Protein AF-A0A2D8EVD4-F1 (afdb_monomer_lite)

Sequence (698 aa):
MNDPTFRTFVEGLPEYRRGPESRNDNIREFLFLSDARRNELIDQTVGAQRAITGSVKQTPLMTEQSVKKIEGDFEASKIKNNKSLVVQAEPLSFGKTKRQSQANARSVQSFIGSPAWDYVKAKGNEFATPKEWMGFMKGSLSKGVKAEELDDAGLILFDDKRNPIGGDLFKLNKSDPKLKIPKSDVLAVLETNPTYKLQVKNYSYPITKEDLDKTKNFELFAKDGERIITNVILDTPVAQRNALRRLVKDIEQDVNSLNSINQKYSASVKQVNGLTSTKQELINLQASGKLSTNDRLIINNLVKEYDTLSDVASKGLLKTNLPRHKNVFNDGGFNYQEKVIYLDESIPGNESAKKVYPSHFNDPNPIAHARYDQRGVDTYGDTFYIGEIQSDPHQSIAKKLSKYEGNEPLIRNNPFGNKIFNNKTKREIQGKIDAINDLTKKANERPLSPPEFDELKKLQKERKILEKNFQVRPSLIDAREYQMTYRDRPGKTYDYFPLGKESTWVKATLKGVIDDAQKQGVRYVAIGGADNYNFSAAGFKKKIEQFYGLSGDALGTYRKVPGSSKRLVDGKNIGKYRNWDTGEIEGTAVIPKAMQDIAKEIGAKVVVRKVMKTDITKPYKVTDADGKIVDSFKTKADRDQFLKTDTDNFYKPLDLDDPSNYNVSVVLDLAGSKKGKMKAYKLGGLVQVKREYFAPLF

Structure (mmCIF, N/CA/C/O backbone):
data_AF-A0A2D8EVD4-F1
#
_entry.id   AF-A0A2D8EVD4-F1
#
loop_
_atom_site.group_PDB
_atom_site.id
_atom_site.type_symbol
_atom_site.label_atom_id
_atom_site.label_alt_id
_atom_site.label_comp_id
_atom_site.label_asym_id
_atom_site.label_entity_id
_atom_site.label_seq_id
_atom_site.pdbx_PDB_ins_code
_atom_site.Cartn_x
_atom_site.Cartn_y
_atom_site.Cartn_z
_atom_site.occupancy
_atom_site.B_iso_or_equiv
_atom_site.auth_seq_id
_atom_site.auth_comp_id
_atom_site.auth_asym_id
_atom_site.auth_atom_id
_atom_site.pdbx_PDB_model_num
ATOM 1 N N . MET A 1 1 ? 36.995 61.244 -23.826 1.00 51.53 1 MET A N 1
ATOM 2 C CA . MET A 1 1 ? 35.600 60.735 -23.906 1.00 51.53 1 MET A CA 1
ATOM 3 C C . MET A 1 1 ? 35.459 59.514 -24.804 1.00 51.53 1 MET A C 1
ATOM 5 O O . MET A 1 1 ? 34.620 58.683 -24.500 1.00 51.53 1 MET A O 1
ATOM 9 N N . ASN A 1 2 ? 36.294 59.362 -25.833 1.00 58.31 2 ASN A N 1
ATOM 10 C CA . ASN A 1 2 ? 36.402 58.123 -26.612 1.00 58.31 2 ASN A CA 1
ATOM 11 C C . ASN A 1 2 ? 37.491 57.191 -26.060 1.00 58.31 2 ASN A C 1
ATOM 13 O O . ASN A 1 2 ? 38.103 56.459 -26.827 1.00 58.31 2 ASN A O 1
ATOM 17 N N . ASP A 1 3 ? 37.775 57.267 -24.754 1.00 73.31 3 ASP A N 1
ATOM 18 C CA . ASP A 1 3 ? 38.738 56.358 -24.136 1.00 73.31 3 ASP A CA 1
ATOM 19 C C . ASP A 1 3 ? 38.026 55.014 -23.919 1.00 73.31 3 ASP A C 1
ATOM 21 O O . ASP A 1 3 ? 37.083 54.950 -23.120 1.00 73.31 3 ASP A O 1
ATOM 25 N N . PRO A 1 4 ? 38.408 53.958 -24.654 1.00 71.56 4 PRO A N 1
ATOM 26 C CA . PRO A 1 4 ? 37.731 52.672 -24.573 1.00 71.56 4 PRO A CA 1
ATOM 27 C C . PRO A 1 4 ? 37.925 52.021 -23.193 1.00 71.56 4 PRO A C 1
ATOM 29 O O . PRO A 1 4 ? 37.050 51.290 -22.744 1.00 71.56 4 PRO A O 1
ATOM 32 N N . THR A 1 5 ? 38.977 52.395 -22.462 1.00 78.25 5 THR A N 1
ATOM 33 C CA . THR A 1 5 ? 39.242 51.967 -21.082 1.00 78.25 5 THR A CA 1
ATOM 34 C C . THR A 1 5 ? 38.228 52.559 -20.104 1.00 78.25 5 THR A C 1
ATOM 36 O O . THR A 1 5 ? 37.736 51.871 -19.210 1.00 78.25 5 THR A O 1
ATOM 39 N N . PHE A 1 6 ? 37.855 53.830 -20.298 1.00 84.69 6 PHE A N 1
ATOM 40 C CA . PHE A 1 6 ? 36.809 54.483 -19.504 1.00 84.69 6 PHE A CA 1
ATOM 41 C C . PHE A 1 6 ? 35.433 53.859 -19.762 1.00 84.69 6 PHE A C 1
ATOM 43 O O . PHE A 1 6 ? 34.616 53.740 -18.851 1.00 84.69 6 PHE A O 1
ATOM 50 N N . ARG A 1 7 ? 35.174 53.418 -20.997 1.00 80.44 7 ARG A N 1
ATOM 51 C CA . ARG A 1 7 ? 33.923 52.740 -21.351 1.00 80.44 7 ARG A CA 1
ATOM 52 C C . ARG A 1 7 ? 33.803 51.387 -20.648 1.00 80.44 7 ARG A C 1
ATOM 54 O O . ARG A 1 7 ? 32.794 51.148 -19.994 1.00 80.44 7 ARG A O 1
ATOM 61 N N . THR A 1 8 ? 34.860 50.577 -20.695 1.00 80.75 8 THR A N 1
ATOM 62 C CA . THR A 1 8 ? 34.960 49.298 -19.972 1.00 80.75 8 THR A CA 1
ATOM 63 C C . THR A 1 8 ? 34.802 49.492 -18.460 1.00 80.75 8 THR A C 1
ATOM 65 O O . THR A 1 8 ? 34.115 48.715 -17.800 1.00 80.75 8 THR A O 1
ATOM 68 N N . PHE A 1 9 ? 35.367 50.572 -17.906 1.00 87.06 9 PHE A N 1
ATOM 69 C CA . PHE A 1 9 ? 35.172 50.944 -16.504 1.00 87.06 9 PHE A CA 1
ATOM 70 C C . PHE A 1 9 ? 33.695 51.202 -16.170 1.00 87.06 9 PHE A C 1
ATOM 72 O O . PHE A 1 9 ? 33.174 50.595 -15.239 1.00 87.06 9 PHE A O 1
ATOM 79 N N . VAL A 1 10 ? 32.998 52.042 -16.946 1.00 85.19 10 VAL A N 1
ATOM 80 C CA . VAL A 1 10 ? 31.576 52.366 -16.714 1.00 85.19 10 VAL A CA 1
ATOM 81 C C . VAL A 1 10 ? 30.668 51.149 -16.928 1.00 85.19 10 VAL A C 1
ATOM 83 O O . VAL A 1 10 ? 29.717 50.953 -16.174 1.00 85.19 10 VAL A O 1
ATOM 86 N N . GLU A 1 11 ? 30.973 50.288 -17.900 1.00 81.12 11 GLU A N 1
ATOM 87 C CA . GLU A 1 11 ? 30.248 49.033 -18.152 1.00 81.12 11 GLU A CA 1
ATOM 88 C C . GLU A 1 11 ? 30.392 48.018 -17.006 1.00 81.12 11 GLU A C 1
ATOM 90 O O . GLU A 1 11 ? 29.500 47.195 -16.800 1.00 81.12 11 GLU A O 1
ATOM 95 N N . GLY A 1 12 ? 31.470 48.105 -16.222 1.00 78.88 12 GLY A N 1
ATOM 96 C CA . GLY A 1 12 ? 31.683 47.307 -15.013 1.00 78.88 12 GLY A CA 1
ATOM 97 C C . GLY A 1 12 ? 30.954 47.822 -13.765 1.00 78.88 12 GLY A C 1
ATOM 98 O O . GLY A 1 12 ? 30.867 47.095 -12.776 1.00 78.88 12 GLY A O 1
ATOM 99 N N . LEU A 1 13 ? 30.410 49.044 -13.787 1.00 82.88 13 LEU A N 1
ATOM 100 C CA . LEU A 1 13 ? 29.687 49.628 -12.649 1.00 82.88 13 LEU A CA 1
ATOM 101 C C . LEU A 1 13 ? 28.234 49.122 -12.575 1.00 82.88 13 LEU A C 1
ATOM 103 O O . LEU A 1 13 ? 27.690 48.683 -13.590 1.00 82.88 13 LEU A O 1
ATOM 107 N N . PRO A 1 14 ? 27.562 49.189 -11.412 1.00 75.25 14 PRO A N 1
ATOM 108 C CA . PRO A 1 14 ? 26.132 48.889 -11.290 1.00 75.25 14 PRO A CA 1
ATOM 109 C C . PRO A 1 14 ? 25.251 49.734 -12.229 1.00 75.25 14 PRO A C 1
ATOM 111 O O . PRO A 1 14 ? 25.602 50.859 -12.569 1.00 75.25 14 PRO A O 1
ATOM 114 N N . GLU A 1 15 ? 24.083 49.223 -12.626 1.00 78.31 15 GLU A N 1
ATOM 115 C CA . GLU A 1 15 ? 23.246 49.799 -13.697 1.00 78.31 15 GLU A CA 1
ATOM 116 C C . GLU A 1 15 ? 22.844 51.271 -13.466 1.00 78.31 15 GLU A C 1
ATOM 118 O O . GLU A 1 15 ? 22.949 52.086 -14.380 1.00 78.31 15 GLU A O 1
ATOM 123 N N . TYR A 1 16 ? 22.521 51.653 -12.224 1.00 79.19 16 TYR A N 1
ATOM 124 C CA . TYR A 1 16 ? 22.188 53.038 -11.847 1.00 79.19 16 TYR A CA 1
ATOM 125 C C . TYR A 1 16 ? 23.367 54.025 -11.960 1.00 79.19 16 TYR A C 1
ATOM 127 O O . TYR A 1 16 ? 23.164 55.234 -11.928 1.00 79.19 16 TYR A O 1
ATOM 135 N N . ARG A 1 17 ? 24.607 53.531 -12.094 1.00 83.12 17 ARG A N 1
ATOM 136 C CA . ARG A 1 17 ? 25.819 54.346 -12.298 1.00 83.12 17 ARG A CA 1
ATOM 137 C C . ARG A 1 17 ? 26.169 54.524 -13.773 1.00 83.12 17 ARG A C 1
ATOM 139 O O . ARG A 1 17 ? 27.118 55.241 -14.072 1.00 83.12 17 ARG A O 1
ATOM 146 N N . ARG A 1 18 ? 25.448 53.889 -14.701 1.00 83.75 18 ARG A N 1
ATOM 147 C CA . ARG A 1 18 ? 25.748 53.937 -16.146 1.00 83.75 18 ARG A CA 1
ATOM 148 C C . ARG A 1 18 ? 25.036 55.080 -16.874 1.00 83.75 18 ARG A C 1
ATOM 150 O O . ARG A 1 18 ? 25.346 55.339 -18.036 1.00 83.75 18 ARG A O 1
ATOM 157 N N . GLY A 1 19 ? 24.100 55.749 -16.201 1.00 79.56 19 GLY A N 1
ATOM 158 C CA . GLY A 1 19 ? 23.332 56.865 -16.744 1.00 79.56 19 GLY A CA 1
ATOM 159 C C . GLY A 1 19 ? 24.121 58.181 -16.841 1.00 79.56 19 GLY A C 1
ATOM 160 O O . GLY A 1 19 ? 25.145 58.362 -16.169 1.00 79.56 19 GLY A O 1
ATOM 161 N N . PRO A 1 20 ? 23.672 59.119 -17.696 1.00 76.81 20 PRO A N 1
ATOM 162 C CA . PRO A 1 20 ? 24.343 60.397 -17.941 1.00 76.81 20 PRO A CA 1
ATOM 163 C C . PRO A 1 20 ? 24.454 61.292 -16.695 1.00 76.81 20 PRO A C 1
ATOM 165 O O . PRO A 1 20 ? 25.396 62.078 -16.600 1.00 76.81 20 PRO A O 1
ATOM 168 N N . GLU A 1 21 ? 23.556 61.143 -15.724 1.00 79.12 21 GLU A N 1
ATOM 169 C CA . GLU A 1 21 ? 23.550 61.851 -14.441 1.00 79.12 21 GLU A CA 1
ATOM 170 C C . GLU A 1 21 ? 24.734 61.489 -13.526 1.00 79.12 21 GLU A C 1
ATOM 172 O O . GLU A 1 21 ? 25.232 62.353 -12.812 1.00 79.12 21 GLU A O 1
ATOM 177 N N . SER A 1 22 ? 25.260 60.259 -13.605 1.00 85.50 22 SER A N 1
ATOM 178 C CA . SER A 1 22 ? 26.416 59.795 -12.807 1.00 85.50 22 SER A CA 1
ATOM 179 C C . SER A 1 22 ? 27.769 60.046 -13.493 1.00 85.50 22 SER A C 1
ATOM 181 O O . SER A 1 22 ? 28.830 59.646 -13.009 1.00 85.50 22 SER A O 1
ATOM 183 N N . ARG A 1 23 ? 27.755 60.686 -14.667 1.00 82.31 23 ARG A N 1
ATOM 184 C CA . ARG A 1 23 ? 28.903 60.754 -15.579 1.00 82.31 23 ARG A CA 1
ATOM 185 C C . ARG A 1 23 ? 30.092 61.518 -15.006 1.00 82.31 23 ARG A C 1
ATOM 187 O O . ARG A 1 23 ? 31.224 61.071 -15.170 1.00 82.31 23 ARG A O 1
ATOM 194 N N . ASN A 1 24 ? 29.853 62.654 -14.357 1.00 83.94 24 ASN A N 1
ATOM 195 C CA . ASN A 1 24 ? 30.933 63.491 -13.825 1.00 83.94 24 ASN A CA 1
ATOM 196 C C . ASN A 1 24 ? 31.646 62.818 -12.645 1.00 83.94 24 ASN A C 1
ATOM 198 O O . ASN A 1 24 ? 32.871 62.904 -12.540 1.00 83.94 24 ASN A O 1
ATOM 202 N N . ASP A 1 25 ? 30.899 62.085 -11.821 1.00 85.00 25 ASP A N 1
ATOM 203 C CA . ASP A 1 25 ? 31.451 61.337 -10.693 1.00 85.00 25 ASP A CA 1
ATOM 204 C C . ASP A 1 25 ? 32.253 60.125 -11.170 1.00 85.00 25 ASP A C 1
ATOM 206 O O . ASP A 1 25 ? 33.373 59.912 -10.710 1.00 85.00 25 ASP A O 1
ATOM 210 N N . ASN A 1 26 ? 31.760 59.404 -12.183 1.00 88.50 26 ASN A N 1
ATOM 211 C CA . ASN A 1 26 ? 32.504 58.301 -12.792 1.00 88.50 26 ASN A CA 1
ATOM 212 C C . ASN A 1 26 ? 33.812 58.771 -13.443 1.00 88.50 26 ASN A C 1
ATOM 214 O O . ASN A 1 26 ? 34.813 58.063 -13.375 1.00 88.50 26 ASN A O 1
ATOM 218 N N . ILE A 1 27 ? 33.829 59.955 -14.068 1.00 86.44 27 ILE A N 1
ATOM 219 C CA . ILE A 1 27 ? 35.057 60.525 -14.641 1.00 86.44 27 ILE A CA 1
ATOM 220 C C . ILE A 1 27 ? 36.065 60.838 -13.534 1.00 86.44 27 ILE A C 1
ATOM 222 O O . ILE A 1 27 ? 37.234 60.490 -13.675 1.00 86.44 27 ILE A O 1
ATOM 226 N N . ARG A 1 28 ? 35.635 61.456 -12.425 1.00 85.62 28 ARG A N 1
ATOM 227 C CA . ARG A 1 28 ? 36.532 61.709 -11.286 1.00 85.62 28 ARG A CA 1
ATOM 228 C C . ARG A 1 28 ? 37.085 60.406 -10.729 1.00 85.62 28 ARG A C 1
ATOM 230 O O . ARG A 1 28 ? 38.293 60.279 -10.593 1.00 85.62 28 ARG A O 1
ATOM 237 N N . GLU A 1 29 ? 36.222 59.433 -10.467 1.00 87.38 29 GLU A N 1
ATOM 238 C CA . GLU A 1 29 ? 36.615 58.136 -9.914 1.00 87.38 29 GLU A CA 1
ATOM 239 C C . GLU A 1 29 ? 37.599 57.398 -10.831 1.00 87.38 29 GLU A C 1
ATOM 241 O O . GLU A 1 29 ? 38.620 56.898 -10.366 1.00 87.38 29 GLU A O 1
ATOM 246 N N . PHE A 1 30 ? 37.365 57.427 -12.145 1.00 87.44 30 PHE A N 1
ATOM 247 C CA . PHE A 1 30 ? 38.280 56.856 -13.131 1.00 87.44 30 PHE A CA 1
ATOM 248 C C . PHE A 1 30 ? 39.660 57.527 -13.121 1.00 87.44 30 PHE A C 1
ATOM 250 O O . PHE A 1 30 ? 40.684 56.851 -13.205 1.00 87.44 30 PHE A O 1
ATOM 257 N N . LEU A 1 31 ? 39.705 58.855 -12.983 1.00 84.00 31 LEU A N 1
ATOM 258 C CA . LEU A 1 31 ? 40.959 59.610 -12.918 1.00 84.00 31 LEU A CA 1
ATOM 259 C C . LEU A 1 31 ? 41.739 59.366 -11.616 1.00 84.00 31 LEU A C 1
ATOM 261 O O . LEU A 1 31 ? 42.955 59.565 -11.609 1.00 84.00 31 LEU A O 1
ATOM 265 N N . PHE A 1 32 ? 41.073 58.899 -10.556 1.00 84.75 32 PHE A N 1
ATOM 266 C CA . PHE A 1 32 ? 41.683 58.519 -9.276 1.00 84.75 32 PHE A CA 1
ATOM 267 C C . PHE A 1 32 ? 42.010 57.022 -9.158 1.00 84.75 32 PHE A C 1
ATOM 269 O O . PHE A 1 32 ? 42.538 56.594 -8.131 1.00 84.75 32 PHE A O 1
ATOM 276 N N . LEU A 1 33 ? 41.760 56.217 -10.197 1.00 84.69 33 LEU A N 1
ATOM 277 C CA . LEU A 1 33 ? 42.191 54.820 -10.215 1.00 84.69 33 LEU A CA 1
ATOM 278 C C . LEU A 1 33 ? 43.715 54.715 -10.136 1.00 84.69 33 LEU A C 1
ATOM 280 O O . LEU A 1 33 ? 44.429 55.459 -10.816 1.00 84.69 33 LEU A O 1
ATOM 284 N N . SER A 1 34 ? 44.203 53.741 -9.369 1.00 83.88 34 SER A N 1
ATOM 285 C CA . SER A 1 34 ? 45.623 53.389 -9.355 1.00 83.88 34 SER A CA 1
ATOM 286 C C . SER A 1 34 ? 46.076 52.862 -10.719 1.00 83.88 34 SER A C 1
ATOM 288 O O . SER A 1 34 ? 45.283 52.293 -11.478 1.00 83.88 34 SER A O 1
ATOM 290 N N . ASP A 1 35 ? 47.365 53.008 -11.021 1.00 72.00 35 ASP A N 1
ATOM 291 C CA . ASP A 1 35 ? 47.939 52.570 -12.301 1.00 72.00 35 ASP A CA 1
ATOM 292 C C . ASP A 1 35 ? 47.740 51.068 -12.539 1.00 72.00 35 ASP A C 1
ATOM 294 O O . ASP A 1 35 ? 47.411 50.648 -13.647 1.00 72.00 35 ASP A O 1
ATOM 298 N N . ALA A 1 36 ? 47.819 50.257 -11.479 1.00 73.75 36 ALA A N 1
ATOM 299 C CA . ALA A 1 36 ? 47.533 48.825 -11.544 1.00 73.75 36 ALA A CA 1
ATOM 300 C C . ALA A 1 36 ? 46.100 48.539 -12.027 1.00 73.75 36 ALA A C 1
ATOM 302 O O . ALA A 1 36 ? 45.893 47.668 -12.870 1.00 73.75 36 ALA A O 1
ATOM 303 N N . ARG A 1 37 ? 45.110 49.305 -11.549 1.00 74.88 37 ARG A N 1
ATOM 304 C CA . ARG A 1 37 ? 43.708 49.112 -11.932 1.00 74.88 37 ARG A CA 1
ATOM 305 C C . ARG A 1 37 ? 43.402 49.652 -13.328 1.00 74.88 37 ARG A C 1
ATOM 307 O O . ARG A 1 37 ? 42.580 49.070 -14.033 1.00 74.88 37 ARG A O 1
ATOM 314 N N . ARG A 1 38 ? 44.074 50.726 -13.755 1.00 75.31 38 ARG A N 1
ATOM 315 C CA . ARG A 1 38 ? 43.988 51.207 -15.145 1.00 75.31 38 ARG A CA 1
ATOM 316 C C . ARG A 1 38 ? 44.579 50.198 -16.124 1.00 75.31 38 ARG A C 1
ATOM 318 O O . ARG A 1 38 ? 43.946 49.930 -17.138 1.00 75.31 38 ARG A O 1
ATOM 325 N N . ASN A 1 39 ? 45.714 49.585 -15.793 1.00 72.44 39 ASN A N 1
ATOM 326 C CA . ASN A 1 39 ? 46.339 48.560 -16.632 1.00 72.44 39 ASN A CA 1
ATOM 327 C C . ASN A 1 39 ? 45.445 47.320 -16.797 1.00 72.44 39 ASN A C 1
ATOM 329 O O . ASN A 1 39 ? 45.299 46.809 -17.902 1.00 72.44 39 ASN A O 1
ATOM 333 N N . GLU A 1 40 ? 44.750 46.904 -15.738 1.00 74.44 40 GLU A N 1
ATOM 334 C CA . GLU A 1 40 ? 43.789 45.795 -15.796 1.00 74.44 40 GLU A CA 1
ATOM 335 C C . GLU A 1 40 ? 42.602 46.080 -16.738 1.00 74.44 40 GLU A C 1
ATOM 337 O O . GLU A 1 40 ? 42.144 45.205 -17.475 1.00 74.44 40 GLU A O 1
ATOM 342 N N . LEU A 1 41 ? 42.111 47.324 -16.751 1.00 75.50 41 LEU A N 1
ATOM 343 C CA . LEU A 1 41 ? 41.042 47.760 -17.654 1.00 75.50 41 LEU A CA 1
ATOM 344 C C . LEU A 1 41 ? 41.532 47.885 -19.105 1.00 75.50 41 LEU A C 1
ATOM 346 O O . LEU A 1 41 ? 40.772 47.599 -20.033 1.00 75.50 41 LEU A O 1
ATOM 350 N N . ILE A 1 42 ? 42.795 48.271 -19.317 1.00 74.38 42 ILE A N 1
ATOM 351 C CA . ILE A 1 42 ? 43.432 48.293 -20.642 1.00 74.38 42 ILE A CA 1
ATOM 352 C C . ILE A 1 42 ? 43.526 46.868 -21.196 1.00 74.38 42 ILE A C 1
ATOM 354 O O . ILE A 1 42 ? 43.112 46.637 -22.332 1.00 74.38 42 ILE A O 1
ATOM 358 N N . ASP A 1 43 ? 43.958 45.894 -20.393 1.00 67.75 43 ASP A N 1
ATOM 359 C CA . ASP A 1 43 ? 44.057 44.490 -20.814 1.00 67.75 43 ASP A CA 1
ATOM 360 C C . ASP A 1 43 ? 42.693 43.890 -21.189 1.00 67.75 43 ASP A C 1
ATOM 362 O O . ASP A 1 43 ? 42.568 43.187 -22.197 1.00 67.75 43 ASP A O 1
ATOM 366 N N . GLN A 1 44 ? 41.638 44.229 -20.444 1.00 67.00 44 GLN A N 1
ATOM 367 C CA . GLN A 1 44 ? 40.262 43.841 -20.781 1.00 67.00 44 GLN A CA 1
ATOM 368 C C . GLN A 1 44 ? 39.787 44.479 -22.095 1.00 67.00 44 GLN A C 1
ATOM 370 O O . GLN A 1 44 ? 39.121 43.833 -22.908 1.00 67.00 44 GLN A O 1
ATOM 375 N N . THR A 1 45 ? 40.192 45.723 -22.346 1.00 63.53 45 THR A N 1
ATOM 376 C CA . THR A 1 45 ? 39.842 46.474 -23.557 1.00 63.53 45 THR A CA 1
ATOM 377 C C . THR A 1 45 ? 40.584 45.940 -24.795 1.00 63.53 45 THR A C 1
ATOM 379 O O . THR A 1 45 ? 39.987 45.777 -25.862 1.00 63.53 45 THR A O 1
ATOM 382 N N . VAL A 1 46 ? 41.863 45.569 -24.657 1.00 60.56 46 VAL A N 1
ATOM 383 C CA . VAL A 1 46 ? 42.679 44.941 -25.715 1.00 60.56 46 VAL A CA 1
ATOM 384 C C . VAL A 1 46 ? 42.206 43.512 -26.012 1.00 60.56 46 VAL A C 1
ATOM 386 O O . VAL A 1 46 ? 42.178 43.095 -27.175 1.00 60.56 46 VAL A O 1
ATOM 389 N N . GLY A 1 47 ? 41.770 42.769 -24.989 1.00 57.19 47 GLY A N 1
ATOM 390 C CA . GLY A 1 47 ? 41.152 41.450 -25.141 1.00 57.19 47 GLY A CA 1
ATOM 391 C C . GLY A 1 47 ? 39.862 41.485 -25.968 1.00 57.19 47 GLY A C 1
ATOM 392 O O . GLY A 1 47 ? 39.647 40.608 -26.806 1.00 57.19 47 GLY A O 1
ATOM 393 N N . ALA A 1 48 ? 39.047 42.532 -25.805 1.00 49.91 48 ALA A N 1
ATOM 394 C CA . ALA A 1 48 ? 37.820 42.733 -26.575 1.00 49.91 48 ALA A CA 1
ATOM 395 C C . ALA A 1 48 ? 38.083 43.158 -28.035 1.00 49.91 48 ALA A C 1
ATOM 397 O O . ALA A 1 48 ? 37.362 42.733 -28.938 1.00 49.91 48 ALA A O 1
ATOM 398 N N . GLN A 1 49 ? 39.141 43.933 -28.306 1.00 48.53 49 GLN A N 1
ATOM 399 C CA . GLN A 1 49 ? 39.502 44.349 -29.671 1.00 48.53 49 GLN A CA 1
ATOM 400 C C . GLN A 1 49 ? 40.113 43.220 -30.519 1.00 48.53 49 GLN A C 1
ATOM 402 O O . GLN A 1 49 ? 39.871 43.165 -31.725 1.00 48.53 49 GLN A O 1
ATOM 407 N N . ARG A 1 50 ? 40.838 42.268 -29.911 1.00 47.69 50 ARG A N 1
ATOM 408 C CA . ARG A 1 50 ? 41.397 41.096 -30.621 1.00 47.69 50 ARG A CA 1
ATOM 409 C C . ARG A 1 50 ? 40.340 40.121 -31.152 1.00 47.69 50 ARG A C 1
ATOM 411 O O . ARG A 1 50 ? 40.664 39.289 -31.993 1.00 47.69 50 ARG A O 1
ATOM 418 N N . ALA A 1 51 ? 39.088 40.226 -30.707 1.00 45.84 51 ALA A N 1
ATOM 419 C CA . ALA A 1 51 ? 37.992 39.399 -31.205 1.00 45.84 51 ALA A CA 1
ATOM 420 C C . ALA A 1 51 ? 37.398 39.890 -32.545 1.00 45.84 51 ALA A C 1
ATOM 422 O O . ALA A 1 51 ? 36.565 39.187 -33.115 1.00 45.84 51 ALA A O 1
ATOM 423 N N . ILE A 1 52 ? 37.794 41.071 -33.054 1.00 44.19 52 ILE A N 1
ATOM 424 C CA . ILE A 1 52 ? 37.064 41.758 -34.140 1.00 44.19 52 ILE A CA 1
ATOM 425 C C . ILE A 1 52 ? 37.857 41.894 -35.467 1.00 44.19 52 ILE A C 1
ATOM 427 O O . ILE A 1 52 ? 37.259 42.223 -36.489 1.00 44.19 52 ILE A O 1
ATOM 431 N N . THR A 1 53 ? 39.149 41.548 -35.560 1.00 35.34 53 THR A N 1
ATOM 432 C CA . THR A 1 53 ? 39.942 41.741 -36.803 1.00 35.34 53 THR A CA 1
ATOM 433 C C . THR A 1 53 ? 40.560 40.464 -37.415 1.00 35.34 53 THR A C 1
ATOM 435 O O . THR A 1 53 ? 41.594 39.983 -36.974 1.00 35.34 53 THR A O 1
ATOM 438 N N . GLY A 1 54 ? 39.950 39.975 -38.511 1.00 32.09 54 GLY A N 1
ATOM 439 C CA . GLY A 1 54 ? 40.616 39.766 -39.820 1.00 32.09 54 GLY A CA 1
ATOM 440 C C . GLY A 1 54 ? 41.427 38.488 -40.160 1.00 32.09 54 GLY A C 1
ATOM 441 O O . GLY A 1 54 ? 42.577 38.345 -39.776 1.00 32.09 54 GLY A O 1
ATOM 442 N N . SER A 1 55 ? 40.836 37.641 -41.021 1.00 31.20 55 SER A N 1
ATOM 443 C CA . SER A 1 55 ? 41.339 37.044 -42.295 1.00 31.20 55 SER A CA 1
ATOM 444 C C . SER A 1 55 ? 42.824 36.664 -42.583 1.00 31.20 55 SER A C 1
ATOM 446 O O . SER A 1 55 ? 43.704 37.511 -42.610 1.00 31.20 55 SER A O 1
ATOM 448 N N . VAL A 1 56 ? 42.998 35.409 -43.049 1.00 35.78 56 VAL A N 1
ATOM 449 C CA . VAL A 1 56 ? 43.721 34.884 -44.254 1.00 35.78 56 VAL A CA 1
ATOM 450 C C . VAL A 1 56 ? 45.115 35.441 -44.656 1.00 35.78 56 VAL A C 1
ATOM 452 O O . VAL A 1 56 ? 45.182 36.485 -45.294 1.00 35.78 56 VAL A O 1
ATOM 455 N N . LYS A 1 57 ? 46.196 34.640 -44.509 1.00 31.47 57 LYS A N 1
ATOM 456 C CA . LYS A 1 57 ? 47.057 34.081 -45.600 1.00 31.47 57 LYS A CA 1
ATOM 457 C C . LYS A 1 57 ? 48.327 33.364 -45.087 1.00 31.47 57 LYS A C 1
ATOM 459 O O . LYS A 1 57 ? 48.996 33.839 -44.185 1.00 31.47 57 LYS A O 1
ATOM 464 N N . GLN A 1 58 ? 48.642 32.278 -45.804 1.00 29.00 58 GLN A N 1
ATOM 465 C CA . GLN A 1 58 ? 49.939 31.616 -46.038 1.00 29.00 58 GLN A CA 1
ATOM 466 C C . GLN A 1 58 ? 50.713 30.983 -44.868 1.00 29.00 58 GLN A C 1
ATOM 468 O O . GLN A 1 58 ? 51.279 31.641 -44.006 1.00 29.00 58 GLN A O 1
ATOM 473 N N . THR A 1 59 ? 50.818 29.654 -44.953 1.00 43.34 59 THR A N 1
ATOM 474 C CA . THR A 1 59 ? 51.815 28.788 -44.310 1.00 43.34 59 THR A CA 1
ATOM 475 C C . THR A 1 59 ? 53.250 29.239 -44.593 1.00 43.34 59 THR A C 1
ATOM 477 O O . THR A 1 59 ? 53.654 29.225 -45.757 1.00 43.34 59 THR A O 1
ATOM 480 N N . PRO A 1 60 ? 54.069 29.478 -43.558 1.00 34.31 60 PRO A N 1
ATOM 481 C CA . PRO A 1 60 ? 55.483 29.150 -43.584 1.00 34.31 60 PRO A CA 1
ATOM 482 C C . PRO A 1 60 ? 55.671 27.714 -43.072 1.00 34.31 60 PRO A C 1
ATOM 484 O O . PRO A 1 60 ? 54.940 27.258 -42.189 1.00 34.31 60 PRO A O 1
ATOM 487 N N . LEU A 1 61 ? 56.646 26.992 -43.631 1.00 41.81 61 LEU A N 1
ATOM 488 C CA . LEU A 1 61 ? 57.122 25.732 -43.060 1.00 41.81 61 LEU A CA 1
ATOM 489 C C . LEU A 1 61 ? 57.383 25.909 -41.558 1.00 41.81 61 LEU A C 1
ATOM 491 O O . LEU A 1 61 ? 57.932 26.929 -41.139 1.00 41.81 61 LEU A O 1
ATOM 495 N N . MET A 1 62 ? 56.981 24.910 -40.767 1.00 40.84 62 MET A N 1
ATOM 496 C CA . MET A 1 62 ? 57.201 24.883 -39.323 1.00 40.84 62 MET A CA 1
ATOM 497 C C . MET A 1 62 ? 58.660 25.210 -38.996 1.00 40.84 62 MET A C 1
ATOM 499 O O . MET A 1 62 ? 59.573 24.487 -39.385 1.00 40.84 62 MET A O 1
ATOM 503 N N . THR A 1 63 ? 58.872 26.302 -38.266 1.00 52.62 63 THR A N 1
ATOM 504 C CA . THR A 1 63 ? 60.182 26.644 -37.718 1.00 52.62 63 THR A CA 1
ATOM 505 C C . THR A 1 63 ? 60.520 25.692 -36.575 1.00 52.62 63 THR A C 1
ATOM 507 O O . THR A 1 63 ? 59.637 25.210 -35.863 1.00 52.62 63 THR A O 1
ATOM 510 N N . GLU A 1 64 ? 61.806 25.448 -36.350 1.00 43.06 64 GLU A N 1
ATOM 511 C CA . GLU A 1 64 ? 62.327 24.558 -35.301 1.00 43.06 64 GLU A CA 1
ATOM 512 C C . GLU A 1 64 ? 61.777 24.893 -33.895 1.00 43.06 64 GLU A C 1
ATOM 514 O O . GLU A 1 64 ? 61.550 24.014 -33.066 1.00 43.06 64 GLU A O 1
ATOM 519 N N . GLN A 1 65 ? 61.450 26.168 -33.648 1.00 43.91 65 GLN A N 1
ATOM 520 C CA . GLN A 1 65 ? 60.772 26.628 -32.431 1.00 43.91 65 GLN A CA 1
ATOM 521 C C . GLN A 1 65 ? 59.324 26.141 -32.308 1.00 43.91 65 GLN A C 1
ATOM 523 O O . GLN A 1 65 ? 58.862 25.870 -31.204 1.00 43.91 65 GLN A O 1
ATOM 528 N N . SER A 1 66 ? 58.597 26.015 -33.418 1.00 46.06 66 SER A N 1
ATOM 529 C CA . SER A 1 66 ? 57.236 25.473 -33.417 1.00 46.06 66 SER A CA 1
ATOM 530 C C . SER A 1 66 ? 57.213 23.952 -33.233 1.00 46.06 66 SER A C 1
ATOM 532 O O . SER A 1 66 ? 56.304 23.456 -32.576 1.00 46.06 66 SER A O 1
ATOM 534 N N . VAL A 1 67 ? 58.243 23.227 -33.684 1.00 49.34 67 VAL A N 1
ATOM 535 C CA . VAL A 1 67 ? 58.426 21.799 -33.357 1.00 49.34 67 VAL A CA 1
ATOM 536 C C . VAL A 1 67 ? 58.777 21.624 -31.876 1.00 49.34 67 VAL A C 1
ATOM 538 O O . VAL A 1 67 ? 58.083 20.886 -31.184 1.00 49.34 67 VAL A O 1
ATOM 541 N N . LYS A 1 68 ? 59.731 22.402 -31.341 1.00 50.81 68 LYS A N 1
ATOM 542 C CA . LYS A 1 68 ? 60.083 22.383 -29.906 1.00 50.81 68 LYS A CA 1
ATOM 543 C C . LYS A 1 68 ? 58.931 22.795 -28.987 1.00 50.81 68 LYS A C 1
ATOM 545 O O . LYS A 1 68 ? 58.808 22.275 -27.883 1.00 50.81 68 LYS A O 1
ATOM 550 N N . LYS A 1 69 ? 58.065 23.714 -29.427 1.00 52.00 69 LYS A N 1
ATOM 551 C CA . LYS A 1 69 ? 56.851 24.087 -28.686 1.00 52.00 69 LYS A CA 1
ATOM 552 C C . LYS A 1 69 ? 55.816 22.959 -28.691 1.00 52.00 69 LYS A C 1
ATOM 554 O O . LYS A 1 69 ? 55.202 22.717 -27.662 1.00 52.00 69 LYS A O 1
ATOM 559 N N . ILE A 1 70 ? 55.662 22.245 -29.807 1.00 50.28 70 ILE A N 1
ATOM 560 C CA . ILE A 1 70 ? 54.786 21.069 -29.882 1.00 50.28 70 ILE A CA 1
ATOM 561 C C . ILE A 1 70 ? 55.337 19.918 -29.036 1.00 50.28 70 ILE A C 1
ATOM 563 O O . ILE A 1 70 ? 54.559 19.296 -28.326 1.00 50.28 70 ILE A O 1
ATOM 567 N N . GLU A 1 71 ? 56.649 19.672 -29.034 1.00 47.44 71 GLU A N 1
ATOM 568 C CA . GLU A 1 71 ? 57.291 18.693 -28.141 1.00 47.44 71 GLU A CA 1
ATOM 569 C C . GLU A 1 71 ? 57.140 19.087 -26.663 1.00 47.44 71 GLU A C 1
ATOM 571 O O . GLU A 1 71 ? 56.832 18.239 -25.829 1.00 47.44 71 GLU A O 1
ATOM 576 N N . GLY A 1 72 ? 57.257 20.379 -26.337 1.00 54.59 72 GLY A N 1
ATOM 577 C CA . GLY A 1 72 ? 57.021 20.901 -24.988 1.00 54.59 72 GLY A CA 1
ATOM 578 C C . GLY A 1 72 ? 55.565 20.771 -24.525 1.00 54.59 72 GLY A C 1
ATOM 579 O O . GLY A 1 72 ? 55.316 20.344 -23.399 1.00 54.59 72 GLY A O 1
ATOM 580 N N . ASP A 1 73 ? 54.599 21.070 -25.395 1.00 48.28 73 ASP A N 1
ATOM 581 C CA . ASP A 1 73 ? 53.165 20.896 -25.122 1.00 48.28 73 ASP A CA 1
ATOM 582 C C . ASP A 1 73 ? 52.774 19.401 -25.061 1.00 48.28 73 ASP A C 1
ATOM 584 O O . ASP A 1 73 ? 51.854 19.004 -24.333 1.00 48.28 73 ASP A O 1
ATOM 588 N N . PHE A 1 74 ? 53.503 18.549 -25.786 1.00 47.75 74 PHE A N 1
ATOM 589 C CA . PHE A 1 74 ? 53.351 17.099 -25.783 1.00 47.75 74 PHE A CA 1
ATOM 590 C C . PHE A 1 74 ? 53.897 16.452 -24.493 1.00 47.75 74 PHE A C 1
ATOM 592 O O . PHE A 1 74 ? 53.208 15.659 -23.851 1.00 47.75 74 PHE A O 1
ATOM 599 N N . GLU A 1 75 ? 55.074 16.863 -24.020 1.00 44.84 75 GLU A N 1
ATOM 600 C CA . GLU A 1 75 ? 55.628 16.421 -22.731 1.00 44.84 75 GLU A CA 1
ATOM 601 C C . GLU A 1 75 ? 54.840 16.991 -21.534 1.00 44.84 75 GLU A C 1
ATOM 603 O O . GLU A 1 75 ? 54.580 16.283 -20.558 1.00 44.84 75 GLU A O 1
ATOM 608 N N . ALA A 1 76 ? 54.337 18.228 -21.622 1.00 45.38 76 ALA A N 1
ATOM 609 C CA . ALA A 1 76 ? 53.476 18.818 -20.591 1.00 45.38 76 ALA A CA 1
ATOM 610 C C . ALA A 1 76 ? 52.109 18.113 -20.461 1.00 45.38 76 ALA A C 1
ATOM 612 O O . ALA A 1 76 ? 51.476 18.173 -19.403 1.00 45.38 76 ALA A O 1
ATOM 613 N N . SER A 1 77 ? 51.650 17.415 -21.506 1.00 45.22 77 SER A N 1
ATOM 614 C CA . SER A 1 77 ? 50.397 16.648 -21.493 1.00 45.22 77 SER A CA 1
ATOM 615 C C . SER A 1 77 ? 50.551 15.196 -21.014 1.00 45.22 77 SER A C 1
ATOM 617 O O . SER A 1 77 ? 49.541 14.581 -20.664 1.00 45.22 77 SER A O 1
ATOM 619 N N . LYS A 1 78 ? 51.783 14.684 -20.845 1.00 42.75 78 LYS A N 1
ATOM 620 C CA . LYS A 1 78 ? 52.049 13.430 -20.107 1.00 42.75 78 LYS A CA 1
ATOM 621 C C . LYS A 1 78 ? 51.770 13.549 -18.604 1.00 42.75 78 LYS A C 1
ATOM 623 O O . LYS A 1 78 ? 51.495 12.545 -17.951 1.00 42.75 78 LYS A O 1
ATOM 628 N N . ILE A 1 79 ? 51.776 14.764 -18.045 1.00 44.69 79 ILE A N 1
ATOM 629 C CA . ILE A 1 79 ? 51.569 15.017 -16.611 1.00 44.69 79 ILE A CA 1
ATOM 630 C C . ILE A 1 79 ? 50.279 15.811 -16.398 1.00 44.69 79 ILE A C 1
ATOM 632 O O . ILE A 1 79 ? 50.283 16.962 -15.977 1.00 44.69 79 ILE A O 1
ATOM 636 N N . LYS A 1 80 ? 49.137 15.182 -16.673 1.00 38.25 80 LYS A N 1
ATOM 637 C CA . LYS A 1 80 ? 47.867 15.477 -15.992 1.00 38.25 80 LYS A CA 1
ATOM 638 C C . LYS A 1 80 ? 46.940 14.285 -16.185 1.00 38.25 80 LYS A C 1
ATOM 640 O O . LYS A 1 80 ? 46.099 14.254 -17.079 1.00 38.25 80 LYS A O 1
ATOM 645 N N . ASN A 1 81 ? 47.089 13.311 -15.287 1.00 35.56 81 ASN A N 1
ATOM 646 C CA . ASN A 1 81 ? 46.044 12.345 -14.963 1.00 35.56 81 ASN A CA 1
ATOM 647 C C . ASN A 1 81 ? 44.814 13.114 -14.451 1.00 35.56 81 ASN A C 1
ATOM 649 O O . ASN A 1 81 ? 44.561 13.213 -13.251 1.00 35.56 81 ASN A O 1
ATOM 653 N N . ASN A 1 82 ? 44.039 13.688 -15.370 1.00 35.72 82 ASN A N 1
ATOM 654 C CA . ASN A 1 82 ? 42.647 13.983 -15.101 1.00 35.72 82 ASN A CA 1
ATOM 655 C C . ASN A 1 82 ? 41.996 12.635 -14.840 1.00 35.72 82 ASN A C 1
ATOM 657 O O . ASN A 1 82 ? 42.000 11.781 -15.723 1.00 35.72 82 ASN A 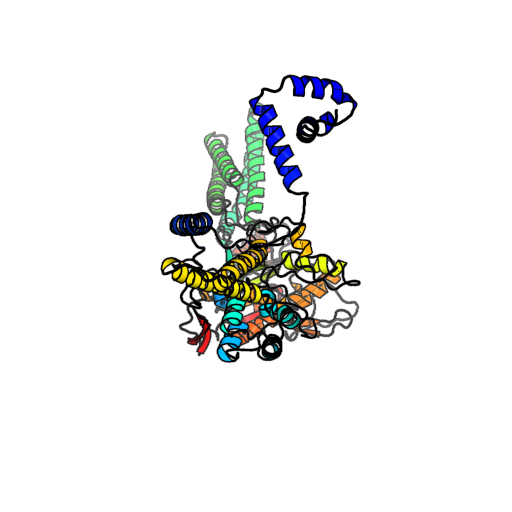O 1
ATOM 661 N N . LYS A 1 83 ? 41.481 12.461 -13.618 1.00 37.47 83 LYS A N 1
ATOM 662 C CA . LYS A 1 83 ? 40.593 11.366 -13.230 1.00 37.47 83 LYS A CA 1
ATOM 663 C C . LYS A 1 83 ? 39.591 11.160 -14.359 1.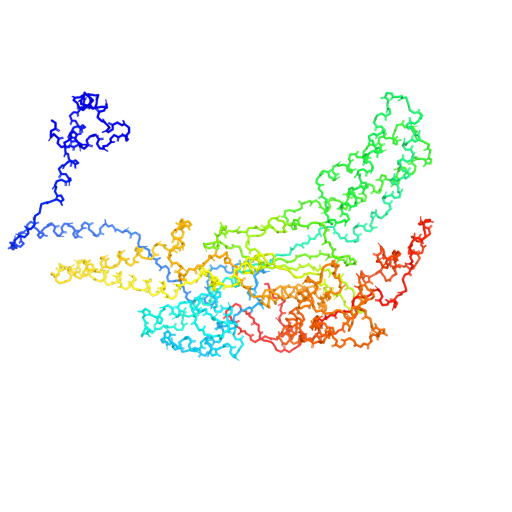00 37.47 83 LYS A C 1
ATOM 665 O O . LYS A 1 83 ? 38.627 11.914 -14.494 1.00 37.47 83 LYS A O 1
ATOM 670 N N . SER A 1 84 ? 39.866 10.174 -15.202 1.00 33.47 84 SER A N 1
ATOM 671 C CA . SER A 1 84 ? 38.915 9.666 -16.159 1.00 33.47 84 SER A CA 1
ATOM 672 C C . SER A 1 84 ? 37.684 9.288 -15.349 1.00 33.47 84 SER A C 1
ATOM 674 O O . SER A 1 84 ? 37.782 8.704 -14.265 1.00 33.47 84 SER A O 1
ATOM 676 N N . LEU A 1 85 ? 36.511 9.657 -15.856 1.00 34.09 85 LEU A N 1
ATOM 677 C CA . LEU A 1 85 ? 35.296 8.934 -15.530 1.00 34.09 85 LEU A CA 1
ATOM 678 C C . LEU A 1 85 ? 35.551 7.500 -15.995 1.00 34.09 85 LEU A C 1
ATOM 680 O O . LEU A 1 85 ? 35.230 7.140 -17.123 1.00 34.09 85 LEU A O 1
ATOM 684 N N . VAL A 1 86 ? 36.206 6.702 -15.151 1.00 29.38 86 VAL A N 1
ATOM 685 C CA . VAL A 1 86 ? 36.144 5.256 -15.234 1.00 29.38 86 VAL A CA 1
ATOM 686 C C . VAL A 1 86 ? 34.670 4.981 -15.029 1.00 29.38 86 VAL A C 1
ATOM 688 O O . VAL A 1 86 ? 34.163 4.980 -13.907 1.00 29.38 86 VAL A O 1
ATOM 691 N N . VAL A 1 87 ? 33.958 4.836 -16.142 1.00 36.41 87 VAL A N 1
ATOM 692 C CA . VAL A 1 87 ? 32.720 4.086 -16.159 1.00 36.41 87 VAL A CA 1
ATOM 693 C C . VAL A 1 87 ? 33.150 2.746 -15.591 1.00 36.41 87 VAL A C 1
ATOM 695 O O . VAL A 1 87 ? 33.832 1.974 -16.264 1.00 36.41 87 VAL A O 1
ATOM 698 N N . GLN A 1 88 ? 32.838 2.494 -14.316 1.00 28.45 88 GLN A N 1
ATOM 699 C CA . GLN A 1 88 ? 32.705 1.116 -13.889 1.00 28.45 88 GLN A CA 1
ATOM 700 C C . GLN A 1 88 ? 31.806 0.515 -14.956 1.00 28.45 88 GLN A C 1
ATOM 702 O O . GLN A 1 88 ? 30.680 0.983 -15.130 1.00 28.45 88 GLN A O 1
ATOM 707 N N . ALA A 1 89 ? 32.344 -0.417 -15.743 1.00 32.00 89 ALA A N 1
ATOM 708 C CA . ALA A 1 89 ? 31.515 -1.313 -16.511 1.00 32.00 89 ALA A CA 1
ATOM 709 C C . ALA A 1 89 ? 30.601 -1.925 -15.458 1.00 32.00 89 ALA A C 1
ATOM 711 O O . ALA A 1 89 ? 31.038 -2.794 -14.707 1.00 32.00 89 ALA A O 1
ATOM 712 N N . GLU A 1 90 ? 29.403 -1.360 -15.282 1.00 31.42 90 GLU A N 1
ATOM 713 C CA . GLU A 1 90 ? 28.410 -1.962 -14.422 1.00 31.42 90 GLU A CA 1
ATOM 714 C C . GLU A 1 90 ? 28.218 -3.330 -15.055 1.00 31.42 90 GLU A C 1
ATOM 716 O O . GLU A 1 90 ? 27.803 -3.405 -16.219 1.00 31.42 90 GLU A O 1
ATOM 721 N N . PRO A 1 91 ? 28.640 -4.411 -14.380 1.00 28.50 91 PRO A N 1
ATOM 722 C CA . PRO A 1 91 ? 28.430 -5.720 -14.942 1.00 28.50 91 PRO A CA 1
ATOM 723 C C . PRO A 1 91 ? 26.927 -5.823 -15.183 1.00 28.50 91 PRO A C 1
ATOM 725 O O . PRO A 1 91 ? 26.143 -5.568 -14.263 1.00 28.50 91 PRO A O 1
ATOM 728 N N . LEU A 1 92 ? 26.542 -6.166 -16.417 1.00 37.53 92 LEU A N 1
ATOM 729 C CA . LEU A 1 92 ? 25.206 -6.659 -16.740 1.00 37.53 92 LEU A CA 1
ATOM 730 C C . LEU A 1 92 ? 24.959 -7.834 -15.800 1.00 37.53 92 LEU A C 1
ATOM 732 O O . LEU A 1 92 ? 25.420 -8.953 -16.013 1.00 37.53 92 LEU A O 1
ATOM 736 N N . SER A 1 93 ? 24.338 -7.530 -14.674 1.00 32.34 93 SER A N 1
ATOM 737 C CA . SER A 1 93 ? 24.250 -8.423 -13.538 1.00 32.34 93 SER A CA 1
ATOM 738 C C . SER A 1 93 ? 22.824 -8.427 -13.057 1.00 32.34 93 SER A C 1
ATOM 740 O O . SER A 1 93 ? 22.519 -8.144 -11.899 1.00 32.34 93 SER A O 1
ATOM 742 N N . PHE A 1 94 ? 21.947 -8.887 -13.943 1.00 36.50 94 PHE A N 1
ATOM 743 C CA . PHE A 1 94 ? 20.773 -9.569 -13.449 1.00 36.50 94 PHE A CA 1
ATOM 744 C C . PHE A 1 94 ? 21.225 -10.808 -12.678 1.00 36.50 94 PHE A C 1
ATOM 746 O O . PHE A 1 94 ? 21.610 -11.828 -13.247 1.00 36.50 94 PHE A O 1
ATOM 753 N N . GLY A 1 95 ? 21.265 -10.646 -11.354 1.00 39.97 95 GLY A N 1
ATOM 754 C CA . GLY A 1 95 ? 21.673 -11.656 -10.384 1.00 39.97 95 GLY A CA 1
ATOM 755 C C . GLY A 1 95 ? 23.034 -11.457 -9.706 1.00 39.97 95 GLY A C 1
ATOM 756 O O . GLY A 1 95 ? 23.379 -12.320 -8.905 1.00 39.97 95 GLY A O 1
ATOM 757 N N . LYS A 1 96 ? 23.820 -10.392 -9.975 1.00 33.00 96 LYS A N 1
ATOM 758 C CA . LYS A 1 96 ? 25.163 -10.219 -9.350 1.00 33.00 96 LYS A CA 1
ATOM 759 C C . LYS A 1 96 ? 25.650 -8.776 -9.059 1.00 33.00 96 LYS A C 1
ATOM 761 O O . LYS A 1 96 ? 26.860 -8.583 -8.947 1.00 33.00 96 LYS A O 1
ATOM 766 N N . THR A 1 97 ? 24.808 -7.753 -8.882 1.00 35.09 97 THR A N 1
ATOM 767 C CA . THR A 1 97 ? 25.307 -6.467 -8.337 1.00 35.09 97 THR A CA 1
ATOM 768 C C . THR A 1 97 ? 25.446 -6.500 -6.811 1.00 35.09 97 THR A C 1
ATOM 770 O O . THR A 1 97 ? 24.542 -6.863 -6.056 1.00 35.09 97 THR A O 1
ATOM 773 N N . LYS A 1 98 ? 26.643 -6.103 -6.361 1.00 34.38 98 LYS A N 1
ATOM 774 C CA . LYS A 1 98 ? 27.082 -5.909 -4.973 1.00 34.38 98 LYS A CA 1
ATOM 775 C C . LYS A 1 98 ? 26.207 -4.885 -4.229 1.00 34.38 98 LYS A C 1
ATOM 777 O O . LYS A 1 98 ? 26.516 -3.701 -4.225 1.00 34.38 98 LYS A O 1
ATOM 782 N N . ARG A 1 99 ? 25.148 -5.370 -3.579 1.00 36.59 99 ARG A N 1
ATOM 783 C CA . ARG A 1 99 ? 24.654 -5.043 -2.215 1.00 36.59 99 ARG A CA 1
ATOM 784 C C . ARG A 1 99 ? 23.250 -5.642 -2.046 1.00 36.59 99 ARG A C 1
ATOM 786 O O . ARG A 1 99 ? 22.291 -4.971 -1.703 1.00 36.59 99 ARG A O 1
ATOM 793 N N . GLN A 1 100 ? 23.145 -6.952 -2.261 1.00 39.28 100 GLN A N 1
ATOM 794 C CA . GLN A 1 100 ? 22.066 -7.780 -1.705 1.00 39.28 100 GLN A CA 1
ATOM 795 C C . GLN A 1 100 ? 22.493 -8.355 -0.345 1.00 39.28 100 GLN A C 1
ATOM 797 O O . GLN A 1 100 ? 22.234 -9.510 -0.020 1.00 39.28 100 GLN A O 1
ATOM 802 N N . SER A 1 101 ? 23.197 -7.556 0.463 1.00 32.22 101 SER A N 1
ATOM 803 C CA . SER A 1 101 ? 23.412 -7.872 1.870 1.00 32.22 101 SER A CA 1
ATOM 804 C C . SER A 1 101 ? 22.110 -7.578 2.613 1.00 32.22 101 SER A C 1
ATOM 806 O O . SER A 1 101 ? 21.876 -6.443 3.007 1.00 32.22 101 SER A O 1
ATOM 808 N N . GLN A 1 102 ? 21.250 -8.590 2.742 1.00 34.72 102 GLN A N 1
ATOM 809 C CA . GLN A 1 102 ? 20.263 -8.744 3.824 1.00 34.72 102 GLN A CA 1
ATOM 810 C C . GLN A 1 102 ? 19.217 -7.625 4.062 1.00 34.72 102 GLN A C 1
ATOM 812 O O . GLN A 1 102 ? 18.392 -7.764 4.959 1.00 34.72 102 GLN A O 1
ATOM 817 N N . ALA A 1 103 ? 19.155 -6.573 3.245 1.00 33.81 103 ALA A N 1
ATOM 818 C CA . ALA A 1 103 ? 18.195 -5.480 3.379 1.00 33.81 103 ALA A CA 1
ATOM 819 C C . ALA A 1 103 ? 17.305 -5.388 2.134 1.00 33.81 103 ALA A C 1
ATOM 821 O O . ALA A 1 103 ? 17.680 -4.773 1.140 1.00 33.81 103 ALA A O 1
ATOM 822 N N . ASN A 1 104 ? 16.152 -6.062 2.181 1.00 40.66 104 ASN A N 1
ATOM 823 C CA . ASN A 1 104 ? 14.831 -5.563 1.758 1.00 40.66 104 ASN A CA 1
ATOM 824 C C . ASN A 1 104 ? 13.900 -6.727 1.395 1.00 40.66 104 ASN A C 1
ATOM 826 O O . ASN A 1 104 ? 13.469 -6.869 0.253 1.00 40.66 104 ASN A O 1
ATOM 830 N N . ALA A 1 105 ? 13.501 -7.473 2.427 1.00 47.75 105 ALA A N 1
ATOM 831 C CA . ALA A 1 105 ? 12.275 -8.278 2.513 1.00 47.75 105 ALA A CA 1
ATOM 832 C C . ALA A 1 105 ? 10.982 -7.413 2.402 1.00 47.75 105 ALA A C 1
ATOM 834 O O . ALA A 1 105 ? 10.018 -7.561 3.149 1.00 47.75 105 ALA A O 1
ATOM 835 N N . ARG A 1 106 ? 11.042 -6.345 1.596 1.00 56.69 106 ARG A N 1
ATOM 836 C CA . ARG A 1 106 ? 10.075 -5.236 1.538 1.00 56.69 106 ARG A CA 1
ATOM 837 C C . ARG A 1 106 ? 9.863 -4.707 0.119 1.00 56.69 106 ARG A C 1
ATOM 839 O O . ARG A 1 106 ? 9.158 -3.721 -0.033 1.00 56.69 106 ARG A O 1
ATOM 846 N N . SER A 1 107 ? 10.480 -5.289 -0.914 1.00 68.62 107 SER A N 1
ATOM 847 C CA . SER A 1 107 ? 10.254 -4.852 -2.301 1.00 68.62 107 SER A CA 1
ATOM 848 C C . SER A 1 107 ? 9.089 -5.606 -2.932 1.00 68.62 107 SER A C 1
ATOM 850 O O . SER A 1 107 ? 8.955 -6.815 -2.777 1.00 68.62 107 SER A O 1
ATOM 852 N N . VAL A 1 108 ? 8.294 -4.897 -3.727 1.00 67.56 108 VAL A N 1
ATOM 853 C CA . VAL A 1 108 ? 7.214 -5.449 -4.553 1.00 67.56 108 VAL A CA 1
ATOM 854 C C . VAL A 1 108 ? 7.736 -6.398 -5.646 1.00 67.56 108 VAL A C 1
ATOM 856 O O . VAL A 1 108 ? 7.002 -7.257 -6.146 1.00 67.56 108 VAL A O 1
ATOM 859 N N . GLN A 1 109 ? 9.019 -6.288 -6.013 1.00 66.56 109 GLN A N 1
ATOM 860 C CA . GLN A 1 109 ? 9.652 -7.136 -7.028 1.00 66.56 109 GLN A CA 1
ATOM 861 C C . GLN A 1 109 ? 9.539 -8.627 -6.708 1.00 66.56 109 GLN A C 1
ATOM 863 O O . GLN A 1 109 ? 9.388 -9.423 -7.637 1.00 66.56 109 GLN A O 1
ATOM 868 N N . SER A 1 110 ? 9.585 -9.003 -5.424 1.00 59.50 110 SER A N 1
ATOM 869 C CA . SER A 1 110 ? 9.521 -10.404 -5.001 1.00 59.50 110 SER A CA 1
ATOM 870 C C . SER A 1 110 ? 8.235 -11.089 -5.472 1.00 59.50 110 SER A C 1
ATOM 872 O O . SER A 1 110 ? 8.261 -12.288 -5.746 1.00 59.50 110 SER A O 1
ATOM 874 N N . PHE A 1 111 ? 7.143 -10.335 -5.665 1.00 64.56 111 PHE A N 1
ATOM 875 C CA . PHE A 1 111 ? 5.824 -10.880 -5.997 1.00 64.56 111 PHE A CA 1
ATOM 876 C C . PHE A 1 111 ? 5.170 -10.370 -7.286 1.00 64.56 111 PHE A C 1
ATOM 878 O O . PHE A 1 111 ? 4.278 -11.040 -7.827 1.00 64.56 111 PHE A O 1
ATOM 885 N N . ILE A 1 112 ? 5.593 -9.223 -7.822 1.00 67.62 112 ILE A N 1
ATOM 886 C CA . ILE A 1 112 ? 5.145 -8.766 -9.148 1.00 67.62 112 ILE A CA 1
ATOM 887 C C . ILE A 1 112 ? 5.989 -9.376 -10.265 1.00 67.62 112 ILE A C 1
ATOM 889 O O . ILE A 1 112 ? 5.413 -9.825 -11.257 1.00 67.62 112 ILE A O 1
ATOM 893 N N . GLY A 1 113 ? 7.313 -9.432 -10.088 1.00 71.94 113 GLY A N 1
ATOM 894 C CA . GLY A 1 113 ? 8.246 -9.866 -11.127 1.00 71.94 113 GLY A CA 1
ATOM 895 C C . GLY A 1 113 ? 8.215 -9.025 -12.405 1.00 71.94 113 GLY A C 1
ATOM 896 O O . GLY A 1 113 ? 7.730 -7.901 -12.387 1.00 71.94 113 GLY A O 1
ATOM 897 N N . SER A 1 114 ? 8.734 -9.574 -13.510 1.00 80.69 114 SER A N 1
ATOM 898 C CA . SER A 1 114 ? 8.789 -8.902 -14.818 1.00 80.69 114 SER A CA 1
ATOM 899 C C . SER A 1 114 ? 8.458 -9.842 -15.990 1.00 80.69 114 SER A C 1
ATOM 901 O O . SER A 1 114 ? 9.361 -10.446 -16.581 1.00 80.69 114 SER A O 1
ATOM 903 N N . PRO A 1 115 ? 7.172 -9.965 -16.367 1.00 82.50 115 PRO A N 1
ATOM 904 C CA . PRO A 1 115 ? 6.764 -10.703 -17.559 1.00 82.50 115 PRO A CA 1
ATOM 905 C C . PRO A 1 115 ? 7.448 -10.221 -18.845 1.00 82.50 115 PRO A C 1
ATOM 907 O O . PRO A 1 115 ? 7.805 -11.049 -19.687 1.00 82.50 115 PRO A O 1
ATOM 910 N N . ALA A 1 116 ? 7.653 -8.908 -19.011 1.00 87.38 116 ALA A N 1
ATOM 911 C CA . ALA A 1 116 ? 8.351 -8.359 -20.172 1.00 87.38 116 ALA A CA 1
ATOM 912 C C . ALA A 1 116 ? 9.802 -8.837 -20.229 1.00 87.38 116 ALA A C 1
ATOM 914 O O . ALA A 1 116 ? 10.254 -9.291 -21.281 1.00 87.38 116 ALA A O 1
ATOM 915 N N . TRP A 1 117 ? 10.527 -8.765 -19.109 1.00 88.44 117 TRP A N 1
ATOM 916 C CA . TRP A 1 117 ? 11.931 -9.165 -19.060 1.00 88.44 117 TRP A CA 1
ATOM 917 C C . TRP A 1 117 ? 12.084 -10.661 -19.334 1.00 88.44 117 TRP A C 1
ATOM 919 O O . TRP A 1 117 ? 12.912 -11.043 -20.160 1.00 88.44 117 TRP A O 1
ATOM 929 N N . ASP A 1 118 ? 11.238 -11.511 -18.739 1.00 83.38 118 ASP A N 1
ATOM 930 C CA . ASP A 1 118 ? 11.272 -12.956 -18.999 1.00 83.38 118 ASP A CA 1
ATOM 931 C C . ASP A 1 118 ? 10.989 -13.274 -20.469 1.00 83.38 118 ASP A C 1
ATOM 933 O O . ASP A 1 118 ? 11.661 -14.113 -21.077 1.00 83.38 118 ASP A O 1
ATOM 937 N N . TYR A 1 119 ? 10.003 -12.590 -21.056 1.00 88.94 119 TYR A N 1
ATOM 938 C CA . TYR A 1 119 ? 9.632 -12.783 -22.451 1.00 88.94 119 TYR A CA 1
ATOM 939 C C . TYR A 1 119 ? 10.764 -12.363 -23.395 1.00 88.94 119 TYR A C 1
ATOM 941 O O . TYR A 1 119 ? 11.126 -13.119 -24.298 1.00 88.94 119 TYR A O 1
ATOM 949 N N . VAL A 1 120 ? 11.373 -11.195 -23.163 1.00 89.75 120 VAL A N 1
ATOM 950 C CA . VAL A 1 120 ? 12.524 -10.716 -23.943 1.00 89.75 120 VAL A CA 1
ATOM 951 C C . VAL A 1 120 ? 13.705 -11.659 -23.783 1.00 89.75 120 VAL A C 1
ATOM 953 O O . VAL A 1 120 ? 14.291 -12.062 -24.784 1.00 89.75 120 VAL A O 1
ATOM 956 N N . LYS A 1 121 ? 14.039 -12.079 -22.560 1.00 87.81 121 LYS A N 1
ATOM 957 C CA . LYS A 1 121 ? 15.153 -13.000 -22.317 1.00 87.81 121 LYS A CA 1
ATOM 958 C C . LYS A 1 121 ? 14.972 -14.315 -23.072 1.00 87.81 121 LYS A C 1
ATOM 960 O O . LYS A 1 121 ? 15.918 -14.787 -23.702 1.00 87.81 121 LYS A O 1
ATOM 965 N N . ALA A 1 122 ? 13.768 -14.881 -23.042 1.00 87.50 122 ALA A N 1
ATOM 966 C CA . ALA A 1 122 ? 13.486 -16.180 -23.640 1.00 87.50 122 ALA A CA 1
ATOM 967 C C . ALA A 1 122 ? 13.288 -16.144 -25.164 1.00 87.50 122 ALA A C 1
ATOM 969 O O . ALA A 1 122 ? 13.576 -17.138 -25.827 1.00 87.50 122 ALA A O 1
ATOM 970 N N . LYS A 1 123 ? 12.736 -15.055 -25.716 1.00 91.69 123 LYS A N 1
ATOM 971 C CA . LYS A 1 123 ? 12.243 -15.009 -27.108 1.00 91.69 123 LYS A CA 1
ATOM 972 C C . LYS A 1 123 ? 12.755 -13.830 -27.933 1.00 91.69 123 LYS A C 1
ATOM 974 O O . LYS A 1 123 ? 12.525 -13.813 -29.136 1.00 91.69 123 LYS A O 1
ATOM 979 N N . GLY A 1 124 ? 13.401 -12.848 -27.313 1.00 89.81 124 GLY A N 1
ATOM 980 C CA . GLY A 1 124 ? 13.951 -11.689 -28.007 1.00 89.81 124 GLY A CA 1
ATOM 981 C C . GLY A 1 124 ? 15.170 -12.057 -28.848 1.00 89.81 124 GLY A C 1
ATOM 982 O O . GLY A 1 124 ? 16.014 -12.843 -28.404 1.00 89.81 124 GLY A O 1
ATOM 983 N N . ASN A 1 125 ? 15.256 -11.452 -30.033 1.00 89.56 125 ASN A N 1
ATOM 984 C CA . ASN A 1 125 ? 16.415 -11.545 -30.919 1.00 89.56 125 ASN A CA 1
ATOM 985 C C . ASN A 1 125 ? 17.645 -10.929 -30.249 1.00 89.56 125 ASN A C 1
ATOM 987 O O . ASN A 1 125 ? 17.514 -9.920 -29.564 1.00 89.56 125 ASN A O 1
ATOM 991 N N . GLU A 1 126 ? 18.837 -11.479 -30.493 1.00 91.38 126 GLU A N 1
ATOM 992 C CA . GLU A 1 126 ? 20.084 -10.928 -29.936 1.00 91.38 126 GLU A CA 1
ATOM 993 C C . GLU A 1 126 ? 20.360 -9.500 -30.429 1.00 91.38 126 GLU A C 1
ATOM 995 O O . GLU A 1 126 ? 20.816 -8.659 -29.658 1.00 91.38 126 GLU A O 1
ATOM 1000 N N . PHE A 1 127 ? 19.988 -9.196 -31.676 1.00 92.00 127 PHE A N 1
ATOM 1001 C CA . PHE A 1 127 ? 20.019 -7.851 -32.247 1.00 92.00 127 PHE A CA 1
ATOM 1002 C C . PHE A 1 127 ? 18.778 -7.613 -33.107 1.00 92.00 127 PHE A C 1
ATOM 1004 O O . PHE A 1 127 ? 18.385 -8.473 -33.895 1.00 92.00 127 PHE A O 1
ATOM 1011 N N . ALA A 1 128 ? 18.186 -6.426 -33.003 1.00 95.06 128 ALA A N 1
ATOM 1012 C CA . ALA A 1 128 ? 17.069 -6.008 -33.849 1.00 95.06 128 ALA A CA 1
ATOM 1013 C C . ALA A 1 128 ? 17.044 -4.484 -34.027 1.00 95.06 128 ALA A C 1
ATOM 1015 O O . ALA A 1 128 ? 17.570 -3.731 -33.208 1.00 95.06 128 ALA A O 1
ATOM 1016 N N . THR A 1 129 ? 16.451 -4.029 -35.126 1.00 95.50 129 THR A N 1
ATOM 1017 C CA . THR A 1 129 ? 16.158 -2.610 -35.369 1.00 95.50 129 THR A CA 1
ATOM 1018 C C . THR A 1 129 ? 15.078 -2.097 -34.414 1.00 95.50 129 THR A C 1
ATOM 1020 O O . THR A 1 129 ? 14.308 -2.904 -33.880 1.00 95.50 129 THR A O 1
ATOM 1023 N N . PRO A 1 130 ? 14.950 -0.769 -34.211 1.00 93.75 130 PRO A N 1
ATOM 1024 C CA . PRO A 1 130 ? 13.851 -0.204 -33.438 1.00 93.75 130 PRO A CA 1
ATOM 1025 C C . PRO A 1 130 ? 12.485 -0.722 -33.902 1.00 93.75 130 PRO A C 1
ATOM 1027 O O . PRO A 1 130 ? 11.700 -1.181 -33.078 1.00 93.75 130 PRO A O 1
ATOM 1030 N N . LYS A 1 131 ? 12.227 -0.749 -35.219 1.00 95.56 131 LYS A N 1
ATOM 1031 C CA . LYS A 1 131 ? 10.967 -1.244 -35.797 1.00 95.56 131 LYS A CA 1
ATOM 1032 C C . LYS A 1 131 ? 10.688 -2.707 -35.444 1.00 95.56 131 LYS A C 1
ATOM 1034 O O . LYS A 1 131 ? 9.566 -3.043 -35.068 1.00 95.56 131 LYS A O 1
ATOM 1039 N N . GLU A 1 132 ? 11.697 -3.570 -35.553 1.00 96.06 132 GLU A N 1
ATOM 1040 C CA . GLU A 1 132 ? 11.585 -4.995 -35.213 1.00 96.06 132 GLU A CA 1
ATOM 1041 C C . GLU A 1 132 ? 11.314 -5.188 -33.715 1.00 96.06 132 GLU A C 1
ATOM 1043 O O . GLU A 1 132 ? 10.399 -5.927 -33.351 1.00 96.06 132 GLU A O 1
ATOM 1048 N N . TRP A 1 133 ? 12.032 -4.470 -32.843 1.00 95.81 133 TRP A N 1
ATOM 1049 C CA . TRP A 1 133 ? 11.782 -4.497 -31.400 1.00 95.81 133 TRP A CA 1
ATOM 1050 C C . TRP A 1 133 ? 10.386 -3.983 -31.045 1.00 95.81 133 TRP A C 1
ATOM 1052 O O . TRP A 1 133 ? 9.699 -4.603 -30.238 1.00 95.81 133 TRP A O 1
ATOM 1062 N N . MET A 1 134 ? 9.916 -2.900 -31.670 1.00 94.38 134 MET A N 1
ATOM 1063 C CA . MET A 1 134 ? 8.554 -2.393 -31.466 1.00 94.38 134 MET A CA 1
ATOM 1064 C C . MET A 1 134 ? 7.500 -3.429 -31.873 1.00 94.38 134 MET A C 1
ATOM 1066 O O . MET A 1 134 ? 6.534 -3.642 -31.140 1.00 94.38 134 MET A O 1
ATOM 1070 N N . GLY A 1 135 ? 7.695 -4.103 -33.012 1.00 94.44 135 GLY A N 1
ATOM 1071 C CA . GLY A 1 135 ? 6.829 -5.194 -33.461 1.00 94.44 135 GLY A CA 1
ATOM 1072 C C . GLY A 1 135 ? 6.820 -6.371 -32.483 1.00 94.44 135 GLY A C 1
ATOM 1073 O O . GLY A 1 135 ? 5.752 -6.852 -32.103 1.00 94.44 135 GLY A O 1
ATOM 1074 N N . PHE A 1 136 ? 7.998 -6.779 -32.005 1.00 95.62 136 PHE A N 1
ATOM 1075 C CA . PHE A 1 136 ? 8.154 -7.831 -31.000 1.00 95.62 136 PHE A CA 1
ATOM 1076 C C . PHE A 1 136 ? 7.434 -7.489 -29.686 1.00 95.62 136 PHE A C 1
ATOM 1078 O O . PHE A 1 136 ? 6.683 -8.314 -29.162 1.00 95.62 136 PHE A O 1
ATOM 1085 N N . MET A 1 137 ? 7.599 -6.261 -29.181 1.00 94.75 137 MET A N 1
ATOM 1086 C CA . MET A 1 137 ? 6.948 -5.792 -27.951 1.00 94.75 137 MET A CA 1
ATOM 1087 C C . MET A 1 137 ? 5.433 -5.663 -28.106 1.00 94.75 137 MET A C 1
ATOM 1089 O O . MET A 1 137 ? 4.689 -6.046 -27.212 1.00 94.75 137 MET A O 1
ATOM 1093 N N . LYS A 1 138 ? 4.941 -5.196 -29.258 1.00 93.88 138 LYS A N 1
ATOM 1094 C CA . LYS A 1 138 ? 3.499 -5.194 -29.544 1.00 93.88 138 LYS A CA 1
ATOM 1095 C C . LYS A 1 138 ? 2.936 -6.621 -29.552 1.00 93.88 138 LYS A C 1
ATOM 1097 O O . LYS A 1 138 ? 1.861 -6.863 -29.005 1.00 93.88 138 LYS A O 1
ATOM 1102 N N . GLY A 1 139 ? 3.675 -7.573 -30.123 1.00 91.81 139 GLY A N 1
ATOM 1103 C CA . GLY A 1 139 ? 3.312 -8.991 -30.127 1.00 91.81 139 GLY A CA 1
ATOM 1104 C C . GLY A 1 139 ? 3.291 -9.618 -28.729 1.00 91.81 139 GLY A C 1
ATOM 1105 O O . GLY A 1 139 ? 2.396 -10.414 -28.431 1.00 91.81 139 GLY A O 1
ATOM 1106 N N . SER A 1 140 ? 4.217 -9.229 -27.846 1.00 92.44 140 SER A N 1
ATOM 1107 C CA . SER A 1 140 ? 4.318 -9.769 -26.481 1.00 92.44 140 SER A CA 1
ATOM 1108 C C . SER A 1 140 ? 3.096 -9.449 -25.612 1.00 92.44 140 SER A C 1
ATOM 1110 O O . SER A 1 140 ? 2.747 -10.244 -24.735 1.00 92.44 140 SER A O 1
ATOM 1112 N N . LEU A 1 141 ? 2.367 -8.367 -25.916 1.00 89.94 141 LEU A N 1
ATOM 1113 C CA . LEU A 1 141 ? 1.112 -8.014 -25.241 1.00 89.94 141 LEU A CA 1
ATOM 1114 C C . LEU A 1 141 ? 0.064 -9.132 -25.328 1.00 89.94 141 LEU A C 1
ATOM 1116 O O . LEU A 1 141 ? -0.672 -9.388 -24.378 1.00 89.94 141 LEU A O 1
ATOM 1120 N N . SER A 1 142 ? 0.014 -9.842 -26.459 1.00 87.06 142 SER A N 1
ATOM 1121 C CA . SER A 1 142 ? -0.883 -10.994 -26.652 1.00 87.06 142 SER A CA 1
ATOM 1122 C C . SER A 1 142 ? -0.449 -12.246 -25.878 1.00 87.06 142 SER A C 1
ATOM 1124 O O . SER A 1 142 ? -1.203 -13.212 -25.780 1.00 87.06 142 SER A O 1
ATOM 1126 N N . LYS A 1 143 ? 0.771 -12.243 -25.332 1.00 86.50 143 LYS A N 1
ATOM 1127 C CA . LYS A 1 143 ? 1.396 -13.358 -24.609 1.00 86.50 143 LYS A CA 1
ATOM 1128 C C . LYS A 1 143 ? 1.475 -13.115 -23.100 1.00 86.50 143 LYS A C 1
ATOM 1130 O O . LYS A 1 143 ? 2.129 -13.879 -22.399 1.00 86.50 143 LYS A O 1
ATOM 1135 N N . GLY A 1 144 ? 0.790 -12.083 -22.603 1.00 81.06 144 GLY A N 1
ATOM 1136 C CA . GLY A 1 144 ? 0.672 -11.785 -21.175 1.00 81.06 144 GLY A CA 1
ATOM 1137 C C . GLY A 1 144 ? 1.609 -10.692 -20.658 1.00 81.06 144 GLY A C 1
ATOM 1138 O O . GLY A 1 144 ? 1.522 -10.360 -19.477 1.00 81.06 144 GLY A O 1
ATOM 1139 N N . VAL A 1 145 ? 2.458 -10.099 -21.507 1.00 86.06 145 VAL A N 1
ATOM 1140 C CA . VAL A 1 145 ? 3.216 -8.892 -21.139 1.00 86.06 145 VAL A CA 1
ATOM 1141 C C . VAL A 1 145 ? 2.258 -7.711 -21.019 1.00 86.06 145 VAL A C 1
ATOM 1143 O O . VAL A 1 145 ? 1.386 -7.510 -21.867 1.00 86.06 145 VAL A O 1
ATOM 1146 N N . LYS A 1 146 ? 2.400 -6.912 -19.962 1.00 85.00 146 LYS A N 1
ATOM 1147 C CA . LYS A 1 146 ? 1.554 -5.734 -19.763 1.00 85.00 146 LYS A CA 1
ATOM 1148 C C . LYS A 1 146 ? 2.151 -4.534 -20.488 1.00 85.00 146 LYS A C 1
ATOM 1150 O O . LYS A 1 146 ? 3.318 -4.225 -20.292 1.00 85.00 146 LYS A O 1
ATOM 1155 N N . ALA A 1 147 ? 1.326 -3.815 -21.251 1.00 85.94 147 ALA A N 1
ATOM 1156 C CA . ALA A 1 147 ? 1.736 -2.561 -21.895 1.00 85.94 147 ALA A CA 1
ATOM 1157 C C . ALA A 1 147 ? 2.340 -1.585 -20.877 1.00 85.94 147 ALA A C 1
ATOM 1159 O O . ALA A 1 147 ? 3.422 -1.064 -21.086 1.00 85.94 147 ALA A O 1
ATOM 1160 N N . GLU A 1 148 ? 1.707 -1.480 -19.713 1.00 85.19 148 GLU A N 1
ATOM 1161 C CA . GLU A 1 148 ? 2.146 -0.617 -18.620 1.00 85.19 148 GLU A CA 1
ATOM 1162 C C . GLU A 1 148 ? 3.548 -0.934 -18.079 1.00 85.19 148 GLU A C 1
ATOM 1164 O O . GLU A 1 148 ? 4.258 -0.028 -17.663 1.00 85.19 148 GLU A O 1
ATOM 1169 N N . GLU A 1 149 ? 3.983 -2.196 -18.115 1.00 86.19 149 GLU A N 1
ATOM 1170 C CA . GLU A 1 149 ? 5.347 -2.571 -17.721 1.00 86.19 149 GLU A CA 1
ATOM 1171 C C . GLU A 1 149 ? 6.381 -2.002 -18.706 1.00 86.19 149 GLU A C 1
ATOM 1173 O O . GLU A 1 149 ? 7.454 -1.547 -18.309 1.00 86.19 149 GLU A O 1
ATOM 1178 N N . LEU A 1 150 ? 6.042 -1.990 -19.996 1.00 88.44 150 LEU A N 1
ATOM 1179 C CA . LEU A 1 150 ? 6.867 -1.402 -21.050 1.00 88.44 150 LEU A CA 1
ATOM 1180 C C . LEU A 1 150 ? 6.813 0.132 -20.994 1.00 88.44 150 LEU A C 1
ATOM 1182 O O . LEU A 1 150 ? 7.846 0.789 -21.162 1.00 88.44 150 LEU A O 1
ATOM 1186 N N . ASP A 1 151 ? 5.628 0.674 -20.694 1.00 85.00 151 ASP A N 1
ATOM 1187 C CA . ASP A 1 151 ? 5.381 2.102 -20.537 1.00 85.00 151 ASP A CA 1
ATOM 1188 C C . ASP A 1 151 ? 6.170 2.659 -19.349 1.00 85.00 151 ASP A C 1
ATOM 1190 O O . ASP A 1 151 ? 6.829 3.682 -19.503 1.00 85.00 151 ASP A O 1
ATOM 1194 N N . ASP A 1 152 ? 6.136 2.000 -18.181 1.00 84.62 152 ASP A N 1
ATOM 1195 C CA . ASP A 1 152 ? 6.849 2.386 -16.951 1.00 84.62 152 ASP A CA 1
ATOM 1196 C C . ASP A 1 152 ? 8.367 2.234 -17.079 1.00 84.62 152 ASP A C 1
ATOM 1198 O O . ASP A 1 152 ? 9.114 3.060 -16.552 1.00 84.62 152 ASP A O 1
ATOM 1202 N N . ALA A 1 153 ? 8.841 1.250 -17.846 1.00 85.62 153 ALA A N 1
ATOM 1203 C CA . ALA A 1 153 ? 10.255 1.139 -18.201 1.00 85.62 153 ALA A CA 1
ATOM 1204 C C . ALA A 1 153 ? 10.726 2.249 -19.165 1.00 85.62 153 ALA A C 1
ATOM 1206 O O . ALA A 1 153 ? 11.926 2.406 -19.373 1.00 85.62 153 ALA A O 1
ATOM 1207 N N . GLY A 1 154 ? 9.803 3.002 -19.775 1.00 83.19 154 GLY A N 1
ATOM 1208 C CA . GLY A 1 154 ? 10.111 4.022 -20.782 1.00 83.19 154 GLY A CA 1
ATOM 1209 C C . GLY A 1 154 ? 10.497 3.441 -22.147 1.00 83.19 154 GLY A C 1
ATOM 1210 O O . GLY A 1 154 ? 10.943 4.175 -23.030 1.00 83.19 154 GLY A O 1
ATOM 1211 N N . LEU A 1 155 ? 10.319 2.132 -22.343 1.00 88.25 155 LEU A N 1
ATOM 1212 C CA . LEU A 1 155 ? 10.781 1.418 -23.531 1.00 88.25 155 LEU A CA 1
ATOM 1213 C C . LEU A 1 155 ? 9.899 1.708 -24.752 1.00 88.25 155 LEU A C 1
ATOM 1215 O O . LEU A 1 155 ? 10.403 1.990 -25.843 1.00 88.25 155 LEU A O 1
ATOM 1219 N N . ILE A 1 156 ? 8.582 1.640 -24.567 1.00 86.94 156 ILE A N 1
ATOM 1220 C CA . ILE A 1 156 ? 7.579 1.961 -25.583 1.00 86.94 156 ILE A CA 1
ATOM 1221 C C . ILE A 1 156 ? 6.313 2.450 -24.871 1.00 86.94 156 ILE A C 1
ATOM 1223 O O . ILE A 1 156 ? 6.019 1.964 -23.787 1.00 86.94 156 ILE A O 1
ATOM 1227 N N . LEU A 1 157 ? 5.595 3.399 -25.469 1.00 82.19 157 LEU A N 1
ATOM 1228 C CA . LEU A 1 157 ? 4.291 3.877 -25.002 1.00 82.19 157 LEU A CA 1
ATOM 1229 C C . LEU A 1 157 ? 3.224 3.498 -26.021 1.00 82.19 157 LEU A C 1
ATOM 1231 O O . LEU A 1 157 ? 3.440 3.705 -27.219 1.00 82.19 157 LEU A O 1
ATOM 1235 N N . PHE A 1 158 ? 2.086 2.987 -25.560 1.00 80.25 158 PHE A N 1
ATOM 1236 C CA . PHE A 1 158 ? 0.970 2.592 -26.421 1.00 80.25 158 PHE A CA 1
ATOM 1237 C C . PHE A 1 158 ? -0.259 3.499 -26.269 1.00 80.25 158 PHE A C 1
ATOM 1239 O O . PHE A 1 158 ? -0.583 3.920 -25.162 1.00 80.25 158 PHE A O 1
ATOM 1246 N N . ASP A 1 159 ? -0.969 3.749 -27.373 1.00 74.50 159 ASP A N 1
ATOM 1247 C CA . ASP A 1 159 ? -2.342 4.274 -27.338 1.00 74.50 159 ASP A CA 1
ATOM 1248 C C . ASP A 1 159 ? -3.359 3.180 -26.944 1.00 74.50 159 ASP A C 1
ATOM 1250 O O . ASP A 1 159 ? -3.022 1.996 -26.806 1.00 74.50 159 ASP A O 1
ATOM 1254 N N . ASP A 1 160 ? -4.635 3.553 -26.819 1.00 71.50 160 ASP A N 1
ATOM 1255 C CA . ASP A 1 160 ? -5.725 2.619 -26.497 1.00 71.50 160 ASP A CA 1
ATOM 1256 C C . ASP A 1 160 ? -5.899 1.507 -27.546 1.00 71.50 160 ASP A C 1
ATOM 1258 O O . ASP A 1 160 ? -6.334 0.396 -27.235 1.00 71.50 160 ASP A O 1
ATOM 1262 N N . LYS A 1 161 ? -5.491 1.767 -28.793 1.00 78.31 161 LYS A N 1
ATOM 1263 C CA . LYS A 1 161 ? -5.492 0.806 -29.906 1.00 78.31 161 LYS A CA 1
ATOM 1264 C C . LYS A 1 161 ? -4.206 -0.033 -29.962 1.00 78.31 161 LYS A C 1
ATOM 1266 O O . LYS A 1 161 ? -4.016 -0.812 -30.899 1.00 78.31 161 LYS A O 1
ATOM 1271 N N . ARG A 1 162 ? -3.333 0.072 -28.953 1.00 82.12 162 ARG A N 1
ATOM 1272 C CA . ARG A 1 162 ? -2.031 -0.611 -28.850 1.00 82.12 162 ARG A CA 1
ATOM 1273 C C . ARG A 1 162 ? -1.073 -0.277 -29.993 1.00 82.12 162 ARG A C 1
ATOM 1275 O O . ARG A 1 162 ? -0.260 -1.112 -30.407 1.00 82.12 162 ARG A O 1
ATOM 1282 N N . ASN A 1 163 ? -1.153 0.930 -30.531 1.00 82.00 163 ASN A N 1
ATOM 1283 C CA . ASN A 1 163 ? -0.155 1.465 -31.442 1.00 82.00 163 ASN A CA 1
ATOM 1284 C C . ASN A 1 163 ? 0.936 2.184 -30.653 1.00 82.00 163 ASN A C 1
ATOM 1286 O O . ASN A 1 163 ? 0.624 2.904 -29.707 1.00 82.00 163 ASN A O 1
ATOM 1290 N N . PRO A 1 164 ? 2.213 2.003 -31.024 1.00 82.06 164 PRO A N 1
ATOM 1291 C CA . PRO A 1 164 ? 3.292 2.761 -30.416 1.00 82.06 164 PRO A CA 1
ATOM 1292 C C . PRO A 1 164 ? 3.149 4.257 -30.708 1.00 82.06 164 PRO A C 1
ATOM 1294 O O . PRO A 1 164 ? 3.131 4.657 -31.872 1.00 82.06 164 PRO A O 1
ATOM 1297 N N . ILE A 1 165 ? 3.099 5.067 -29.658 1.00 78.75 165 ILE A N 1
ATOM 1298 C CA . ILE A 1 165 ? 3.003 6.533 -29.723 1.00 78.75 165 ILE A CA 1
ATOM 1299 C C . ILE A 1 165 ? 4.194 7.239 -29.063 1.00 78.75 165 ILE A C 1
ATOM 1301 O O . ILE A 1 165 ? 4.337 8.451 -29.191 1.00 78.75 165 ILE A O 1
ATOM 1305 N N . GLY A 1 166 ? 5.070 6.501 -28.376 1.00 78.75 166 GLY A N 1
ATOM 1306 C CA . GLY A 1 166 ? 6.218 7.070 -27.672 1.00 78.75 166 GLY A CA 1
ATOM 1307 C C . GLY A 1 166 ? 7.174 6.023 -27.094 1.00 78.75 166 GLY A C 1
ATOM 1308 O O . GLY A 1 166 ? 7.075 4.836 -27.406 1.00 78.75 166 GLY A O 1
ATOM 1309 N N . GLY A 1 167 ? 8.112 6.474 -26.256 1.00 79.75 167 GLY A N 1
ATOM 1310 C CA . GLY A 1 167 ? 9.179 5.656 -25.656 1.00 79.75 167 GLY A CA 1
ATOM 1311 C C . GLY A 1 167 ? 10.465 5.579 -26.491 1.00 79.75 167 GLY A C 1
ATOM 1312 O O . GLY A 1 167 ? 10.542 6.116 -27.600 1.00 79.75 167 GLY A O 1
ATOM 1313 N N . ASP A 1 168 ? 11.489 4.924 -25.947 1.00 84.31 168 ASP A N 1
ATOM 1314 C CA . ASP A 1 168 ? 12.840 4.861 -26.529 1.00 84.31 168 ASP A CA 1
ATOM 1315 C C . ASP A 1 168 ? 12.866 4.278 -27.926 1.00 84.31 168 ASP A C 1
ATOM 1317 O O . ASP A 1 168 ? 13.444 4.868 -28.839 1.00 84.31 168 ASP A O 1
ATOM 1321 N N . LEU A 1 169 ? 12.216 3.129 -28.102 1.00 88.69 169 LEU A N 1
ATOM 1322 C CA . LEU A 1 169 ? 12.204 2.444 -29.387 1.00 88.69 169 LEU A CA 1
ATOM 1323 C C . LEU A 1 169 ? 11.484 3.277 -30.447 1.00 88.69 169 LEU A C 1
ATOM 1325 O O . LEU A 1 169 ? 11.938 3.350 -31.583 1.00 88.69 169 LEU A O 1
ATOM 1329 N N . PHE A 1 170 ? 10.404 3.964 -30.071 1.00 86.50 170 PHE A N 1
ATOM 1330 C CA . PHE A 1 170 ? 9.672 4.844 -30.978 1.00 86.50 170 PHE A CA 1
ATOM 1331 C C . PHE A 1 170 ? 10.515 6.046 -31.416 1.00 86.50 170 PHE A C 1
ATOM 1333 O O . PHE A 1 170 ? 10.553 6.375 -32.602 1.00 86.50 170 PHE A O 1
ATOM 1340 N N . LYS A 1 171 ? 11.230 6.682 -30.479 1.00 82.56 171 LYS A N 1
ATOM 1341 C CA . LYS A 1 171 ? 12.125 7.811 -30.776 1.00 82.56 171 LYS A CA 1
ATOM 1342 C C . LYS A 1 171 ? 13.300 7.380 -31.646 1.00 82.56 171 LYS A C 1
ATOM 1344 O O . LYS A 1 171 ? 13.568 8.030 -32.652 1.00 82.56 171 LYS A O 1
ATOM 1349 N N . LEU A 1 172 ? 13.942 6.260 -31.312 1.00 85.44 172 LEU A N 1
ATOM 1350 C CA . LEU A 1 172 ? 15.032 5.686 -32.105 1.00 85.44 172 LEU A CA 1
ATOM 1351 C C . LEU A 1 172 ? 14.567 5.272 -33.499 1.00 85.44 172 LEU A C 1
ATOM 1353 O O . LEU A 1 172 ? 15.289 5.484 -34.459 1.00 85.44 172 LEU A O 1
ATOM 1357 N N . ASN A 1 173 ? 13.347 4.761 -33.650 1.00 88.88 173 ASN A N 1
ATOM 1358 C CA . ASN A 1 173 ? 12.809 4.452 -34.972 1.00 88.88 173 ASN A CA 1
ATOM 1359 C C . ASN A 1 173 ? 12.650 5.702 -35.857 1.00 88.88 173 ASN A C 1
ATOM 1361 O O . ASN A 1 173 ? 12.725 5.595 -37.076 1.00 88.88 173 ASN A O 1
ATOM 1365 N N . LYS A 1 174 ? 12.427 6.881 -35.260 1.00 85.75 174 LYS A N 1
ATOM 1366 C CA . LYS A 1 174 ? 12.358 8.152 -35.994 1.00 85.75 174 LYS A CA 1
ATOM 1367 C C . LYS A 1 174 ? 13.740 8.728 -36.301 1.00 85.75 174 LYS A C 1
ATOM 1369 O O . LYS A 1 174 ? 13.939 9.237 -37.397 1.00 85.75 174 LYS A O 1
ATOM 1374 N N . SER A 1 175 ? 14.666 8.686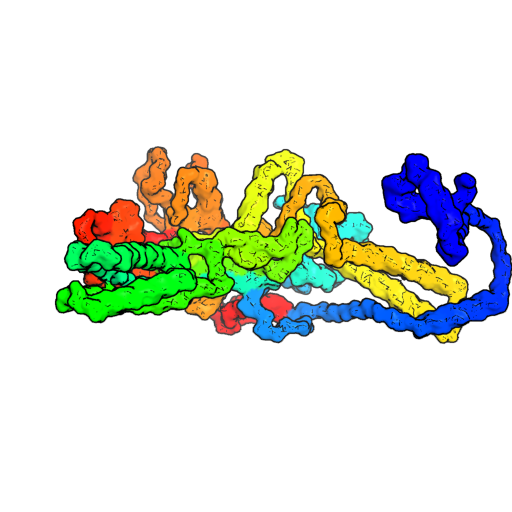 -35.344 1.00 83.06 175 SER A N 1
ATOM 1375 C CA . SER A 1 175 ? 15.981 9.326 -35.482 1.00 83.06 175 SER A CA 1
ATOM 1376 C C . SER A 1 175 ? 17.042 8.439 -36.134 1.00 83.06 175 SER A C 1
ATOM 1378 O O . SER A 1 175 ? 17.902 8.951 -36.842 1.00 83.06 175 SER A O 1
ATOM 1380 N N . ASP A 1 176 ? 16.994 7.127 -35.907 1.00 85.00 176 ASP A N 1
ATOM 1381 C CA . ASP A 1 176 ? 17.976 6.148 -36.382 1.00 85.00 176 ASP A CA 1
ATOM 1382 C C . ASP A 1 176 ? 17.320 4.764 -36.628 1.00 85.00 176 ASP A C 1
ATOM 1384 O O . ASP A 1 176 ? 17.530 3.804 -35.877 1.00 85.00 176 ASP A O 1
ATOM 1388 N N . PRO A 1 177 ? 16.487 4.629 -37.680 1.00 89.75 177 PRO A N 1
ATOM 1389 C CA . PRO A 1 177 ? 15.683 3.426 -37.930 1.00 89.75 177 PRO A CA 1
ATOM 1390 C C . PRO A 1 177 ? 16.503 2.167 -38.236 1.00 89.75 177 PRO A C 1
ATOM 1392 O O . PRO A 1 177 ? 15.979 1.056 -38.141 1.00 89.75 177 PRO A O 1
ATOM 1395 N N . LYS A 1 178 ? 17.771 2.318 -38.640 1.00 90.19 178 LYS A N 1
ATOM 1396 C CA . LYS A 1 178 ? 18.652 1.200 -39.013 1.00 90.19 178 LYS A CA 1
ATOM 1397 C C . LYS A 1 178 ? 19.533 0.724 -37.856 1.00 90.19 178 LYS A C 1
ATOM 1399 O O . LYS A 1 178 ? 20.179 -0.314 -38.002 1.00 90.19 178 LYS A O 1
ATOM 1404 N N . LEU A 1 179 ? 19.546 1.435 -36.725 1.00 87.19 179 LEU A N 1
ATOM 1405 C CA . LEU A 1 179 ? 20.326 1.073 -35.544 1.00 87.19 179 LEU A CA 1
ATOM 1406 C C . LEU A 1 179 ? 20.047 -0.371 -35.122 1.00 87.19 179 LEU A C 1
ATOM 1408 O O . LEU A 1 179 ? 18.902 -0.744 -34.902 1.00 87.19 179 LEU A O 1
ATOM 1412 N N . LYS A 1 180 ? 21.082 -1.191 -34.945 1.00 90.88 180 LYS A N 1
ATOM 1413 C CA . LYS A 1 180 ? 20.920 -2.525 -34.355 1.00 90.88 180 LYS A CA 1
ATOM 1414 C C . LYS A 1 180 ? 21.040 -2.419 -32.837 1.00 90.88 180 LYS A C 1
ATOM 1416 O O . LYS A 1 180 ? 22.118 -2.176 -32.305 1.00 90.88 180 LYS A O 1
ATOM 1421 N N . ILE A 1 181 ? 19.915 -2.584 -32.148 1.00 89.56 181 ILE A N 1
ATOM 1422 C CA . ILE A 1 181 ? 19.830 -2.554 -30.688 1.00 89.56 181 ILE A CA 1
ATOM 1423 C C . ILE A 1 181 ? 20.026 -3.984 -30.172 1.00 89.56 181 ILE A C 1
ATOM 1425 O O . ILE A 1 181 ? 19.249 -4.870 -30.559 1.00 89.56 181 ILE A O 1
ATOM 1429 N N . PRO A 1 182 ? 21.031 -4.229 -29.314 1.00 88.88 182 PRO A N 1
ATOM 1430 C CA . PRO A 1 182 ? 21.229 -5.529 -28.704 1.00 88.88 182 PRO A CA 1
ATOM 1431 C C . PRO A 1 182 ? 20.149 -5.821 -27.660 1.00 88.88 182 PRO A C 1
ATOM 1433 O O . PRO A 1 182 ? 19.668 -4.934 -26.950 1.00 88.88 182 PRO A O 1
ATOM 1436 N N . LYS A 1 183 ? 19.823 -7.100 -27.507 1.00 88.81 183 LYS A N 1
ATOM 1437 C CA . LYS A 1 183 ? 18.913 -7.619 -26.482 1.00 88.81 183 LYS A CA 1
ATOM 1438 C C . LYS A 1 183 ? 19.287 -7.187 -25.070 1.00 88.81 183 LYS A C 1
ATOM 1440 O O . LYS A 1 183 ? 18.401 -6.889 -24.274 1.00 88.81 183 LYS A O 1
ATOM 1445 N N . SER A 1 184 ? 20.582 -7.138 -24.765 1.00 84.12 184 SER A N 1
ATOM 1446 C CA . SER A 1 184 ? 21.095 -6.716 -23.459 1.00 84.12 184 SER A CA 1
ATOM 1447 C C . SER A 1 184 ? 20.694 -5.286 -23.099 1.00 84.12 184 SER A C 1
ATOM 1449 O O . SER A 1 184 ? 20.363 -5.040 -21.943 1.00 84.12 184 SER A O 1
ATOM 1451 N N . ASP A 1 185 ? 20.639 -4.367 -24.069 1.00 84.56 185 ASP A N 1
ATOM 1452 C CA . ASP A 1 185 ? 20.188 -2.992 -23.825 1.00 84.56 185 ASP A CA 1
ATOM 1453 C C . ASP A 1 185 ? 18.690 -2.952 -23.509 1.00 84.56 185 ASP A C 1
ATOM 1455 O O . ASP A 1 185 ? 18.268 -2.250 -22.593 1.00 84.56 185 ASP A O 1
ATOM 1459 N N . VAL A 1 186 ? 17.882 -3.733 -24.234 1.00 89.25 186 VAL A N 1
ATOM 1460 C CA . VAL A 1 186 ? 16.434 -3.831 -23.992 1.00 89.25 186 VAL A CA 1
ATOM 1461 C C . VAL A 1 186 ? 16.153 -4.424 -22.615 1.00 89.25 186 VAL A C 1
ATOM 1463 O O . VAL A 1 186 ? 15.316 -3.894 -21.884 1.00 89.25 186 VAL A O 1
ATOM 1466 N N . LEU A 1 187 ? 16.866 -5.494 -22.249 1.00 85.62 187 LEU A N 1
ATOM 1467 C CA . LEU A 1 187 ? 16.786 -6.077 -20.914 1.00 85.62 187 LEU A CA 1
ATOM 1468 C C . LEU A 1 187 ? 17.152 -5.022 -19.872 1.00 85.62 187 LEU A C 1
ATOM 1470 O O . LEU A 1 187 ? 16.299 -4.710 -19.054 1.00 85.62 187 LEU A O 1
ATOM 1474 N N . ALA A 1 188 ? 18.318 -4.377 -19.976 1.00 80.94 188 ALA A N 1
ATOM 1475 C CA . ALA A 1 188 ? 18.760 -3.346 -19.035 1.00 80.94 188 ALA A CA 1
ATOM 1476 C C . ALA A 1 188 ? 17.736 -2.209 -18.843 1.00 80.94 188 ALA A C 1
ATOM 1478 O O . ALA A 1 188 ? 17.556 -1.722 -17.730 1.00 80.94 188 ALA A O 1
ATOM 1479 N N . VAL A 1 189 ? 17.012 -1.795 -19.889 1.00 82.94 189 VAL A N 1
ATOM 1480 C CA . VAL A 1 189 ? 15.924 -0.812 -19.736 1.00 82.94 189 VAL A CA 1
ATOM 1481 C C . VAL A 1 189 ? 14.776 -1.366 -18.897 1.00 82.94 189 VAL A C 1
ATOM 1483 O O . VAL A 1 189 ? 14.346 -0.701 -17.954 1.00 82.94 189 VAL A O 1
ATOM 1486 N N . LEU A 1 190 ? 14.309 -2.583 -19.179 1.00 84.75 190 LEU A N 1
ATOM 1487 C CA . LEU A 1 190 ? 13.237 -3.213 -18.402 1.00 84.75 190 LEU A CA 1
ATOM 1488 C C . LEU A 1 190 ? 13.608 -3.357 -16.924 1.00 84.75 190 LEU A C 1
ATOM 1490 O O . LEU A 1 190 ? 12.776 -3.092 -16.065 1.00 84.75 190 LEU A O 1
ATOM 1494 N N . GLU A 1 191 ? 14.860 -3.692 -16.615 1.00 77.56 191 GLU A N 1
ATOM 1495 C CA . GLU A 1 191 ? 15.367 -3.845 -15.240 1.00 77.56 191 GLU A CA 1
ATOM 1496 C C . GLU A 1 191 ? 15.228 -2.581 -14.399 1.00 77.56 191 GLU A C 1
ATOM 1498 O O . GLU A 1 191 ? 15.099 -2.628 -13.178 1.00 77.56 191 GLU A O 1
ATOM 1503 N N . THR A 1 192 ? 15.235 -1.435 -15.063 1.00 74.94 192 THR A N 1
ATOM 1504 C CA . THR A 1 192 ? 15.157 -0.144 -14.403 1.00 74.94 192 THR A CA 1
ATOM 1505 C C . THR A 1 192 ? 13.731 0.370 -14.222 1.00 74.94 192 THR A C 1
ATOM 1507 O O . THR A 1 192 ? 13.559 1.531 -13.840 1.00 74.94 192 THR A O 1
ATOM 1510 N N . ASN A 1 193 ? 12.725 -0.464 -14.502 1.00 82.31 193 ASN A N 1
ATOM 1511 C CA . ASN A 1 193 ? 11.330 -0.129 -14.270 1.00 82.31 193 ASN A CA 1
ATOM 1512 C C . ASN A 1 193 ? 11.123 0.223 -12.779 1.00 82.31 193 ASN A C 1
ATOM 1514 O O . ASN A 1 193 ? 11.443 -0.593 -11.906 1.00 82.31 193 ASN A O 1
ATOM 1518 N N . PRO A 1 194 ? 10.574 1.412 -12.462 1.00 80.19 194 PRO A N 1
ATOM 1519 C CA . PRO A 1 194 ? 10.344 1.850 -11.081 1.00 80.19 194 PRO A CA 1
ATOM 1520 C C . PRO A 1 194 ? 9.462 0.889 -10.270 1.00 80.19 194 PRO A C 1
ATOM 1522 O O . PRO A 1 194 ? 9.602 0.816 -9.052 1.00 80.19 194 PRO A O 1
ATOM 1525 N N . THR A 1 195 ? 8.610 0.097 -10.925 1.00 79.44 195 THR A N 1
ATOM 1526 C CA . THR A 1 195 ? 7.759 -0.920 -10.287 1.00 79.44 195 THR A CA 1
ATOM 1527 C C . THR A 1 195 ? 8.571 -1.953 -9.499 1.00 79.44 195 THR A C 1
ATOM 1529 O O . THR A 1 195 ? 8.123 -2.417 -8.452 1.00 79.44 195 THR A O 1
ATOM 1532 N N . TYR A 1 196 ? 9.789 -2.288 -9.940 1.00 76.44 196 TYR A N 1
ATOM 1533 C CA . TYR A 1 196 ? 10.653 -3.265 -9.250 1.00 76.44 196 TYR A CA 1
ATOM 1534 C C . TYR A 1 196 ? 11.355 -2.693 -8.025 1.00 76.44 196 TYR A C 1
ATOM 1536 O O . TYR A 1 196 ? 11.973 -3.420 -7.252 1.00 76.44 196 TYR A O 1
ATOM 1544 N N . LYS A 1 197 ? 11.249 -1.384 -7.832 1.00 79.69 197 LYS A N 1
ATOM 1545 C CA . LYS A 1 197 ? 11.849 -0.678 -6.708 1.00 79.69 197 LYS A CA 1
ATOM 1546 C C . LYS A 1 197 ? 10.815 -0.192 -5.704 1.00 79.69 197 LYS A C 1
ATOM 1548 O O . LYS A 1 197 ? 11.182 0.422 -4.705 1.00 79.69 197 LYS A O 1
ATOM 1553 N N . LEU A 1 198 ? 9.536 -0.462 -5.968 1.00 85.31 198 LEU A N 1
ATOM 1554 C CA . LEU A 1 198 ? 8.471 -0.165 -5.030 1.00 85.31 198 LEU A CA 1
ATOM 1555 C C . LEU A 1 198 ? 8.711 -0.919 -3.728 1.00 85.31 198 LEU A C 1
ATOM 1557 O O . LEU A 1 198 ? 9.019 -2.111 -3.723 1.00 85.31 198 LEU A O 1
ATOM 1561 N N . GLN A 1 199 ? 8.546 -0.202 -2.631 1.00 87.19 199 GLN A N 1
ATOM 1562 C CA . GLN A 1 199 ? 8.641 -0.707 -1.281 1.00 87.19 199 GLN A CA 1
ATOM 1563 C C . GLN A 1 199 ? 7.244 -0.926 -0.709 1.00 87.19 199 GLN A C 1
ATOM 1565 O O . GLN A 1 199 ? 6.276 -0.263 -1.087 1.00 87.19 199 GLN A O 1
ATOM 1570 N N . VAL A 1 200 ? 7.159 -1.870 0.217 1.00 85.50 200 VAL A N 1
ATOM 1571 C CA . VAL A 1 200 ? 5.973 -2.199 0.991 1.00 85.50 200 VAL A CA 1
ATOM 1572 C C . VAL A 1 200 ? 6.250 -1.860 2.444 1.00 85.50 200 VAL A C 1
ATOM 1574 O O . VAL A 1 200 ? 7.277 -2.250 3.009 1.00 85.50 200 VAL A O 1
ATOM 1577 N N . LYS A 1 201 ? 5.308 -1.159 3.064 1.00 86.06 201 LYS A N 1
ATOM 1578 C CA . LYS A 1 201 ? 5.320 -0.873 4.493 1.00 86.06 201 LYS A CA 1
ATOM 1579 C C . LYS A 1 201 ? 4.000 -1.287 5.109 1.00 86.06 201 LYS A C 1
ATOM 1581 O O . LYS A 1 201 ? 2.941 -0.884 4.636 1.00 86.06 201 LYS A O 1
ATOM 1586 N N . ASN A 1 202 ? 4.100 -2.065 6.179 1.00 82.38 202 ASN A N 1
ATOM 1587 C CA . ASN A 1 202 ? 2.969 -2.418 7.018 1.00 82.38 202 ASN A CA 1
ATOM 1588 C C . ASN A 1 202 ? 2.924 -1.462 8.205 1.00 82.38 202 ASN A C 1
ATOM 1590 O O . ASN A 1 202 ? 3.896 -1.306 8.946 1.00 82.38 202 ASN A O 1
ATOM 1594 N N . TYR A 1 203 ? 1.777 -0.833 8.357 1.00 78.88 203 TYR A N 1
ATOM 1595 C CA . TYR A 1 203 ? 1.360 -0.049 9.492 1.00 78.88 203 TYR A CA 1
ATOM 1596 C C . TYR A 1 203 ? 0.539 -0.960 10.402 1.00 78.88 203 TYR A C 1
ATOM 1598 O O . TYR A 1 203 ? -0.546 -1.409 10.041 1.00 78.88 203 TYR A O 1
ATOM 1606 N N . SER A 1 204 ? 1.078 -1.253 11.578 1.00 68.50 204 SER A N 1
ATOM 1607 C CA . SER A 1 204 ? 0.383 -1.997 12.626 1.00 68.50 204 SER A CA 1
ATOM 1608 C C . SER A 1 204 ? 0.024 -1.054 13.762 1.00 68.50 204 SER A C 1
ATOM 1610 O O . SER A 1 204 ? 0.848 -0.223 14.160 1.00 68.50 204 SER A O 1
ATOM 1612 N N . TYR A 1 205 ? -1.164 -1.225 14.326 1.00 72.50 205 TYR A N 1
ATOM 1613 C CA . TYR A 1 205 ? -1.573 -0.469 15.499 1.00 72.50 205 TYR A CA 1
ATOM 1614 C C . TYR A 1 205 ? -1.121 -1.213 16.755 1.00 72.50 205 TYR A C 1
ATOM 1616 O O . TYR A 1 205 ? -1.317 -2.422 16.854 1.00 72.50 205 TYR A O 1
ATOM 1624 N N . PRO A 1 206 ? -0.452 -0.530 17.694 1.00 70.44 206 PRO A N 1
ATOM 1625 C CA . PRO A 1 206 ? 0.133 -1.181 18.859 1.00 70.44 206 PRO A CA 1
ATOM 1626 C C . PRO A 1 206 ? -0.899 -1.548 19.931 1.00 70.44 206 PRO A C 1
ATOM 1628 O O . PRO A 1 206 ? -0.581 -2.350 20.802 1.00 70.44 206 PRO A O 1
ATOM 1631 N N . ILE A 1 207 ? -2.100 -0.963 19.886 1.00 76.19 207 ILE A N 1
ATOM 1632 C CA . ILE A 1 207 ? -3.228 -1.363 20.727 1.00 76.19 207 ILE A CA 1
ATOM 1633 C C . ILE A 1 207 ? -4.066 -2.366 19.942 1.00 76.19 207 ILE A C 1
ATOM 1635 O O . ILE A 1 207 ? -4.474 -2.089 18.815 1.00 76.19 207 ILE A O 1
ATOM 1639 N N . THR A 1 208 ? -4.346 -3.515 20.546 1.00 71.69 208 THR A N 1
ATOM 1640 C CA . THR A 1 208 ? -5.258 -4.519 19.987 1.00 71.69 208 THR A CA 1
ATOM 1641 C C . THR A 1 208 ? -6.683 -4.314 20.503 1.00 71.69 208 THR A C 1
ATOM 1643 O O . THR A 1 208 ? -6.901 -3.645 21.512 1.00 71.69 208 THR A O 1
ATOM 1646 N N . LYS A 1 209 ? -7.686 -4.919 19.855 1.00 68.56 209 LYS A N 1
ATOM 1647 C CA . LYS A 1 209 ? -9.057 -4.916 20.394 1.00 68.56 209 LYS A CA 1
ATOM 1648 C C . LYS A 1 209 ? -9.135 -5.609 21.762 1.00 68.56 209 LYS A C 1
ATOM 1650 O O . LYS A 1 209 ? -9.870 -5.145 22.621 1.00 68.56 209 LYS A O 1
ATOM 1655 N N . GLU A 1 210 ? -8.327 -6.644 21.990 1.00 71.88 210 GLU A N 1
ATOM 1656 C CA . GLU A 1 210 ? -8.225 -7.343 23.279 1.00 71.88 210 GLU A CA 1
ATOM 1657 C C . GLU A 1 210 ? -7.676 -6.443 24.391 1.00 71.88 210 GLU A C 1
ATOM 1659 O O . GLU A 1 210 ? -8.087 -6.559 25.543 1.00 71.88 210 GLU A O 1
ATOM 1664 N N . ASP A 1 211 ? -6.756 -5.532 24.061 1.00 80.81 211 ASP A N 1
ATOM 1665 C CA . ASP A 1 211 ? -6.309 -4.502 24.996 1.00 80.81 211 ASP A CA 1
ATOM 1666 C C . ASP A 1 211 ? -7.450 -3.535 25.335 1.00 80.81 211 ASP A C 1
ATOM 1668 O O . ASP A 1 211 ? -7.642 -3.219 26.505 1.00 80.81 211 ASP A O 1
ATOM 1672 N N . LEU A 1 212 ? -8.249 -3.122 24.345 1.00 77.62 212 LEU A N 1
ATOM 1673 C CA . LEU A 1 212 ? -9.413 -2.255 24.571 1.00 77.62 212 LEU A CA 1
ATOM 1674 C C . LEU A 1 212 ? -10.532 -2.947 25.361 1.00 77.62 212 LEU A C 1
ATOM 1676 O O . LEU A 1 212 ? -11.217 -2.311 26.151 1.00 77.62 212 LEU A O 1
ATOM 1680 N N . ASP A 1 213 ? -10.725 -4.254 25.199 1.00 74.06 213 ASP A N 1
ATOM 1681 C CA . ASP A 1 213 ? -11.743 -4.989 25.958 1.00 74.06 213 ASP A CA 1
ATOM 1682 C C . ASP A 1 213 ? -11.462 -4.989 27.469 1.00 74.06 213 ASP A C 1
ATOM 1684 O O . ASP A 1 213 ? -12.386 -5.148 28.270 1.00 74.06 213 ASP A O 1
ATOM 1688 N N . LYS A 1 214 ? -10.199 -4.799 27.875 1.00 83.12 214 LYS A N 1
ATOM 1689 C CA . LYS A 1 214 ? -9.814 -4.673 29.288 1.00 83.12 214 LYS A CA 1
ATOM 1690 C C . LYS A 1 214 ? -10.283 -3.355 29.901 1.00 83.12 214 LYS A C 1
ATOM 1692 O O . LYS A 1 214 ? -10.413 -3.295 31.113 1.00 83.12 214 LYS A O 1
ATOM 1697 N N . THR A 1 215 ? -10.561 -2.328 29.094 1.00 85.69 215 THR A N 1
ATOM 1698 C CA . THR A 1 215 ? -10.959 -0.988 29.564 1.00 85.69 215 THR A CA 1
ATOM 1699 C C . THR A 1 215 ? -12.473 -0.762 29.526 1.00 85.69 215 THR A C 1
ATOM 1701 O O . THR A 1 215 ? -12.941 0.340 29.806 1.00 85.69 215 THR A O 1
ATOM 1704 N N . LYS A 1 216 ? -13.267 -1.797 29.211 1.00 82.00 216 LYS A N 1
ATOM 1705 C CA . LYS A 1 216 ? -14.727 -1.700 29.025 1.00 82.00 216 LYS A CA 1
ATOM 1706 C C . LYS A 1 216 ? -15.498 -1.203 30.254 1.00 82.00 216 LYS A C 1
ATOM 1708 O O . LYS A 1 216 ? -16.584 -0.657 30.106 1.00 82.00 216 LYS A O 1
ATOM 1713 N N . ASN A 1 217 ? -14.950 -1.391 31.455 1.00 84.88 217 ASN A N 1
ATOM 1714 C CA . ASN A 1 217 ? -15.598 -0.970 32.696 1.00 84.88 217 ASN A CA 1
ATOM 1715 C C . ASN A 1 217 ? -15.232 0.466 33.101 1.00 84.88 217 ASN A C 1
ATOM 1717 O O . ASN A 1 217 ? -15.866 1.017 33.999 1.00 84.88 217 ASN A O 1
ATOM 1721 N N . PHE A 1 218 ? -14.230 1.078 32.460 1.00 91.19 218 PHE A N 1
ATOM 1722 C CA . PHE A 1 218 ? -13.696 2.377 32.866 1.00 91.19 218 PHE A CA 1
ATOM 1723 C C . PHE A 1 218 ? -14.779 3.460 32.903 1.00 91.19 218 PHE A C 1
ATOM 1725 O O . PHE A 1 218 ? -14.887 4.171 33.895 1.00 91.19 218 PHE A O 1
ATOM 1732 N N . GLU A 1 219 ? -15.623 3.556 31.868 1.00 87.62 219 GLU A N 1
ATOM 1733 C CA . GLU A 1 219 ? -16.681 4.577 31.811 1.00 87.62 219 GLU A CA 1
ATOM 1734 C C . GLU A 1 219 ? -17.722 4.406 32.929 1.00 87.62 219 GLU A C 1
ATOM 1736 O O . GLU A 1 219 ? -18.183 5.394 33.502 1.00 87.62 219 GLU A O 1
ATOM 1741 N N . LEU A 1 220 ? -18.062 3.161 33.281 1.00 85.62 220 LEU A N 1
ATOM 1742 C CA . LEU A 1 220 ? -18.989 2.871 34.375 1.00 85.62 220 LEU A CA 1
ATOM 1743 C C . LEU A 1 220 ? -18.426 3.380 35.709 1.00 85.62 220 LEU A C 1
ATOM 1745 O O . LEU A 1 220 ? -19.082 4.146 36.413 1.00 85.62 220 LEU A O 1
ATOM 1749 N N . PHE A 1 221 ? -17.186 3.000 36.029 1.00 89.62 221 PHE A N 1
ATOM 1750 C CA . PHE A 1 221 ? -16.537 3.426 37.268 1.00 89.62 221 PHE A CA 1
ATOM 1751 C C . PHE A 1 221 ? -16.220 4.927 37.287 1.00 89.62 221 PHE A C 1
ATOM 1753 O O . PHE A 1 221 ? -16.229 5.532 38.360 1.00 89.62 221 PHE A O 1
ATOM 1760 N N . ALA A 1 222 ? -15.972 5.541 36.126 1.00 93.06 222 ALA A N 1
ATOM 1761 C CA . ALA A 1 222 ? -15.769 6.980 35.996 1.00 93.06 222 ALA A CA 1
ATOM 1762 C C . ALA A 1 222 ? -17.030 7.752 36.406 1.00 93.06 222 ALA A C 1
ATOM 1764 O O . ALA A 1 222 ? -16.942 8.620 37.271 1.00 93.06 222 ALA A O 1
ATOM 1765 N N . LYS A 1 223 ? -18.210 7.366 35.896 1.00 91.12 223 LYS A N 1
ATOM 1766 C CA . LYS A 1 223 ? -19.500 7.979 36.274 1.00 91.12 223 LYS A CA 1
ATOM 1767 C C . LYS A 1 223 ? -19.794 7.845 37.769 1.00 91.12 223 LYS A C 1
ATOM 1769 O O . LYS A 1 223 ? -20.229 8.803 38.411 1.00 91.12 223 LYS A O 1
ATOM 1774 N N . ASP A 1 224 ? -19.531 6.673 38.347 1.00 90.25 224 ASP A N 1
ATOM 1775 C CA . ASP A 1 224 ? -19.678 6.469 39.791 1.00 90.25 224 ASP A CA 1
ATOM 1776 C C . ASP A 1 224 ? -18.720 7.366 40.597 1.00 90.25 224 ASP A C 1
ATOM 1778 O O . ASP A 1 224 ? -19.126 7.965 41.598 1.00 90.25 224 ASP A O 1
ATOM 1782 N N . GLY A 1 225 ? -17.468 7.497 40.147 1.00 93.56 225 GLY A N 1
ATOM 1783 C CA . GLY A 1 225 ? -16.464 8.372 40.750 1.00 93.56 225 GLY A CA 1
ATOM 1784 C C . GLY A 1 225 ? -16.829 9.853 40.661 1.00 93.56 225 GLY A C 1
ATOM 1785 O O . GLY A 1 225 ? -16.766 10.552 41.671 1.00 93.56 225 GLY A O 1
ATOM 1786 N N . GLU A 1 226 ? -17.279 10.327 39.498 1.00 94.75 226 GLU A N 1
ATOM 1787 C CA . GLU A 1 226 ? -17.767 11.698 39.295 1.00 94.75 226 GLU A CA 1
ATOM 1788 C C . GLU A 1 226 ? -18.905 12.031 40.263 1.00 94.75 226 GLU A C 1
ATOM 1790 O O . GLU A 1 226 ? -18.874 13.077 40.920 1.00 94.75 226 GLU A O 1
ATOM 1795 N N . ARG A 1 227 ? -19.878 11.122 40.426 1.00 93.25 227 ARG A N 1
ATOM 1796 C CA . ARG A 1 227 ? -20.983 11.289 41.382 1.00 93.25 227 ARG A CA 1
ATOM 1797 C C . ARG A 1 227 ? -20.472 11.419 42.818 1.00 93.25 227 ARG A C 1
ATOM 1799 O O . ARG A 1 227 ? -20.900 12.319 43.537 1.00 93.25 227 ARG A O 1
ATOM 1806 N N . ILE A 1 228 ? -19.549 10.552 43.235 1.00 93.81 228 ILE A N 1
ATOM 1807 C CA . ILE A 1 228 ? -18.959 10.587 44.583 1.00 93.81 228 ILE A CA 1
ATOM 1808 C C . ILE A 1 228 ? -18.215 11.904 44.813 1.00 93.81 228 ILE A C 1
ATOM 1810 O O . ILE A 1 228 ? -18.448 12.578 45.814 1.00 93.81 228 ILE A O 1
ATOM 1814 N N . ILE A 1 229 ? -17.350 12.309 43.882 1.00 94.56 229 ILE A N 1
ATOM 1815 C CA . ILE A 1 229 ? -16.574 13.552 43.993 1.00 94.56 229 ILE A CA 1
ATOM 1816 C C . ILE A 1 229 ? -17.509 14.766 44.016 1.00 94.56 229 ILE A C 1
ATOM 1818 O O . ILE A 1 229 ? -17.282 15.704 44.781 1.00 94.56 229 ILE A O 1
ATOM 1822 N N . THR A 1 230 ? -18.593 14.736 43.241 1.00 92.69 230 THR A N 1
ATOM 1823 C CA . THR A 1 230 ? -19.635 15.771 43.267 1.00 92.69 230 THR A CA 1
ATOM 1824 C C . THR A 1 230 ? -20.289 15.886 44.641 1.00 92.69 230 THR A C 1
ATOM 1826 O O . THR A 1 230 ? -20.449 17.002 45.135 1.00 92.69 230 THR A O 1
ATOM 1829 N N . ASN A 1 231 ? -20.580 14.770 45.312 1.00 90.69 231 ASN A N 1
ATOM 1830 C CA . ASN A 1 231 ? -21.096 14.801 46.684 1.00 90.69 231 ASN A CA 1
ATOM 1831 C C . ASN A 1 231 ? -20.063 15.389 47.658 1.00 90.69 231 ASN A C 1
ATOM 1833 O O . ASN A 1 231 ? -20.383 16.290 48.428 1.00 90.69 231 ASN A O 1
ATOM 1837 N N . VAL A 1 232 ? -18.792 14.988 47.546 1.00 90.75 232 VAL A N 1
ATOM 1838 C CA . VAL A 1 232 ? -17.700 15.546 48.367 1.00 90.75 232 VAL A CA 1
ATOM 1839 C C . VAL A 1 232 ? -17.545 17.059 48.160 1.00 90.75 232 VAL A C 1
ATOM 1841 O O . VAL A 1 232 ? -17.206 17.781 49.099 1.00 90.75 232 VAL A O 1
ATOM 1844 N N . ILE A 1 233 ? -17.798 17.579 46.952 1.00 90.81 233 ILE A N 1
ATOM 1845 C CA . ILE A 1 233 ? -17.772 19.024 46.670 1.00 90.81 233 ILE A CA 1
ATOM 1846 C C . ILE A 1 233 ? -18.819 19.772 47.500 1.00 90.81 233 ILE A C 1
ATOM 1848 O O . ILE A 1 233 ? -18.523 20.875 47.976 1.00 90.81 233 ILE A O 1
ATOM 1852 N N . LEU A 1 234 ? -20.020 19.207 47.658 1.00 87.69 234 LEU A N 1
ATOM 1853 C CA . LEU A 1 234 ? -21.107 19.831 48.418 1.00 87.69 234 LEU A CA 1
ATOM 1854 C C . LEU A 1 234 ? -20.705 20.017 49.887 1.00 87.69 234 LEU A C 1
ATOM 1856 O O . LEU A 1 234 ? -20.877 21.115 50.423 1.00 87.69 234 LEU A O 1
ATOM 1860 N N . ASP A 1 235 ? -20.028 19.019 50.453 1.00 85.88 235 ASP A N 1
ATOM 1861 C CA . ASP A 1 235 ? -19.571 19.000 51.850 1.00 85.88 235 ASP A CA 1
ATOM 1862 C C . ASP A 1 235 ? -18.217 19.705 52.072 1.00 85.88 235 ASP A C 1
ATOM 1864 O O . ASP A 1 235 ? -17.749 19.863 53.200 1.00 85.88 235 ASP A O 1
ATOM 1868 N N . THR A 1 236 ? -17.561 20.166 51.002 1.00 87.31 236 THR A N 1
ATOM 1869 C CA . THR A 1 236 ? -16.247 20.825 51.066 1.00 87.31 236 THR A CA 1
ATOM 1870 C C . THR A 1 236 ? -16.384 22.359 51.095 1.00 87.31 236 THR A C 1
ATOM 1872 O O . THR A 1 236 ? -17.174 22.914 50.325 1.00 87.31 236 THR A O 1
ATOM 1875 N N . PRO A 1 237 ? -15.581 23.097 51.896 1.00 88.31 237 PRO A N 1
ATOM 1876 C CA . PRO A 1 237 ? -15.564 24.564 51.886 1.00 88.31 237 PRO A CA 1
ATOM 1877 C C . PRO A 1 237 ? -15.278 25.162 50.502 1.00 88.31 237 PRO A C 1
ATOM 1879 O O . PRO A 1 237 ? -14.433 24.655 49.764 1.00 88.31 237 PRO A O 1
ATOM 1882 N N . VAL A 1 238 ? -15.929 26.285 50.169 1.00 83.62 238 VAL A N 1
ATOM 1883 C CA . VAL A 1 238 ? -15.906 26.905 48.824 1.00 83.62 238 VAL A CA 1
ATOM 1884 C C . VAL A 1 238 ? -14.492 27.075 48.257 1.00 83.62 238 VAL A C 1
ATOM 1886 O O . VAL A 1 238 ? -14.258 26.725 47.101 1.00 83.62 238 VAL A O 1
ATOM 1889 N N . ALA A 1 239 ? -13.537 27.528 49.074 1.00 83.31 239 ALA A N 1
ATOM 1890 C CA . ALA A 1 239 ? -12.149 27.750 48.660 1.00 83.31 239 ALA A CA 1
ATOM 1891 C C . ALA A 1 239 ? -11.426 26.474 48.174 1.00 83.31 239 ALA A C 1
ATOM 1893 O O . ALA A 1 239 ? -10.505 26.557 47.367 1.00 83.31 239 ALA A O 1
ATOM 1894 N N . GLN A 1 240 ? -11.859 25.291 48.622 1.00 82.56 240 GLN A N 1
ATOM 1895 C CA . GLN A 1 240 ? -11.250 23.999 48.286 1.00 82.56 240 GLN A CA 1
ATOM 1896 C C . GLN A 1 240 ? -11.998 23.249 47.168 1.00 82.56 240 GLN A C 1
ATOM 1898 O O . GLN A 1 240 ? -11.499 22.246 46.658 1.00 82.56 240 GLN A O 1
ATOM 1903 N N . ARG A 1 241 ? -13.175 23.731 46.739 1.00 89.81 241 ARG A N 1
ATOM 1904 C CA . ARG A 1 241 ? -14.004 23.063 45.715 1.00 89.81 241 ARG A CA 1
ATOM 1905 C C . ARG A 1 241 ? -13.365 23.060 44.327 1.00 89.81 241 ARG A C 1
ATOM 1907 O O . ARG A 1 241 ? -13.665 22.184 43.524 1.00 89.81 241 ARG A O 1
ATOM 1914 N N . ASN A 1 242 ? -12.501 24.031 44.028 1.00 90.00 242 ASN A N 1
ATOM 1915 C CA . ASN A 1 242 ? -11.920 24.186 42.692 1.00 90.00 242 ASN A CA 1
ATOM 1916 C C . ASN A 1 242 ? -11.050 22.997 42.271 1.00 90.00 242 ASN A C 1
ATOM 1918 O O . ASN A 1 242 ? -11.104 22.619 41.106 1.00 90.00 242 ASN A O 1
ATOM 1922 N N . ALA A 1 243 ? -10.290 22.400 43.194 1.00 88.62 243 ALA A N 1
ATOM 1923 C CA . ALA A 1 243 ? -9.479 21.218 42.898 1.00 88.62 243 ALA A CA 1
ATOM 1924 C C . ALA A 1 243 ? -10.367 20.013 42.547 1.00 88.62 243 ALA A C 1
ATOM 1926 O O . ALA A 1 243 ? -10.188 19.396 41.507 1.00 88.62 243 ALA A O 1
ATOM 1927 N N . LEU A 1 244 ? -11.410 19.762 43.343 1.00 92.31 244 LEU A N 1
ATOM 1928 C CA . LEU A 1 244 ? -12.358 18.670 43.098 1.00 92.31 244 LEU A CA 1
ATOM 1929 C C . LEU A 1 244 ? -13.153 18.863 41.796 1.00 92.31 244 LEU A C 1
ATOM 1931 O O . LEU A 1 244 ? -13.390 17.910 41.064 1.00 92.31 244 LEU A O 1
ATOM 1935 N N . ARG A 1 245 ? -13.539 20.103 41.467 1.00 93.50 245 ARG A N 1
ATOM 1936 C CA . ARG A 1 245 ? -14.205 20.420 40.191 1.00 93.50 245 ARG A CA 1
ATOM 1937 C C . ARG A 1 245 ? -13.294 20.215 38.981 1.00 93.50 245 ARG A C 1
ATOM 1939 O O . ARG A 1 245 ? -13.802 19.918 37.906 1.00 93.50 245 ARG A O 1
ATOM 1946 N N . ARG A 1 246 ? -11.983 20.432 39.127 1.00 94.75 246 ARG A N 1
ATOM 1947 C CA . ARG A 1 246 ? -11.005 20.113 38.076 1.00 94.75 246 ARG A CA 1
ATOM 1948 C C . ARG A 1 246 ? -10.892 18.606 37.907 1.00 94.75 246 ARG A C 1
ATOM 1950 O O . ARG A 1 246 ? -11.082 18.149 36.795 1.00 94.75 246 ARG A O 1
ATOM 1957 N N . LEU A 1 247 ? -10.773 17.867 39.009 1.00 95.75 247 LEU A N 1
ATOM 1958 C CA . LEU A 1 247 ? -10.729 16.407 38.994 1.00 95.75 247 LEU A CA 1
ATOM 1959 C C . LEU A 1 247 ? -11.932 15.780 38.267 1.00 95.75 247 LEU A C 1
ATOM 1961 O O . LEU A 1 247 ? -11.744 14.893 37.446 1.00 95.75 247 LEU A O 1
ATOM 1965 N N . VAL A 1 248 ? -13.158 16.273 38.492 1.00 95.94 248 VAL A N 1
ATOM 1966 C CA . VAL A 1 248 ? -14.345 15.820 37.730 1.00 95.94 248 VAL A CA 1
ATOM 1967 C C . VAL A 1 248 ? -14.173 16.065 36.226 1.00 95.94 248 VAL A C 1
ATOM 1969 O O . VAL A 1 248 ? -14.371 15.154 35.432 1.00 95.94 248 VAL A O 1
ATOM 1972 N N . LYS A 1 249 ? -13.740 17.268 35.825 1.00 96.44 249 LYS A N 1
ATOM 1973 C CA . LYS A 1 249 ? -13.487 17.584 34.408 1.00 96.44 249 LYS A CA 1
ATOM 1974 C C . LYS A 1 249 ? -12.368 16.741 33.801 1.00 96.44 249 LYS A C 1
ATOM 1976 O O . LYS A 1 249 ? -12.423 16.426 32.615 1.00 96.44 249 LYS A O 1
ATOM 1981 N N . ASP A 1 250 ? -11.352 16.409 34.588 1.00 96.69 250 ASP A N 1
ATOM 1982 C CA . ASP A 1 250 ? -10.243 15.576 34.141 1.00 96.69 250 ASP A CA 1
ATOM 1983 C C . ASP A 1 250 ? -10.715 14.130 33.914 1.00 96.69 250 ASP A C 1
ATOM 1985 O O . ASP A 1 250 ? -10.384 13.552 32.881 1.00 96.69 250 ASP A O 1
ATOM 1989 N N . ILE A 1 251 ? -11.597 13.593 34.771 1.00 96.75 251 ILE A N 1
ATOM 1990 C CA . ILE A 1 251 ? -12.255 12.291 34.550 1.00 96.75 251 ILE A CA 1
ATOM 1991 C C . ILE A 1 251 ? -13.106 12.314 33.269 1.00 96.75 251 ILE A C 1
ATOM 1993 O O . ILE A 1 251 ? -12.945 11.439 32.414 1.00 96.75 251 ILE A O 1
ATOM 1997 N N . GLU A 1 252 ? -13.931 13.346 33.060 1.00 92.31 252 GLU A N 1
ATOM 1998 C CA . GLU A 1 252 ? -14.712 13.511 31.822 1.00 92.31 252 GLU A CA 1
ATOM 1999 C C . GLU A 1 252 ? -13.797 13.573 30.579 1.00 92.31 252 GLU A C 1
ATOM 2001 O O . GLU A 1 252 ? -14.066 12.979 29.526 1.00 92.31 252 GLU A O 1
ATOM 2006 N N . GLN A 1 253 ? -12.675 14.294 30.673 1.00 93.25 253 GLN A N 1
ATOM 2007 C CA . GLN A 1 253 ? -11.679 14.380 29.606 1.00 93.25 253 GLN A CA 1
ATOM 2008 C C . GLN A 1 253 ? -10.984 13.031 29.359 1.00 93.25 253 GLN A C 1
ATOM 2010 O O . GLN A 1 253 ? -10.639 12.711 28.214 1.00 93.25 253 GLN A O 1
ATOM 2015 N N . ASP A 1 254 ? -10.791 12.223 30.394 1.00 95.25 254 ASP A N 1
ATOM 2016 C CA . ASP A 1 254 ? -10.189 10.898 30.300 1.00 95.25 254 ASP A CA 1
ATOM 2017 C C . ASP A 1 254 ? -11.148 9.871 29.684 1.00 95.25 254 ASP A C 1
ATOM 2019 O O . ASP A 1 254 ? -10.714 9.066 28.857 1.00 95.25 254 ASP A O 1
ATOM 2023 N N . VAL A 1 255 ? -12.458 9.963 29.940 1.00 89.56 255 VAL A N 1
ATOM 2024 C CA . VAL A 1 255 ? -13.488 9.200 29.205 1.00 89.56 255 VAL A CA 1
ATOM 2025 C C . VAL A 1 255 ? -13.464 9.560 27.715 1.00 89.56 255 VAL A C 1
ATOM 2027 O O . VAL A 1 255 ? -13.443 8.687 26.843 1.00 89.56 255 VAL A O 1
ATOM 2030 N N . ASN A 1 256 ? -13.354 10.850 27.386 1.00 83.62 256 ASN A N 1
ATOM 2031 C CA . ASN A 1 256 ? -13.165 11.286 26.000 1.00 83.62 256 ASN A CA 1
ATOM 2032 C C . ASN A 1 256 ? -11.844 10.770 25.401 1.00 83.62 256 ASN A C 1
ATOM 2034 O O . ASN A 1 256 ? -11.770 10.434 24.212 1.00 83.62 256 ASN A O 1
ATOM 2038 N N . SER A 1 257 ? -10.794 10.672 26.218 1.00 85.44 257 SER A N 1
ATOM 2039 C CA . SER A 1 257 ? -9.512 10.103 25.811 1.00 85.44 257 SER A CA 1
ATOM 2040 C C . SER A 1 257 ? -9.620 8.609 25.530 1.00 85.44 257 SER A C 1
ATOM 2042 O O . SER A 1 257 ? -9.098 8.187 24.499 1.00 85.44 257 SER A O 1
ATOM 2044 N N . LEU A 1 258 ? -10.338 7.836 26.353 1.00 85.94 258 LEU A N 1
ATOM 2045 C CA . LEU A 1 258 ? -10.666 6.431 26.098 1.00 85.94 258 LEU A CA 1
ATOM 2046 C C . LEU A 1 258 ? -11.385 6.278 24.756 1.00 85.94 258 LEU A C 1
ATOM 2048 O O . LEU A 1 258 ? -10.942 5.495 23.921 1.00 85.94 258 LEU A O 1
ATOM 2052 N N . ASN A 1 259 ? -12.419 7.079 24.491 1.00 75.12 259 ASN A N 1
ATOM 2053 C CA . ASN A 1 259 ? -13.127 7.052 23.209 1.00 75.12 259 ASN A CA 1
ATOM 2054 C C . ASN A 1 259 ? -12.191 7.340 22.031 1.00 75.12 259 ASN A C 1
ATOM 2056 O O . ASN A 1 259 ? -12.194 6.619 21.031 1.00 75.12 259 ASN A O 1
ATOM 2060 N N . SER A 1 260 ? -11.318 8.342 22.160 1.00 73.94 260 SER A N 1
ATOM 2061 C CA . SER A 1 260 ? -10.307 8.611 21.140 1.00 73.94 260 SER A CA 1
ATOM 2062 C C . SER A 1 260 ? -9.273 7.487 21.015 1.00 73.94 260 SER A C 1
ATOM 2064 O O . SER A 1 260 ? -8.754 7.303 19.919 1.00 73.94 260 SER A O 1
ATOM 2066 N N . ILE A 1 261 ? -8.897 6.793 22.088 1.00 79.38 261 ILE A N 1
ATOM 2067 C CA . ILE A 1 261 ? -7.942 5.677 22.043 1.00 79.38 261 ILE A CA 1
ATOM 2068 C C . ILE A 1 261 ? -8.597 4.472 21.368 1.00 79.38 261 ILE A C 1
ATOM 2070 O O . ILE A 1 261 ? -7.999 3.903 20.458 1.00 79.38 261 ILE A O 1
ATOM 2074 N N . ASN A 1 262 ? -9.842 4.160 21.731 1.00 73.25 262 ASN A N 1
ATOM 2075 C CA . ASN A 1 262 ? -10.662 3.116 21.121 1.00 73.25 262 ASN A CA 1
ATOM 2076 C C . ASN A 1 262 ? -10.816 3.330 19.619 1.00 73.25 262 ASN A C 1
ATOM 2078 O O . ASN A 1 262 ? -10.640 2.406 18.831 1.00 73.25 262 ASN A O 1
ATOM 2082 N N . GLN A 1 263 ? -11.101 4.569 19.218 1.00 63.91 263 GLN A N 1
ATOM 2083 C CA . GLN A 1 263 ? -11.247 4.914 17.812 1.00 63.91 263 GLN A CA 1
ATOM 2084 C C . GLN A 1 263 ? -9.935 4.857 17.051 1.00 63.91 263 GLN A C 1
ATOM 2086 O O . GLN A 1 263 ? -9.986 4.597 15.866 1.00 63.91 263 GLN A O 1
ATOM 2091 N N . LYS A 1 264 ? -8.788 5.150 17.675 1.00 67.12 264 LYS A N 1
ATOM 2092 C CA . LYS A 1 264 ? -7.511 5.353 16.966 1.00 67.12 264 LYS A CA 1
ATOM 2093 C C . LYS A 1 264 ? -6.527 4.200 17.120 1.00 67.12 264 LYS A C 1
ATOM 2095 O O . LYS A 1 264 ? -5.472 4.243 16.485 1.00 67.12 264 LYS A O 1
ATOM 2100 N N . TYR A 1 265 ? -6.811 3.252 18.014 1.00 73.56 265 TYR A N 1
ATOM 2101 C CA . TYR A 1 265 ? -5.891 2.205 18.466 1.00 73.56 265 TYR A CA 1
ATOM 2102 C C . TYR A 1 265 ? -4.484 2.756 18.799 1.00 73.56 265 TYR A C 1
ATOM 2104 O O . TYR A 1 265 ? -3.449 2.139 18.534 1.00 73.56 265 TYR A O 1
ATOM 2112 N N . SER A 1 266 ? -4.438 3.982 19.333 1.00 75.81 266 SER A N 1
ATOM 2113 C CA . SER A 1 266 ? -3.223 4.730 19.668 1.00 75.81 266 SER A CA 1
ATOM 2114 C C . SER A 1 266 ? -3.549 5.863 20.646 1.00 75.81 266 SER A C 1
ATOM 2116 O O . SER A 1 266 ? -4.644 6.425 20.611 1.00 75.81 266 SER A O 1
ATOM 2118 N N . ALA A 1 267 ? -2.567 6.245 21.464 1.00 80.00 267 ALA A N 1
ATOM 2119 C CA . ALA A 1 267 ? -2.630 7.354 22.406 1.00 80.00 267 ALA A CA 1
ATOM 2120 C C . ALA A 1 267 ? -1.508 8.377 22.150 1.00 80.00 267 ALA A C 1
ATOM 2122 O O . ALA A 1 267 ? -0.452 8.078 21.586 1.00 80.00 267 ALA A O 1
ATOM 2123 N N . SER A 1 268 ? -1.732 9.614 22.579 1.00 82.44 268 SER A N 1
ATOM 2124 C CA . SER A 1 268 ? -0.714 10.665 22.632 1.00 82.44 268 SER A CA 1
ATOM 2125 C C . SER A 1 268 ? -0.060 10.739 24.011 1.00 82.44 268 SER A C 1
ATOM 2127 O O . SER A 1 268 ? -0.664 10.363 25.012 1.00 82.44 268 SER A O 1
ATOM 2129 N N . VAL A 1 269 ? 1.149 11.308 24.072 1.00 85.44 269 VAL A N 1
ATOM 2130 C CA . VAL A 1 269 ? 1.847 11.576 25.344 1.00 85.44 269 VAL A CA 1
ATOM 2131 C C . VAL A 1 269 ? 0.973 12.411 26.287 1.00 85.44 269 VAL A C 1
ATOM 2133 O O . VAL A 1 269 ? 0.907 12.126 27.475 1.00 85.44 269 VAL A O 1
ATOM 2136 N N . LYS A 1 270 ? 0.228 13.393 25.754 1.00 87.75 270 LYS A N 1
ATOM 2137 C CA . LYS A 1 270 ? -0.700 14.214 26.545 1.00 87.75 270 LYS A CA 1
ATOM 2138 C C . LYS A 1 270 ? -1.802 13.375 27.203 1.00 87.75 270 LYS A C 1
ATOM 2140 O O . LYS A 1 270 ? -2.111 13.619 28.360 1.00 87.75 270 LYS A O 1
ATOM 2145 N N . GLN A 1 271 ? -2.373 12.408 26.483 1.00 89.75 271 GLN A N 1
ATOM 2146 C CA . GLN A 1 271 ? -3.410 11.524 27.030 1.00 89.75 271 GLN A CA 1
ATOM 2147 C C . GLN A 1 271 ? -2.848 10.633 28.141 1.00 89.75 271 GLN A C 1
ATOM 2149 O O . GLN A 1 271 ? -3.435 10.571 29.210 1.00 89.75 271 GLN A O 1
ATOM 2154 N N . VAL A 1 272 ? -1.683 10.012 27.931 1.00 91.06 272 VAL A N 1
ATOM 2155 C CA . VAL A 1 272 ? -1.045 9.158 28.953 1.00 91.06 272 VAL A CA 1
ATOM 2156 C C . VAL A 1 272 ? -0.686 9.957 30.212 1.00 91.06 272 VAL A C 1
ATOM 2158 O O . VAL A 1 272 ? -0.950 9.512 31.328 1.00 91.06 272 VAL A O 1
ATOM 2161 N N . ASN A 1 273 ? -0.144 11.166 30.044 1.00 92.94 273 ASN A N 1
ATOM 2162 C CA . ASN A 1 273 ? 0.171 12.044 31.170 1.00 92.94 273 ASN A CA 1
ATOM 2163 C C . ASN A 1 273 ? -1.093 12.508 31.908 1.00 92.94 273 ASN A C 1
ATOM 2165 O O . ASN A 1 273 ? -1.072 12.579 33.132 1.00 92.94 273 ASN A O 1
ATOM 2169 N N . GLY A 1 274 ? -2.178 12.797 31.177 1.00 94.75 274 GLY A N 1
ATOM 2170 C CA . GLY A 1 274 ? -3.484 13.133 31.752 1.00 94.75 274 GLY A CA 1
ATOM 2171 C C . GLY A 1 274 ? -4.000 12.014 32.651 1.00 94.75 274 GLY A C 1
ATOM 2172 O O . GLY A 1 274 ? -4.149 12.233 33.847 1.00 94.75 274 GLY A O 1
ATOM 2173 N N . LEU A 1 275 ? -4.096 10.793 32.113 1.00 96.38 275 LEU A N 1
ATOM 2174 C CA . LEU A 1 275 ? -4.519 9.602 32.859 1.00 96.38 275 LEU A CA 1
ATOM 2175 C C . LEU A 1 275 ? -3.695 9.384 34.138 1.00 96.38 275 LEU A C 1
ATOM 2177 O O . LEU A 1 275 ? -4.238 9.077 35.199 1.00 96.38 275 LEU A O 1
ATOM 2181 N N . THR A 1 276 ? -2.376 9.578 34.047 1.00 95.56 276 THR A N 1
ATOM 2182 C CA . THR A 1 276 ? -1.459 9.440 35.188 1.00 95.56 276 THR A CA 1
ATOM 2183 C C . THR A 1 276 ? -1.712 10.514 36.252 1.00 95.56 276 THR A C 1
ATOM 2185 O O . THR A 1 276 ? -1.715 10.209 37.445 1.00 95.56 276 THR A O 1
ATOM 2188 N N . SER A 1 277 ? -1.948 11.761 35.831 1.00 96.38 277 SER A N 1
ATOM 2189 C CA . SER A 1 277 ? -2.251 12.882 36.727 1.00 96.38 277 SER A CA 1
ATOM 2190 C C . SER A 1 277 ? -3.581 12.672 37.450 1.00 96.38 277 SER A C 1
ATOM 2192 O O . SER A 1 277 ? -3.618 12.727 38.678 1.00 96.38 277 SER A O 1
ATOM 2194 N N . THR A 1 278 ? -4.650 12.354 36.715 1.00 97.81 278 THR A N 1
ATOM 2195 C CA . THR A 1 278 ? -5.989 12.141 37.284 1.00 97.81 278 THR A CA 1
ATOM 2196 C C . THR A 1 278 ? -5.992 10.981 38.275 1.00 97.81 278 THR A C 1
ATOM 2198 O O . THR A 1 278 ? -6.518 11.102 39.383 1.00 97.81 278 THR A O 1
ATOM 2201 N N . LYS A 1 279 ? -5.314 9.874 37.941 1.00 97.50 279 LYS A N 1
ATOM 2202 C CA . LYS A 1 279 ? -5.116 8.746 38.861 1.00 97.50 279 LYS A CA 1
ATOM 2203 C C . LYS A 1 279 ? -4.460 9.192 40.172 1.00 97.50 279 LYS A C 1
ATOM 2205 O O . LYS A 1 279 ? -4.904 8.790 41.247 1.00 97.50 279 LYS A O 1
ATOM 2210 N N . GLN A 1 280 ? -3.406 10.004 40.104 1.00 97.12 280 GLN A N 1
ATOM 2211 C CA . GLN A 1 280 ? -2.716 10.474 41.305 1.00 97.12 280 GLN A CA 1
ATOM 2212 C C . GLN A 1 280 ? -3.616 11.374 42.163 1.00 97.12 280 GLN A C 1
ATOM 2214 O O . GLN A 1 280 ? -3.592 11.272 43.390 1.00 97.12 280 GLN A O 1
ATOM 2219 N N . GLU A 1 281 ? -4.446 12.214 41.548 1.00 95.88 281 GLU A N 1
ATOM 2220 C CA . GLU A 1 281 ? -5.423 13.035 42.269 1.00 95.88 281 GLU A CA 1
ATOM 2221 C C . GLU A 1 281 ? -6.512 12.197 42.954 1.00 95.88 281 GLU A C 1
ATOM 2223 O O . GLU A 1 281 ? -6.869 12.486 44.099 1.00 95.88 281 GLU A O 1
ATOM 2228 N N . LEU A 1 282 ? -6.976 11.113 42.323 1.00 96.12 282 LEU A N 1
ATOM 2229 C CA . LEU A 1 282 ? -7.888 10.147 42.948 1.00 96.12 282 LEU A CA 1
ATOM 2230 C C . LEU A 1 282 ? -7.257 9.469 44.173 1.00 96.12 282 LEU A C 1
ATOM 2232 O O . LEU A 1 282 ? -7.902 9.367 45.217 1.00 96.12 282 LEU A O 1
ATOM 2236 N N . ILE A 1 283 ? -5.987 9.063 44.085 1.00 95.69 283 ILE A N 1
ATOM 2237 C CA . ILE A 1 283 ? -5.240 8.495 45.222 1.00 95.69 283 ILE A CA 1
ATOM 2238 C C . ILE A 1 283 ? -5.115 9.524 46.354 1.00 95.69 283 ILE A C 1
ATOM 2240 O O . ILE A 1 283 ? -5.344 9.205 47.523 1.00 95.69 283 ILE A O 1
ATOM 2244 N N . ASN A 1 284 ? -4.808 10.778 46.018 1.00 93.75 284 ASN A N 1
ATOM 2245 C CA . ASN A 1 284 ? -4.715 11.856 47.001 1.00 93.75 284 ASN A CA 1
ATOM 2246 C C . ASN A 1 284 ? -6.068 12.109 47.692 1.00 93.75 284 ASN A C 1
ATOM 2248 O O . ASN A 1 284 ? -6.105 12.337 48.902 1.00 93.75 284 ASN A O 1
ATOM 2252 N N . LEU A 1 285 ? -7.183 12.020 46.958 1.00 92.88 285 LEU A N 1
ATOM 2253 C CA . LEU A 1 285 ? -8.531 12.118 47.522 1.00 92.88 285 LEU A CA 1
ATOM 2254 C C . LEU A 1 285 ? -8.840 10.958 48.481 1.00 92.88 285 LEU A C 1
ATOM 2256 O O . LEU A 1 285 ? -9.412 11.181 49.547 1.00 92.88 285 LEU A O 1
ATOM 2260 N N . GLN A 1 286 ? -8.428 9.729 48.155 1.00 92.50 286 GLN A N 1
ATOM 2261 C CA . GLN A 1 286 ? -8.573 8.587 49.067 1.00 92.50 286 GLN A CA 1
ATOM 2262 C C . GLN A 1 286 ? -7.800 8.790 50.373 1.00 92.50 286 GLN A C 1
ATOM 2264 O O . GLN A 1 286 ? -8.310 8.465 51.448 1.00 92.50 286 GLN A O 1
ATOM 2269 N N . ALA A 1 287 ? -6.596 9.359 50.287 1.00 89.56 287 ALA A N 1
ATOM 2270 C CA . ALA A 1 287 ? -5.752 9.650 51.441 1.00 89.56 287 ALA A CA 1
ATOM 2271 C C . ALA A 1 287 ? -6.261 10.830 52.289 1.00 89.56 287 ALA A C 1
ATOM 2273 O O . ALA A 1 287 ? -5.879 10.958 53.449 1.00 89.56 287 ALA A O 1
ATOM 2274 N N . SER A 1 288 ? -7.146 11.680 51.756 1.00 86.81 288 SER A N 1
ATOM 2275 C CA . SER A 1 288 ? -7.589 12.899 52.441 1.00 86.81 288 SER A CA 1
ATOM 2276 C C . SER A 1 288 ? -8.597 12.661 53.573 1.00 86.81 288 SER A C 1
ATOM 2278 O O . SER A 1 288 ? -9.018 13.620 54.216 1.00 86.81 288 SER A O 1
ATOM 2280 N N . GLY A 1 289 ? -9.078 11.427 53.757 1.00 84.38 289 GLY A N 1
ATOM 2281 C CA . GLY A 1 289 ? -10.073 11.076 54.777 1.00 84.38 289 GLY A CA 1
ATOM 2282 C C . GLY A 1 289 ? -11.493 11.602 54.524 1.00 84.38 289 GLY A C 1
ATOM 2283 O O . GLY A 1 289 ? -12.360 11.408 55.369 1.00 84.38 289 GLY A O 1
ATOM 2284 N N . LYS A 1 290 ? -11.758 12.229 53.367 1.00 85.25 290 LYS A N 1
ATOM 2285 C CA . LYS A 1 290 ? -13.062 12.839 53.025 1.00 85.25 290 LYS A CA 1
ATOM 2286 C C . LYS A 1 290 ? -14.107 11.840 52.508 1.00 85.25 290 LYS A C 1
ATOM 2288 O O . LYS A 1 290 ? -15.247 12.219 52.279 1.00 85.25 290 LYS A O 1
ATOM 2293 N N . LEU A 1 291 ? -13.714 10.586 52.293 1.00 90.75 291 LEU A N 1
ATOM 2294 C CA . LEU A 1 291 ? -14.553 9.544 51.703 1.00 90.75 291 LEU A CA 1
ATOM 2295 C C . LEU A 1 291 ? -15.026 8.540 52.759 1.00 90.75 291 LEU A C 1
ATOM 2297 O O . LEU A 1 291 ? -14.220 8.052 53.571 1.00 90.75 291 LEU A O 1
ATOM 2301 N N . SER A 1 292 ? -16.304 8.157 52.677 1.00 90.00 292 SER A N 1
ATOM 2302 C CA . SER A 1 292 ? -16.839 7.016 53.425 1.00 90.00 292 SER A CA 1
ATOM 2303 C C . SER A 1 292 ? -16.129 5.716 53.021 1.00 90.00 292 SER A C 1
ATOM 2305 O O . SER A 1 292 ? -15.445 5.654 51.997 1.00 90.00 292 SER A O 1
ATOM 2307 N N . THR A 1 293 ? -16.270 4.652 53.816 1.00 88.50 293 THR A N 1
ATOM 2308 C CA . THR A 1 293 ? -15.662 3.346 53.505 1.00 88.50 293 THR A CA 1
ATOM 2309 C C . THR A 1 293 ? -16.127 2.804 52.149 1.00 88.50 293 THR A C 1
ATOM 2311 O O . THR A 1 293 ? -15.304 2.324 51.370 1.00 88.50 293 THR A O 1
ATOM 2314 N N . ASN A 1 294 ? -17.421 2.938 51.837 1.00 89.56 294 ASN A N 1
ATOM 2315 C CA . ASN A 1 294 ? -17.992 2.484 50.568 1.00 89.56 294 ASN A CA 1
ATOM 2316 C C . ASN A 1 294 ? -17.502 3.336 49.390 1.00 89.56 294 ASN A C 1
ATOM 2318 O O . ASN A 1 294 ? -17.087 2.786 48.371 1.00 89.56 294 ASN A O 1
ATOM 2322 N N . ASP A 1 295 ? -17.454 4.661 49.550 1.00 92.69 295 ASP A N 1
ATOM 2323 C CA . ASP A 1 295 ? -16.942 5.556 48.504 1.00 92.69 295 ASP A CA 1
ATOM 2324 C C . ASP A 1 295 ? -15.463 5.287 48.216 1.00 92.69 295 ASP A C 1
ATOM 2326 O O . ASP A 1 295 ? -15.034 5.271 47.063 1.00 92.69 295 ASP A O 1
ATOM 2330 N N . ARG A 1 296 ? -14.674 4.999 49.260 1.00 91.69 296 ARG A N 1
ATOM 2331 C CA . ARG A 1 296 ? -13.262 4.622 49.119 1.00 91.69 296 ARG A CA 1
ATOM 2332 C C . ARG A 1 296 ? -13.083 3.373 48.261 1.00 91.69 296 ARG A C 1
ATOM 2334 O O . ARG A 1 296 ? -12.152 3.346 47.457 1.00 91.69 296 ARG A O 1
ATOM 2341 N N . LEU A 1 297 ? -13.950 2.368 48.415 1.00 90.31 297 LEU A N 1
ATOM 2342 C CA . LEU A 1 297 ? -13.919 1.143 47.610 1.00 90.31 297 LEU A CA 1
ATOM 2343 C C . LEU A 1 297 ? -14.232 1.422 46.136 1.00 90.31 297 LEU A C 1
ATOM 2345 O O . LEU A 1 297 ? -13.526 0.918 45.264 1.00 90.31 297 LEU A O 1
ATOM 2349 N N . ILE A 1 298 ? -15.238 2.252 45.855 1.00 90.06 298 ILE A N 1
ATOM 2350 C CA . ILE A 1 298 ? -15.616 2.619 44.482 1.00 90.06 298 ILE A CA 1
ATOM 2351 C C . ILE A 1 298 ? -14.491 3.411 43.807 1.00 90.06 298 ILE A C 1
ATOM 2353 O O . ILE A 1 298 ? -14.059 3.050 42.713 1.00 90.06 298 ILE A O 1
ATOM 2357 N N . ILE A 1 299 ? -13.935 4.421 44.488 1.00 94.75 299 ILE A N 1
ATOM 2358 C CA . ILE A 1 299 ? -12.785 5.180 43.976 1.00 94.75 299 ILE A CA 1
ATOM 2359 C C . ILE A 1 299 ? -11.563 4.269 43.784 1.00 94.75 299 ILE A C 1
ATOM 2361 O O . ILE A 1 299 ? -10.831 4.429 42.813 1.00 94.75 299 ILE A O 1
ATOM 2365 N N . ASN A 1 300 ? -11.358 3.261 44.640 1.00 94.06 300 ASN A N 1
ATOM 2366 C CA . ASN A 1 300 ? -10.264 2.299 44.471 1.00 94.06 300 ASN A CA 1
ATOM 2367 C C . ASN A 1 300 ? -10.432 1.440 43.212 1.00 94.06 300 ASN A C 1
ATOM 2369 O O . ASN A 1 300 ? -9.451 1.134 42.538 1.00 94.06 300 ASN A O 1
ATOM 2373 N N . ASN A 1 301 ? -11.664 1.052 42.880 1.00 92.81 301 ASN A N 1
ATOM 2374 C CA . ASN A 1 301 ? -11.941 0.347 41.630 1.00 92.81 301 ASN A CA 1
ATOM 2375 C C . ASN A 1 301 ? -11.668 1.252 40.424 1.00 92.81 301 ASN A C 1
ATOM 2377 O O . ASN A 1 301 ? -10.989 0.815 39.500 1.00 92.81 301 ASN A O 1
ATOM 2381 N N . LEU A 1 302 ? -12.072 2.526 40.476 1.00 96.38 302 LEU A N 1
ATOM 2382 C CA . LEU A 1 302 ? -11.730 3.495 39.433 1.00 96.38 302 LEU A CA 1
ATOM 2383 C C . LEU A 1 302 ? -10.207 3.658 39.274 1.00 96.38 302 LEU A C 1
ATOM 2385 O O . LEU A 1 302 ? -9.708 3.633 38.154 1.00 96.38 302 LEU A O 1
ATOM 2389 N N . VAL A 1 303 ? -9.441 3.744 40.368 1.00 96.94 303 VAL A N 1
ATOM 2390 C CA . VAL A 1 303 ? -7.964 3.808 40.319 1.00 96.94 303 VAL A CA 1
ATOM 2391 C C . VAL A 1 303 ? -7.361 2.585 39.608 1.00 96.94 303 VAL A C 1
ATOM 2393 O O . VAL A 1 303 ? -6.442 2.742 38.804 1.00 96.94 303 VAL A O 1
ATOM 2396 N N . LYS A 1 304 ? -7.896 1.377 39.835 1.00 95.31 304 LYS A N 1
ATOM 2397 C CA . LYS A 1 304 ? -7.464 0.154 39.128 1.00 95.31 304 LYS A CA 1
ATOM 2398 C C . LYS A 1 304 ? -7.824 0.167 37.639 1.00 95.31 304 LYS A C 1
ATOM 2400 O O . LYS A 1 304 ? -7.068 -0.335 36.806 1.00 95.31 304 LYS A O 1
ATOM 2405 N N . GLU A 1 305 ? -8.965 0.744 37.281 1.00 95.38 305 GLU A N 1
ATOM 2406 C CA . GLU A 1 305 ? -9.342 0.935 35.878 1.00 95.38 305 GLU A CA 1
ATOM 2407 C C . GLU A 1 305 ? -8.435 1.974 35.199 1.00 95.38 305 GLU A C 1
ATOM 2409 O O . GLU A 1 305 ? -8.040 1.780 34.051 1.00 95.38 305 GLU A O 1
ATOM 2414 N N . TYR A 1 306 ? -8.003 3.016 35.919 1.00 97.44 306 TYR A N 1
ATOM 2415 C CA . TYR A 1 306 ? -6.973 3.951 35.456 1.00 97.44 306 TYR A CA 1
ATOM 2416 C C . TYR A 1 306 ? -5.624 3.271 35.200 1.00 97.44 306 TYR A C 1
ATOM 2418 O O . TYR A 1 306 ? -4.959 3.613 34.221 1.00 97.44 306 TYR A O 1
ATOM 2426 N N . ASP A 1 307 ? -5.220 2.303 36.029 1.00 95.19 307 ASP A N 1
ATOM 2427 C CA . ASP A 1 307 ? -4.029 1.480 35.772 1.00 95.19 307 ASP A CA 1
ATOM 2428 C C . ASP A 1 307 ? -4.162 0.697 34.467 1.00 95.19 307 ASP A C 1
ATOM 2430 O O . ASP A 1 307 ? -3.273 0.734 33.613 1.00 95.19 307 ASP A O 1
ATOM 2434 N N . THR A 1 308 ? -5.309 0.046 34.285 1.00 94.69 308 THR A N 1
ATOM 2435 C CA . THR A 1 308 ? -5.601 -0.744 33.085 1.00 94.69 308 THR A CA 1
ATOM 2436 C C . THR A 1 308 ? -5.610 0.135 31.834 1.00 94.69 308 THR A C 1
ATOM 2438 O O . THR A 1 308 ? -4.948 -0.179 30.844 1.00 94.69 308 THR A O 1
ATOM 2441 N N . LEU A 1 309 ? -6.299 1.278 31.880 1.00 94.62 309 LEU A N 1
ATOM 2442 C CA . LEU A 1 309 ? -6.349 2.230 30.774 1.00 94.62 309 LEU A CA 1
ATOM 2443 C C . LEU A 1 309 ? -4.974 2.842 30.478 1.00 94.62 309 LEU A C 1
ATOM 2445 O O . LEU A 1 309 ? -4.617 2.990 29.311 1.00 94.62 309 LEU A O 1
ATOM 2449 N N . SER A 1 310 ? -4.180 3.156 31.503 1.00 93.44 310 SER A N 1
ATOM 2450 C CA . SER A 1 310 ? -2.832 3.710 31.328 1.00 93.44 310 SER A CA 1
ATOM 2451 C C . SER A 1 310 ? -1.864 2.705 30.705 1.00 93.44 310 SER A C 1
ATOM 2453 O O . SER A 1 310 ? -1.077 3.101 29.842 1.00 93.44 310 SER A O 1
ATOM 2455 N N . ASP A 1 311 ? -1.932 1.417 31.066 1.00 91.56 311 ASP A N 1
ATOM 2456 C CA . ASP A 1 311 ? -1.143 0.356 30.415 1.00 91.56 311 ASP A CA 1
ATOM 2457 C C . ASP A 1 311 ? -1.484 0.261 28.921 1.00 91.56 311 ASP A C 1
ATOM 2459 O O . ASP A 1 311 ? -0.607 0.343 28.055 1.00 91.56 311 ASP A O 1
ATOM 2463 N N . VAL A 1 312 ? -2.779 0.193 28.603 1.00 89.50 312 VAL A N 1
ATOM 2464 C CA . VAL A 1 312 ? -3.275 0.138 27.221 1.00 89.50 312 VAL A CA 1
ATOM 2465 C C . VAL A 1 312 ? -2.863 1.386 26.435 1.00 89.50 312 VAL A C 1
ATOM 2467 O O . VAL A 1 312 ? -2.316 1.282 25.334 1.00 89.50 312 VAL A O 1
ATOM 2470 N N . ALA A 1 313 ? -3.053 2.576 27.003 1.00 88.56 313 ALA A N 1
ATOM 2471 C CA . ALA A 1 313 ? -2.674 3.838 26.378 1.00 88.56 313 ALA A CA 1
ATOM 2472 C C . ALA A 1 313 ? -1.156 3.937 26.151 1.00 88.56 313 ALA A C 1
ATOM 2474 O O . ALA A 1 313 ? -0.719 4.405 25.098 1.00 88.56 313 ALA A O 1
ATOM 2475 N N . SER A 1 314 ? -0.344 3.441 27.087 1.00 88.00 314 SER A N 1
ATOM 2476 C CA . SER A 1 314 ? 1.120 3.449 26.986 1.00 88.00 314 SER A CA 1
ATOM 2477 C C . SER A 1 314 ? 1.628 2.579 25.835 1.00 88.00 314 SER A C 1
ATOM 2479 O O . SER A 1 314 ? 2.540 2.992 25.114 1.00 88.00 314 SER A O 1
ATOM 2481 N N . LYS A 1 315 ? 0.987 1.431 25.565 1.00 84.50 315 LYS A N 1
ATOM 2482 C CA . LYS A 1 315 ? 1.248 0.642 24.341 1.00 84.50 315 LYS A CA 1
ATOM 2483 C C . LYS A 1 315 ? 0.969 1.468 23.084 1.00 84.50 315 LYS A C 1
ATOM 2485 O O . LYS A 1 315 ? 1.720 1.400 22.110 1.00 84.50 315 LYS A O 1
ATOM 2490 N N . GLY A 1 316 ? -0.088 2.278 23.142 1.00 74.94 316 GLY A N 1
ATOM 2491 C CA . GLY A 1 316 ? -0.585 3.166 22.095 1.00 74.94 316 GLY A CA 1
ATOM 2492 C C . GLY A 1 316 ? 0.247 4.390 21.760 1.00 74.94 316 GLY A C 1
ATOM 2493 O O . GLY A 1 316 ? -0.077 5.042 20.758 1.00 74.94 316 GLY A O 1
ATOM 2494 N N . LEU A 1 317 ? 1.252 4.733 22.572 1.00 78.81 317 LEU A N 1
ATOM 2495 C CA . LEU A 1 317 ? 2.036 5.955 22.412 1.00 78.81 317 LEU A CA 1
ATOM 2496 C C . LEU A 1 317 ? 2.518 6.100 20.972 1.00 78.81 317 LEU A C 1
ATOM 2498 O O . LEU A 1 317 ? 3.084 5.164 20.414 1.00 78.81 317 LEU A O 1
ATOM 2502 N N . LEU A 1 318 ? 2.256 7.273 20.385 1.00 62.56 318 LEU A N 1
ATOM 2503 C CA . LEU A 1 318 ? 2.594 7.666 19.014 1.00 62.56 318 LEU A CA 1
ATOM 2504 C C . LEU A 1 318 ? 3.994 7.194 18.581 1.00 62.56 318 LEU A C 1
ATOM 2506 O O . LEU A 1 318 ? 4.977 7.928 18.672 1.00 62.56 318 LEU A O 1
ATOM 2510 N N . LYS A 1 319 ? 4.082 5.969 18.054 1.00 57.59 319 LYS A N 1
ATOM 2511 C CA . LYS A 1 319 ? 5.284 5.476 17.387 1.00 57.59 319 LYS A CA 1
ATOM 2512 C C . LYS A 1 319 ? 5.374 6.170 16.031 1.00 57.59 319 LYS A C 1
ATOM 2514 O O . LYS A 1 319 ? 4.367 6.366 15.351 1.00 57.59 319 LYS A O 1
ATOM 2519 N N . THR A 1 320 ? 6.589 6.496 15.601 1.00 50.28 320 THR A N 1
ATOM 2520 C CA . THR A 1 320 ? 6.897 7.146 14.309 1.00 50.28 320 THR A CA 1
ATOM 2521 C C . THR A 1 320 ? 6.391 6.375 13.077 1.00 50.28 320 THR A C 1
ATOM 2523 O O . THR A 1 320 ? 6.348 6.923 11.977 1.00 50.28 320 THR A O 1
ATOM 2526 N N . ASN A 1 321 ? 5.950 5.128 13.265 1.00 57.22 321 ASN A N 1
ATOM 2527 C CA . ASN A 1 321 ? 5.471 4.213 12.234 1.00 57.22 321 ASN A CA 1
ATOM 2528 C C . ASN A 1 321 ? 3.943 4.030 12.212 1.00 57.22 321 ASN A C 1
ATOM 2530 O O . ASN A 1 321 ? 3.498 2.983 11.767 1.00 57.22 321 ASN A O 1
ATOM 2534 N N . LEU A 1 322 ? 3.139 4.989 12.686 1.00 61.50 322 LEU A N 1
ATOM 2535 C CA . LEU A 1 322 ? 1.673 4.951 12.542 1.00 61.50 322 LEU A CA 1
ATOM 2536 C C . LEU A 1 322 ? 1.200 5.724 11.296 1.00 61.50 322 LEU A C 1
ATOM 2538 O O . LEU A 1 322 ? 1.836 6.719 10.921 1.00 61.50 322 LEU A O 1
ATOM 2542 N N . PRO A 1 323 ? 0.105 5.296 10.641 1.00 60.00 323 PRO A N 1
ATOM 2543 C CA . PRO A 1 323 ? -0.483 6.045 9.539 1.00 60.00 323 PRO A CA 1
ATOM 2544 C C . PRO A 1 323 ? -1.167 7.303 10.095 1.00 60.00 323 PRO A C 1
ATOM 2546 O O . PRO A 1 323 ? -1.538 7.376 11.273 1.00 60.00 323 PRO A O 1
ATOM 2549 N N . ARG A 1 324 ? -1.266 8.357 9.275 1.00 60.66 324 ARG A N 1
ATOM 2550 C CA . ARG A 1 324 ? -1.749 9.668 9.747 1.00 60.66 324 ARG A CA 1
ATOM 2551 C C . ARG A 1 324 ? -3.268 9.737 9.853 1.00 60.66 324 ARG A C 1
ATOM 2553 O O . ARG A 1 324 ? -3.773 10.506 10.669 1.00 60.66 324 ARG A O 1
ATOM 2560 N N . HIS A 1 325 ? -3.985 8.941 9.061 1.00 56.03 325 HIS A N 1
ATOM 2561 C CA . HIS A 1 325 ? -5.438 8.872 9.126 1.00 56.03 325 HIS A CA 1
ATOM 2562 C C . HIS A 1 325 ? -5.854 7.976 10.300 1.00 56.03 325 HIS A C 1
ATOM 2564 O O . HIS A 1 325 ? -5.456 6.819 10.380 1.00 56.03 325 HIS A O 1
ATOM 2570 N N . LYS A 1 326 ? -6.619 8.530 11.247 1.00 53.88 326 LYS A N 1
ATOM 2571 C CA . LYS A 1 326 ? -6.960 7.848 12.507 1.00 53.88 326 LYS A CA 1
ATOM 2572 C C . LYS A 1 326 ? -8.463 7.672 12.749 1.00 53.88 326 LYS A C 1
ATOM 2574 O O . LYS A 1 326 ? -8.842 7.288 13.843 1.00 53.88 326 LYS A O 1
ATOM 2579 N N . ASN A 1 327 ? -9.319 7.996 11.779 1.00 46.34 327 ASN A N 1
ATOM 2580 C CA . ASN A 1 327 ? -10.747 8.202 12.060 1.00 46.34 327 ASN A CA 1
ATOM 2581 C C . ASN A 1 327 ? -11.698 7.231 11.334 1.00 46.34 327 ASN A C 1
ATOM 2583 O O . ASN A 1 327 ? -12.905 7.392 11.464 1.00 46.34 327 ASN A O 1
ATOM 2587 N N . VAL A 1 328 ? -11.198 6.260 10.557 1.00 51.66 328 VAL A N 1
ATOM 2588 C CA . VAL A 1 328 ? -12.053 5.315 9.809 1.00 51.66 328 VAL A CA 1
ATOM 2589 C C . VAL A 1 328 ? -11.426 3.921 9.834 1.00 51.66 328 VAL A C 1
ATOM 2591 O O . VAL A 1 328 ? -10.686 3.547 8.927 1.00 51.66 328 VAL A O 1
ATOM 2594 N N . PHE A 1 329 ? -11.696 3.175 10.903 1.00 58.31 329 PHE A N 1
ATOM 2595 C CA . PHE A 1 329 ? -11.398 1.745 10.979 1.00 58.31 329 PHE A CA 1
ATOM 2596 C C . PHE A 1 329 ? -12.601 0.973 10.448 1.00 58.31 329 PHE A C 1
ATOM 2598 O O . PHE A 1 329 ? -13.739 1.418 10.592 1.00 58.31 329 PHE A O 1
ATOM 2605 N N . ASN A 1 330 ? -12.363 -0.182 9.829 1.00 55.25 330 ASN A N 1
ATOM 2606 C CA . ASN A 1 330 ? -13.470 -1.067 9.492 1.00 55.25 330 ASN A CA 1
ATOM 2607 C C . ASN A 1 330 ? -13.999 -1.676 10.790 1.00 55.25 330 ASN A C 1
ATOM 2609 O O . ASN A 1 330 ? -13.288 -2.430 11.454 1.00 55.25 330 ASN A O 1
ATOM 2613 N N . ASP A 1 331 ? -15.236 -1.340 11.151 1.00 51.00 331 ASP A N 1
ATOM 2614 C CA . ASP A 1 331 ? -15.862 -1.871 12.357 1.00 51.00 331 ASP A CA 1
ATOM 2615 C C . ASP A 1 331 ? -15.896 -3.413 12.314 1.00 51.00 331 ASP A C 1
ATOM 2617 O O . ASP A 1 331 ? -16.106 -4.044 11.265 1.00 51.00 331 ASP A O 1
ATOM 2621 N N . GLY A 1 332 ? -15.678 -4.009 13.488 1.00 55.16 332 GLY A N 1
ATOM 2622 C CA . GLY A 1 332 ? -15.902 -5.421 13.771 1.00 55.16 332 GLY A CA 1
ATOM 2623 C C . GLY A 1 332 ? -14.681 -6.345 13.718 1.00 55.16 332 GLY A C 1
ATOM 2624 O O . GLY A 1 332 ? -14.668 -7.316 14.469 1.00 55.16 332 GLY A O 1
ATOM 2625 N N . GLY A 1 333 ? -13.661 -6.093 12.899 1.00 64.62 333 GLY A N 1
ATOM 2626 C CA . GLY A 1 333 ? -12.467 -6.951 12.867 1.00 64.62 333 GLY A CA 1
ATOM 2627 C C . GLY A 1 333 ? -11.520 -6.736 14.055 1.00 64.62 333 GLY A C 1
ATOM 2628 O O . GLY A 1 333 ? -11.647 -5.767 14.804 1.00 64.62 333 GLY A O 1
ATOM 2629 N N . PHE A 1 334 ? -10.538 -7.624 14.217 1.00 66.69 334 PHE A N 1
ATOM 2630 C CA . PHE A 1 334 ? -9.408 -7.430 15.138 1.00 66.69 334 PHE A CA 1
ATOM 2631 C C . PHE A 1 334 ? -8.087 -7.334 14.364 1.00 66.69 334 PHE A C 1
ATOM 2633 O O . PHE A 1 334 ? -8.045 -7.610 13.168 1.00 66.69 334 PHE A O 1
ATOM 2640 N N . ASN A 1 335 ? -7.005 -6.920 15.037 1.00 71.44 335 ASN A N 1
ATOM 2641 C CA . ASN A 1 335 ? -5.670 -6.794 14.434 1.00 71.44 335 ASN A CA 1
ATOM 2642 C C . ASN A 1 335 ? -5.680 -5.970 13.128 1.00 71.44 335 ASN A C 1
ATOM 2644 O O . ASN A 1 335 ? -5.228 -6.421 12.075 1.00 71.44 335 ASN A O 1
ATOM 2648 N N . TYR A 1 336 ? -6.259 -4.768 13.199 1.00 77.19 336 TYR A N 1
ATOM 2649 C CA . TYR A 1 336 ? -6.326 -3.865 12.057 1.00 77.19 336 TYR A CA 1
ATOM 2650 C C . TYR A 1 336 ? -4.921 -3.473 11.579 1.00 77.19 336 TYR A C 1
ATOM 2652 O O . TYR A 1 336 ? -4.045 -3.106 12.369 1.00 77.19 336 TYR A O 1
ATOM 2660 N N . GLN A 1 337 ? -4.727 -3.535 10.267 1.00 80.25 337 GLN A N 1
ATOM 2661 C CA . GLN A 1 337 ? -3.473 -3.270 9.581 1.00 80.25 337 GLN A CA 1
ATOM 2662 C C . GLN A 1 337 ? -3.726 -2.374 8.369 1.00 80.25 337 GLN A C 1
ATOM 2664 O O . GLN A 1 337 ? -4.723 -2.508 7.654 1.00 80.25 337 GLN A O 1
ATOM 2669 N N . GLU A 1 338 ? -2.772 -1.489 8.095 1.00 84.06 338 GLU A N 1
ATOM 2670 C CA . GLU A 1 338 ? -2.697 -0.805 6.808 1.00 84.06 338 GLU A CA 1
ATOM 2671 C C . GLU A 1 338 ? -1.403 -1.188 6.103 1.00 84.06 338 GLU A C 1
ATOM 2673 O O . GLU A 1 338 ? -0.348 -1.325 6.718 1.00 84.06 338 GLU A O 1
ATOM 2678 N N . LYS A 1 339 ? -1.461 -1.347 4.789 1.00 87.75 339 LYS A N 1
ATOM 2679 C CA . LYS A 1 339 ? -0.289 -1.634 3.966 1.00 87.75 339 LYS A CA 1
ATOM 2680 C C . LYS A 1 339 ? -0.187 -0.589 2.882 1.00 87.75 339 LYS A C 1
ATOM 2682 O O . LYS A 1 339 ? -1.152 -0.376 2.157 1.00 87.75 339 LYS A O 1
ATOM 2687 N N . VAL A 1 340 ? 0.985 0.013 2.740 1.00 89.62 340 VAL A N 1
ATOM 2688 C CA . VAL A 1 340 ? 1.276 1.021 1.719 1.00 89.62 340 VAL A CA 1
ATOM 2689 C C . VAL A 1 340 ? 2.335 0.489 0.771 1.00 89.62 340 VAL A C 1
ATOM 2691 O O . VAL A 1 340 ? 3.365 -0.032 1.199 1.00 89.62 340 VAL A O 1
ATOM 2694 N N . ILE A 1 341 ? 2.081 0.655 -0.524 1.00 90.62 341 ILE A N 1
ATOM 2695 C CA . ILE A 1 341 ? 3.065 0.492 -1.588 1.00 90.62 341 ILE A CA 1
ATOM 2696 C C . ILE A 1 341 ? 3.530 1.882 -2.006 1.00 90.62 341 ILE A C 1
ATOM 2698 O O . ILE A 1 341 ? 2.700 2.734 -2.322 1.00 90.62 341 ILE A O 1
ATOM 2702 N N . TYR A 1 342 ? 4.837 2.119 -2.025 1.00 90.88 342 TYR A N 1
ATOM 2703 C CA . TYR A 1 342 ? 5.417 3.436 -2.292 1.00 90.88 342 TYR A CA 1
ATOM 2704 C C . TYR A 1 342 ? 6.764 3.338 -3.011 1.00 90.88 342 TYR A C 1
ATOM 2706 O O . TYR A 1 342 ? 7.369 2.269 -3.062 1.00 90.88 342 TYR A O 1
ATOM 2714 N N . LEU A 1 343 ? 7.239 4.448 -3.576 1.00 88.62 343 LEU A N 1
ATOM 2715 C CA . LEU A 1 343 ? 8.554 4.537 -4.211 1.00 88.62 343 LEU A CA 1
ATOM 2716 C C . LEU A 1 343 ? 9.471 5.477 -3.419 1.00 88.62 343 LEU A C 1
ATOM 2718 O O . LEU A 1 343 ? 9.357 6.697 -3.523 1.00 88.62 343 LEU A O 1
ATOM 2722 N N . ASP A 1 344 ? 10.452 4.924 -2.702 1.00 86.50 344 ASP A N 1
ATOM 2723 C CA . ASP A 1 344 ? 11.459 5.717 -1.972 1.00 86.50 344 ASP A CA 1
ATOM 2724 C C . ASP A 1 344 ? 12.598 6.251 -2.858 1.00 86.50 344 ASP A C 1
ATOM 2726 O O . ASP A 1 344 ? 13.766 6.320 -2.474 1.00 86.50 344 ASP A O 1
ATOM 2730 N N . GLU A 1 345 ? 12.264 6.653 -4.078 1.00 81.25 345 GLU A N 1
ATOM 2731 C CA . GLU A 1 345 ? 13.188 7.294 -5.005 1.00 81.25 345 GLU A CA 1
ATOM 2732 C C . GLU A 1 345 ? 12.623 8.639 -5.439 1.00 81.25 345 GLU A C 1
ATOM 2734 O O . GLU A 1 345 ? 11.411 8.824 -5.544 1.00 81.25 345 GLU A O 1
ATOM 2739 N N . SER A 1 346 ? 13.517 9.587 -5.702 1.00 79.25 346 SER A N 1
ATOM 2740 C CA . SER A 1 346 ? 13.136 10.837 -6.345 1.00 79.25 346 SER A CA 1
ATOM 2741 C C . SER A 1 346 ? 12.624 10.549 -7.756 1.00 79.25 346 SER A C 1
ATOM 2743 O O . SER A 1 346 ? 13.314 9.884 -8.526 1.00 79.25 346 SER A O 1
ATOM 2745 N N . ILE A 1 347 ? 11.453 11.079 -8.109 1.00 75.81 347 ILE A N 1
ATOM 2746 C CA . ILE A 1 347 ? 10.900 11.023 -9.466 1.00 75.81 347 ILE A CA 1
ATOM 2747 C C . ILE A 1 347 ? 11.217 12.359 -10.153 1.00 75.81 347 ILE A C 1
ATOM 2749 O O . ILE A 1 347 ? 10.613 13.380 -9.807 1.00 75.81 347 ILE A O 1
ATOM 2753 N N . PRO A 1 348 ? 12.183 12.401 -11.091 1.00 70.69 348 PRO A N 1
ATOM 2754 C CA . PRO A 1 348 ? 12.530 13.633 -11.787 1.00 70.69 348 PRO A CA 1
ATOM 2755 C C . PRO A 1 348 ? 11.327 14.193 -12.546 1.00 70.69 348 PRO A C 1
ATOM 2757 O O . PRO A 1 348 ? 10.590 13.441 -13.176 1.00 70.69 348 PRO A O 1
ATOM 2760 N N . GLY A 1 349 ? 11.146 15.512 -12.515 1.00 66.19 349 GLY A N 1
ATOM 2761 C CA . GLY A 1 349 ? 10.077 16.175 -13.266 1.00 66.19 349 GLY A CA 1
ATOM 2762 C C . GLY A 1 349 ? 8.711 16.219 -12.583 1.00 66.19 349 GLY A C 1
ATOM 2763 O O . GLY A 1 349 ? 7.829 16.912 -13.089 1.00 66.19 349 GLY A O 1
ATOM 2764 N N . ASN A 1 350 ? 8.537 15.544 -11.444 1.00 72.88 350 ASN A N 1
ATOM 2765 C CA . ASN A 1 350 ? 7.373 15.758 -10.586 1.00 72.88 350 ASN A CA 1
ATOM 2766 C C . ASN A 1 350 ? 7.471 17.117 -9.877 1.00 72.88 350 ASN A C 1
ATOM 2768 O O . ASN A 1 350 ? 8.566 17.575 -9.549 1.00 72.88 350 ASN A O 1
ATOM 2772 N N . GLU A 1 351 ? 6.319 17.719 -9.571 1.00 73.06 351 GLU A N 1
ATOM 2773 C CA . GLU A 1 351 ? 6.181 18.950 -8.775 1.00 73.06 351 GLU A CA 1
ATOM 2774 C C . GLU A 1 351 ? 6.945 18.856 -7.447 1.00 73.06 351 GLU A C 1
ATOM 2776 O O . GLU A 1 351 ? 7.593 19.803 -7.010 1.00 73.06 351 GLU A O 1
ATOM 2781 N N . SER A 1 352 ? 6.904 17.675 -6.830 1.00 76.31 352 SER A N 1
ATOM 2782 C CA . SER A 1 352 ? 7.774 17.294 -5.727 1.00 76.31 352 SER A CA 1
ATOM 2783 C C . SER A 1 352 ? 8.430 15.961 -6.061 1.00 76.31 352 SER A C 1
ATOM 2785 O O . SER A 1 352 ? 7.741 14.970 -6.310 1.00 76.31 352 SER A O 1
ATOM 2787 N N . ALA A 1 353 ? 9.765 15.927 -6.049 1.00 75.69 353 ALA A N 1
ATOM 2788 C CA . ALA A 1 353 ? 10.535 14.728 -6.379 1.00 75.69 353 ALA A CA 1
ATOM 2789 C C . ALA A 1 353 ? 10.218 13.543 -5.443 1.00 75.69 353 ALA A C 1
ATOM 2791 O O . ALA A 1 353 ? 10.241 12.388 -5.866 1.00 75.69 353 ALA A O 1
ATOM 2792 N N . LYS A 1 354 ? 9.888 13.830 -4.179 1.00 83.81 354 LYS A N 1
ATOM 2793 C CA . LYS A 1 354 ? 9.415 12.866 -3.178 1.00 83.81 354 LYS A CA 1
ATOM 2794 C C . LYS A 1 354 ? 8.052 13.309 -2.655 1.00 83.81 354 LYS A C 1
ATOM 2796 O O . LYS A 1 354 ? 7.918 13.701 -1.499 1.00 83.81 354 LYS A O 1
ATOM 2801 N N . LYS A 1 355 ? 7.043 13.301 -3.527 1.00 81.94 355 LYS A N 1
ATOM 2802 C CA . LYS A 1 355 ? 5.703 13.792 -3.201 1.00 81.94 355 LYS A CA 1
ATOM 2803 C C . LYS A 1 355 ? 5.081 12.952 -2.090 1.00 81.94 355 LYS A C 1
ATOM 2805 O O . LYS A 1 355 ? 4.903 11.750 -2.249 1.00 81.94 355 LYS A O 1
ATOM 2810 N N . VAL A 1 356 ? 4.724 13.589 -0.981 1.00 80.81 356 VAL A N 1
ATOM 2811 C CA . VAL A 1 356 ? 4.040 12.949 0.152 1.00 80.81 356 VAL A CA 1
ATOM 2812 C C . VAL A 1 356 ? 2.572 13.365 0.142 1.00 80.81 356 VAL A C 1
ATOM 2814 O O . VAL A 1 356 ? 2.245 14.494 -0.223 1.00 80.81 356 VAL A O 1
ATOM 2817 N N . TYR A 1 357 ? 1.689 12.464 0.566 1.00 75.12 357 TYR A N 1
ATOM 2818 C CA . TYR A 1 357 ? 0.269 12.744 0.782 1.00 75.12 357 TYR A CA 1
ATOM 2819 C C . TYR A 1 357 ? -0.003 12.774 2.293 1.00 75.12 357 TYR A C 1
ATOM 2821 O O . TYR A 1 357 ? -0.490 11.788 2.851 1.00 75.12 357 TYR A O 1
ATOM 2829 N N . PRO A 1 358 ? 0.332 13.888 2.981 1.00 60.75 358 PRO A N 1
ATOM 2830 C CA . PRO A 1 358 ? 0.390 13.959 4.443 1.00 60.75 358 PRO A CA 1
ATOM 2831 C C . PRO A 1 358 ? -0.971 13.816 5.127 1.00 60.75 358 PRO A C 1
ATOM 2833 O O . PRO A 1 358 ? -1.014 13.673 6.344 1.00 60.75 358 PRO A O 1
ATOM 2836 N N . SER A 1 359 ? -2.076 13.866 4.383 1.00 61.31 359 SER A N 1
ATOM 2837 C CA . SER A 1 359 ? -3.400 13.527 4.903 1.00 61.31 359 SER A CA 1
ATOM 2838 C C . SER A 1 359 ? -3.531 12.038 5.226 1.00 61.31 359 SER A C 1
ATOM 2840 O O . SER A 1 359 ? -4.331 11.687 6.081 1.00 61.31 359 SER A O 1
ATOM 2842 N N . HIS A 1 360 ? -2.748 11.169 4.582 1.00 65.31 360 HIS A N 1
ATOM 2843 C CA . HIS A 1 360 ? -2.925 9.721 4.665 1.00 65.31 360 HIS A CA 1
ATOM 2844 C C . HIS A 1 360 ? -1.640 8.995 5.085 1.00 65.31 360 HIS A C 1
ATOM 2846 O O . HIS A 1 360 ? -1.646 8.243 6.061 1.00 65.31 360 HIS A O 1
ATOM 2852 N N . PHE A 1 361 ? -0.511 9.298 4.433 1.00 73.81 361 PHE A N 1
ATOM 2853 C CA . PHE A 1 361 ? 0.757 8.586 4.622 1.00 73.81 361 PHE A CA 1
ATOM 2854 C C . PHE A 1 361 ? 1.945 9.534 4.777 1.00 73.81 361 PHE A C 1
ATOM 2856 O O . PHE A 1 361 ? 1.928 10.678 4.325 1.00 73.81 361 PHE A O 1
ATOM 2863 N N . ASN A 1 362 ? 2.994 9.030 5.427 1.00 77.50 362 ASN A N 1
ATOM 2864 C CA . ASN A 1 362 ? 4.288 9.708 5.540 1.00 77.50 362 ASN A CA 1
ATOM 2865 C C . ASN A 1 362 ? 5.253 9.328 4.413 1.00 77.50 362 ASN A C 1
ATOM 2867 O O . ASN A 1 362 ? 6.278 9.985 4.249 1.00 77.50 362 ASN A O 1
ATOM 2871 N N . ASP A 1 363 ? 4.960 8.248 3.688 1.00 86.25 363 ASP A N 1
ATOM 2872 C CA . ASP A 1 363 ? 5.896 7.676 2.733 1.00 86.25 363 ASP A CA 1
ATOM 2873 C C . ASP A 1 363 ? 5.950 8.506 1.438 1.00 86.25 363 ASP A C 1
ATOM 2875 O O . ASP A 1 363 ? 4.923 9.034 0.989 1.00 86.25 363 ASP A O 1
ATOM 2879 N N . PRO A 1 364 ? 7.141 8.653 0.834 1.00 87.44 364 PRO A N 1
ATOM 2880 C CA . PRO A 1 364 ? 7.314 9.385 -0.412 1.00 87.44 364 PRO A CA 1
ATOM 2881 C C . PRO A 1 364 ? 6.763 8.595 -1.598 1.00 87.44 364 PRO A C 1
ATOM 2883 O O . PRO A 1 364 ? 6.908 7.377 -1.674 1.00 87.44 364 PRO A O 1
ATOM 2886 N N . ASN A 1 365 ? 6.164 9.313 -2.545 1.00 87.50 365 ASN A N 1
ATOM 2887 C CA . ASN A 1 365 ? 5.580 8.785 -3.774 1.00 87.50 365 ASN A CA 1
ATOM 2888 C C . ASN A 1 365 ? 4.737 7.515 -3.524 1.00 87.50 365 ASN A C 1
ATOM 2890 O O . ASN A 1 365 ? 5.048 6.454 -4.079 1.00 87.50 365 ASN A O 1
ATOM 2894 N N . PRO A 1 366 ? 3.695 7.583 -2.667 1.00 89.69 366 PRO A N 1
ATOM 2895 C CA . PRO A 1 366 ? 2.821 6.439 -2.450 1.00 89.69 366 PRO A CA 1
ATOM 2896 C C . PRO A 1 366 ? 2.133 6.073 -3.769 1.00 89.69 366 PRO A C 1
ATOM 2898 O O . PRO A 1 366 ? 1.871 6.943 -4.595 1.00 89.69 366 PRO A O 1
ATOM 2901 N N . ILE A 1 367 ? 1.858 4.787 -3.971 1.00 89.81 367 ILE A N 1
ATOM 2902 C CA . ILE A 1 367 ? 1.213 4.239 -5.171 1.00 89.81 367 ILE A CA 1
ATOM 2903 C C . ILE A 1 367 ? -0.208 3.820 -4.840 1.00 89.81 367 ILE A C 1
ATOM 2905 O O . ILE A 1 367 ? -1.150 4.279 -5.476 1.00 89.81 367 ILE A O 1
ATOM 2909 N N . ALA A 1 368 ? -0.371 2.964 -3.839 1.00 91.19 368 ALA A N 1
ATOM 2910 C CA . ALA A 1 368 ? -1.656 2.462 -3.382 1.00 91.19 368 ALA A CA 1
ATOM 2911 C C . ALA A 1 368 ? -1.517 1.935 -1.954 1.00 91.19 368 ALA A C 1
ATOM 2913 O O . ALA A 1 368 ? -0.409 1.675 -1.481 1.00 91.19 368 ALA A O 1
ATOM 2914 N N . HIS A 1 369 ? -2.643 1.752 -1.284 1.00 89.19 369 HIS A N 1
ATOM 2915 C CA . HIS A 1 369 ? -2.693 1.148 0.034 1.00 89.19 369 HIS A CA 1
ATOM 2916 C C . HIS A 1 369 ? -3.888 0.208 0.169 1.00 89.19 369 HIS A C 1
ATOM 2918 O O . HIS A 1 369 ? -4.830 0.264 -0.626 1.00 89.19 369 HIS A O 1
ATOM 2924 N N . ALA A 1 370 ? -3.833 -0.650 1.181 1.00 89.25 370 ALA A N 1
ATOM 2925 C CA . ALA A 1 370 ? -4.959 -1.442 1.644 1.00 89.25 370 ALA A CA 1
ATOM 2926 C C . ALA A 1 370 ? -5.148 -1.279 3.148 1.00 89.25 370 ALA A C 1
ATOM 2928 O O . ALA A 1 370 ? -4.169 -1.181 3.888 1.00 89.25 370 ALA A O 1
ATOM 2929 N N . ARG A 1 371 ? -6.408 -1.317 3.576 1.00 84.81 371 ARG A N 1
ATOM 2930 C CA . ARG A 1 371 ? -6.826 -1.424 4.974 1.00 84.81 371 ARG A CA 1
ATOM 2931 C C . ARG A 1 371 ? -7.525 -2.755 5.165 1.00 84.81 371 ARG A C 1
ATOM 2933 O O . ARG A 1 371 ? -8.494 -3.059 4.459 1.00 84.81 371 ARG A O 1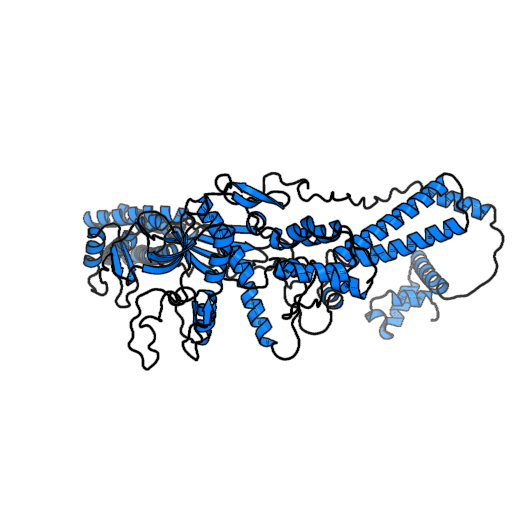
ATOM 2940 N N . TYR A 1 372 ? -7.031 -3.552 6.096 1.00 84.94 372 TYR A N 1
ATOM 2941 C CA . TYR A 1 372 ? -7.545 -4.890 6.339 1.00 84.94 372 TYR A CA 1
ATOM 2942 C C . TYR A 1 372 ? -7.452 -5.256 7.814 1.00 84.94 372 TYR A C 1
ATOM 2944 O O . TYR A 1 372 ? -6.654 -4.709 8.568 1.00 84.94 372 TYR A O 1
ATOM 2952 N N . ASP A 1 373 ? -8.310 -6.172 8.222 1.00 80.31 373 ASP A N 1
ATOM 2953 C CA . ASP A 1 373 ? -8.380 -6.707 9.573 1.00 80.31 373 ASP A CA 1
ATOM 2954 C C . ASP A 1 373 ? -8.518 -8.235 9.516 1.00 80.31 373 ASP A C 1
ATOM 2956 O O . ASP A 1 373 ? -8.631 -8.836 8.440 1.00 80.31 373 ASP A O 1
ATOM 2960 N N . GLN A 1 374 ? -8.457 -8.880 10.676 1.00 80.19 374 GLN A N 1
ATOM 2961 C CA . GLN A 1 374 ? -8.743 -10.300 10.816 1.00 80.19 374 GLN A CA 1
ATOM 2962 C C . GLN A 1 374 ? -10.209 -10.525 11.184 1.00 80.19 374 GLN A C 1
ATOM 2964 O O . GLN A 1 374 ? -10.759 -9.878 12.081 1.00 80.19 374 GLN A O 1
ATOM 2969 N N . ARG A 1 375 ? -10.839 -11.468 10.473 1.00 78.94 375 ARG A N 1
ATOM 2970 C CA . ARG A 1 375 ? -12.228 -11.902 10.677 1.00 78.94 375 ARG A CA 1
ATOM 2971 C C . ARG A 1 375 ? -12.362 -13.411 10.530 1.00 78.94 375 ARG A C 1
ATOM 2973 O O . ARG A 1 375 ? -11.500 -14.077 9.957 1.00 78.94 375 ARG A O 1
ATOM 2980 N N . GLY A 1 376 ? -13.487 -13.937 11.005 1.00 73.44 376 GLY A N 1
ATOM 2981 C CA . GLY A 1 376 ? -13.846 -15.339 10.814 1.00 73.44 376 GLY A CA 1
ATOM 2982 C C . GLY A 1 376 ? -14.602 -15.607 9.523 1.00 73.44 376 GLY A C 1
ATOM 2983 O O . GLY A 1 376 ? -15.382 -14.771 9.076 1.00 73.44 376 GLY A O 1
ATOM 2984 N N . VAL A 1 377 ? -14.420 -16.795 8.952 1.00 69.62 377 VAL A N 1
ATOM 2985 C CA . VAL A 1 377 ? -15.188 -17.281 7.789 1.00 69.62 377 VAL A CA 1
ATOM 2986 C C . VAL A 1 377 ? -15.827 -18.639 8.061 1.00 69.62 377 VAL A C 1
ATOM 2988 O O . VAL A 1 377 ? -16.975 -18.865 7.693 1.00 69.62 377 VAL A O 1
ATOM 2991 N N . ASP A 1 378 ? -15.096 -19.543 8.704 1.00 64.19 378 ASP A N 1
ATOM 2992 C CA . ASP A 1 378 ? -15.562 -20.861 9.129 1.00 64.19 378 ASP A CA 1
ATOM 2993 C C . ASP A 1 378 ? -14.780 -21.315 10.375 1.00 64.19 378 ASP A C 1
ATOM 2995 O O . ASP A 1 378 ? -13.934 -20.585 10.891 1.00 64.19 378 ASP A O 1
ATOM 2999 N N . THR A 1 379 ? -15.045 -22.529 10.860 1.00 48.44 379 THR A N 1
ATOM 3000 C CA . THR A 1 379 ? -14.332 -23.164 11.983 1.00 48.44 379 THR A CA 1
ATOM 3001 C C . THR A 1 379 ? -12.853 -23.477 11.698 1.00 48.44 379 THR A C 1
ATOM 3003 O O . THR A 1 379 ? -12.185 -24.032 12.566 1.00 48.44 379 THR A O 1
ATOM 3006 N N . TYR A 1 380 ? -12.329 -23.183 10.499 1.00 41.12 380 TYR A N 1
ATOM 3007 C CA . TYR A 1 380 ? -11.047 -23.696 10.002 1.00 41.12 380 TYR A CA 1
ATOM 3008 C C . TYR A 1 380 ? -10.036 -22.625 9.558 1.00 41.12 380 TYR A C 1
ATOM 3010 O O . TYR A 1 380 ? -8.982 -22.998 9.031 1.00 41.12 380 TYR A O 1
ATOM 3018 N N . GLY A 1 381 ? -10.280 -21.324 9.748 1.00 53.50 381 GLY A N 1
ATOM 3019 C CA . GLY A 1 381 ? -9.203 -20.356 9.531 1.00 53.50 381 GLY A CA 1
ATOM 3020 C C . GLY A 1 381 ? -9.534 -18.878 9.680 1.00 53.50 381 GLY A C 1
ATOM 3021 O O . GLY A 1 381 ? -10.600 -18.399 9.287 1.00 53.50 381 GLY A O 1
ATOM 3022 N N . ASP A 1 382 ? -8.524 -18.156 10.160 1.00 71.56 382 ASP A N 1
ATOM 3023 C CA . ASP A 1 382 ? -8.442 -16.703 10.108 1.00 71.56 382 ASP A CA 1
ATOM 3024 C C . ASP A 1 382 ? -8.528 -16.219 8.657 1.00 71.56 382 ASP A C 1
ATOM 3026 O O . ASP A 1 382 ? -8.006 -16.843 7.720 1.00 71.56 382 ASP A O 1
ATOM 3030 N N . THR A 1 383 ? -9.203 -15.089 8.469 1.00 84.88 383 THR A N 1
ATOM 3031 C CA . THR A 1 383 ? -9.364 -14.417 7.180 1.00 84.88 383 THR A CA 1
ATOM 3032 C C . THR A 1 383 ? -8.843 -13.004 7.286 1.00 84.88 383 THR A C 1
ATOM 3034 O O . THR A 1 383 ? -9.262 -12.266 8.172 1.00 84.88 383 THR A O 1
ATOM 3037 N N . PHE A 1 384 ? -7.997 -12.594 6.347 1.00 89.75 384 PHE A N 1
ATOM 3038 C CA . PHE A 1 384 ? -7.760 -11.174 6.123 1.00 89.75 384 PHE A CA 1
ATOM 3039 C C . PHE A 1 384 ? -8.911 -10.602 5.325 1.00 89.75 384 PHE A C 1
ATOM 3041 O O . PHE A 1 384 ? -9.084 -10.927 4.151 1.00 89.75 384 PHE A O 1
ATOM 3048 N N . TYR A 1 385 ? -9.711 -9.768 5.972 1.00 87.81 385 TYR A N 1
ATOM 3049 C CA . TYR A 1 385 ? -10.790 -9.051 5.331 1.00 87.81 385 TYR A CA 1
ATOM 3050 C C . TYR A 1 385 ? -10.314 -7.646 4.978 1.00 87.81 385 TYR A C 1
ATOM 3052 O O . TYR A 1 385 ? -10.011 -6.819 5.833 1.00 87.81 385 TYR A O 1
ATOM 3060 N N . ILE A 1 386 ? -10.235 -7.386 3.681 1.00 89.69 386 ILE A N 1
ATOM 3061 C CA . ILE A 1 386 ? -9.876 -6.092 3.129 1.00 89.69 386 ILE A CA 1
ATOM 3062 C C . ILE A 1 386 ? -11.149 -5.253 3.074 1.00 89.69 386 ILE A C 1
ATOM 3064 O O . ILE A 1 386 ? -12.089 -5.586 2.350 1.00 89.69 386 ILE A O 1
ATOM 3068 N N . GLY A 1 387 ? -11.181 -4.166 3.838 1.00 81.06 387 GLY A N 1
ATOM 3069 C CA . GLY A 1 387 ? -12.288 -3.214 3.782 1.00 81.06 387 GLY A CA 1
ATOM 3070 C C . GLY A 1 387 ? -11.990 -1.991 2.923 1.00 81.06 387 GLY A C 1
ATOM 3071 O O . GLY A 1 387 ? -12.912 -1.253 2.613 1.00 81.06 387 GLY A O 1
ATOM 3072 N N . GLU A 1 388 ? -10.749 -1.770 2.486 1.00 85.69 388 GLU A N 1
ATOM 3073 C CA . GLU A 1 388 ? -10.441 -0.741 1.485 1.00 85.69 388 GLU A CA 1
ATOM 3074 C C . GLU A 1 388 ? -9.160 -1.079 0.715 1.00 85.69 388 GLU A C 1
ATOM 3076 O O . GLU A 1 388 ? -8.167 -1.506 1.304 1.00 85.69 388 GLU A O 1
ATOM 3081 N N . ILE A 1 389 ? -9.173 -0.849 -0.599 1.00 89.75 389 ILE A N 1
ATOM 3082 C CA . ILE A 1 389 ? -7.976 -0.695 -1.430 1.00 89.75 389 ILE A CA 1
ATOM 3083 C C . ILE A 1 389 ? -8.124 0.623 -2.182 1.00 89.75 389 ILE A C 1
ATOM 3085 O O . ILE A 1 389 ? -9.080 0.811 -2.932 1.00 89.75 389 ILE A O 1
ATOM 3089 N N . GLN A 1 390 ? -7.168 1.531 -2.029 1.00 86.69 390 GLN A N 1
ATOM 3090 C CA . GLN A 1 390 ? -7.270 2.856 -2.628 1.00 86.69 390 GLN A CA 1
ATOM 3091 C C . GLN A 1 390 ? -5.915 3.387 -3.105 1.00 86.69 390 GLN A C 1
ATOM 3093 O O . GLN A 1 390 ? -4.847 3.005 -2.627 1.00 86.69 390 GLN A O 1
ATOM 3098 N N . SER A 1 391 ? -5.971 4.303 -4.073 1.00 88.12 391 SER A N 1
ATOM 3099 C CA . SER A 1 391 ? -4.833 5.087 -4.531 1.00 88.12 391 SER A CA 1
ATOM 3100 C C . SER A 1 391 ? -5.160 6.583 -4.586 1.00 88.12 391 SER A C 1
ATOM 3102 O O . SER A 1 391 ? -5.720 7.075 -5.566 1.00 88.12 391 SER A O 1
ATOM 3104 N N . ASP A 1 392 ? -4.763 7.328 -3.554 1.00 81.06 392 ASP A N 1
ATOM 3105 C CA . ASP A 1 392 ? -4.893 8.793 -3.517 1.00 81.06 392 ASP A CA 1
ATOM 3106 C C . ASP A 1 392 ? -4.175 9.493 -4.694 1.00 81.06 392 ASP A C 1
ATOM 3108 O O . ASP A 1 392 ? -4.778 10.381 -5.311 1.00 81.06 392 ASP A O 1
ATOM 3112 N N . PRO A 1 393 ? -2.936 9.103 -5.076 1.00 81.75 393 PRO A N 1
ATOM 3113 C CA . PRO A 1 393 ? -2.275 9.690 -6.239 1.00 81.75 393 PRO A CA 1
ATOM 3114 C C . PRO A 1 393 ? -3.034 9.437 -7.540 1.00 81.75 393 PRO A C 1
ATOM 3116 O O . PRO A 1 393 ? -3.280 10.385 -8.287 1.00 81.75 393 PRO A O 1
ATOM 3119 N N . HIS A 1 394 ? -3.458 8.198 -7.813 1.00 81.00 394 HIS A N 1
ATOM 3120 C CA . HIS A 1 394 ? -4.150 7.883 -9.064 1.00 81.00 394 HIS A CA 1
ATOM 3121 C C . HIS A 1 394 ? -5.555 8.491 -9.113 1.00 81.00 394 HIS A C 1
ATOM 3123 O O . HIS A 1 394 ? -5.975 8.946 -10.173 1.00 81.00 394 HIS A O 1
ATOM 3129 N N . GLN A 1 395 ? -6.249 8.621 -7.977 1.00 77.38 395 GLN A N 1
ATOM 3130 C CA . GLN A 1 395 ? -7.496 9.389 -7.902 1.00 77.38 395 GLN A CA 1
ATOM 3131 C C . GLN A 1 395 ? -7.274 10.880 -8.192 1.00 77.38 395 GLN A C 1
ATOM 3133 O O . GLN A 1 395 ? -8.076 11.501 -8.892 1.00 77.38 395 GLN A O 1
ATOM 3138 N N . SER A 1 396 ? -6.192 11.469 -7.673 1.00 73.69 396 SER A N 1
ATOM 3139 C CA . SER A 1 396 ? -5.815 12.859 -7.958 1.00 73.69 396 SER A CA 1
ATOM 3140 C C . SER A 1 396 ? -5.513 13.061 -9.444 1.00 73.69 396 SER A C 1
ATOM 3142 O O . SER A 1 396 ? -5.994 14.023 -10.047 1.00 73.69 396 SER A O 1
ATOM 3144 N N . ILE A 1 397 ? -4.789 12.121 -10.059 1.00 72.75 397 ILE A N 1
ATOM 3145 C CA . ILE A 1 397 ? -4.526 12.108 -11.501 1.00 72.75 397 ILE A CA 1
ATOM 3146 C C . ILE A 1 397 ? -5.838 11.986 -12.275 1.00 72.75 397 ILE A C 1
ATOM 3148 O O . ILE A 1 397 ? -6.113 12.843 -13.105 1.00 72.75 397 ILE A O 1
ATOM 3152 N N . ALA A 1 398 ? -6.689 11.007 -11.967 1.00 70.44 398 ALA A N 1
ATOM 3153 C CA . ALA A 1 398 ? -7.960 10.793 -12.659 1.00 70.44 398 ALA A CA 1
ATOM 3154 C C . ALA A 1 398 ? -8.879 12.028 -12.607 1.00 70.44 398 ALA A C 1
ATOM 3156 O O . ALA A 1 398 ? -9.444 12.419 -13.624 1.00 70.44 398 ALA A O 1
ATOM 3157 N N . LYS A 1 399 ? -8.969 12.706 -11.452 1.00 71.31 399 LYS A N 1
ATOM 3158 C CA . LYS A 1 399 ? -9.713 13.975 -11.302 1.00 71.31 399 LYS A CA 1
ATOM 3159 C C . LYS A 1 399 ? -9.124 15.118 -12.127 1.00 71.31 399 LYS A C 1
ATOM 3161 O O . LYS A 1 399 ? -9.850 16.033 -12.508 1.00 71.31 399 LYS A O 1
ATOM 3166 N N . LYS A 1 400 ? -7.805 15.127 -12.336 1.00 66.75 400 LYS A N 1
ATOM 3167 C CA . LYS A 1 400 ? -7.159 16.086 -13.236 1.00 66.75 400 LYS A CA 1
ATOM 3168 C C . LYS A 1 400 ? -7.485 15.723 -14.680 1.00 66.75 400 LYS A C 1
ATOM 3170 O O . LYS A 1 400 ? -7.952 16.605 -15.385 1.00 66.75 400 LYS A O 1
ATOM 3175 N N . LEU A 1 401 ? -7.315 14.459 -15.080 1.00 65.62 401 LEU A N 1
ATOM 3176 C CA . LEU A 1 401 ? -7.585 13.965 -16.437 1.00 65.62 401 LEU A CA 1
ATOM 3177 C C . LEU A 1 401 ? -9.017 14.285 -16.893 1.00 65.62 401 LEU A C 1
ATOM 3179 O O . LEU A 1 401 ? -9.190 14.852 -17.966 1.00 65.62 401 LEU A O 1
ATOM 3183 N N . SER A 1 402 ? -10.025 14.048 -16.045 1.00 64.44 402 SER A N 1
ATOM 3184 C CA . SER A 1 402 ? -11.438 14.292 -16.384 1.00 64.44 402 SER A CA 1
ATOM 3185 C C . SER A 1 402 ? -11.778 15.761 -16.667 1.00 64.44 402 SER A C 1
ATOM 3187 O O . SER A 1 402 ? -12.819 16.051 -17.239 1.00 64.44 402 SER A O 1
ATOM 3189 N N . LYS A 1 403 ? -10.935 16.716 -16.250 1.00 62.44 403 LYS A N 1
ATOM 3190 C CA . LYS A 1 403 ? -11.118 18.149 -16.554 1.00 62.44 403 LYS A CA 1
ATOM 3191 C C . LYS A 1 403 ? -10.598 18.541 -17.939 1.00 62.44 403 LYS A C 1
ATOM 3193 O O . LYS A 1 403 ? -10.822 19.672 -18.359 1.00 62.44 403 LYS A O 1
ATOM 3198 N N . TYR A 1 404 ? -9.868 17.648 -18.602 1.00 60.19 404 TYR A N 1
ATOM 3199 C CA . TYR A 1 404 ? -9.233 17.888 -19.898 1.00 60.19 404 TYR A CA 1
ATOM 3200 C C . TYR A 1 404 ? -9.762 16.963 -21.002 1.00 60.19 404 TYR A C 1
ATOM 3202 O O . TYR A 1 404 ? -9.318 17.083 -22.143 1.00 60.19 404 TYR A O 1
ATOM 3210 N N . GLU A 1 405 ? -10.708 16.069 -20.689 1.00 52.16 405 GLU A N 1
ATOM 3211 C CA . GLU A 1 405 ? -11.440 15.284 -21.686 1.00 52.16 405 GLU A CA 1
ATOM 3212 C C . GLU A 1 405 ? -12.175 16.244 -22.636 1.00 52.16 405 GLU A C 1
ATOM 3214 O O . GLU A 1 405 ? -13.177 16.853 -22.270 1.00 52.16 405 GLU A O 1
ATOM 3219 N N . GLY A 1 406 ? -11.627 16.440 -23.841 1.00 52.53 406 GLY A N 1
ATOM 3220 C CA . GLY A 1 406 ? -12.253 17.257 -24.881 1.00 52.53 406 GLY A CA 1
ATOM 3221 C C . GLY A 1 406 ? -11.313 17.849 -25.933 1.00 52.53 406 GLY A C 1
ATOM 3222 O O . GLY A 1 406 ? -11.722 17.917 -27.084 1.00 52.53 406 GLY A O 1
ATOM 3223 N N . ASN A 1 407 ? -10.071 18.234 -25.591 1.00 52.34 407 ASN A N 1
ATOM 3224 C CA . ASN A 1 407 ? -9.243 19.030 -26.522 1.00 52.34 407 ASN A CA 1
ATOM 3225 C C . ASN A 1 407 ? -7.836 18.481 -26.837 1.00 52.34 407 ASN A C 1
ATOM 3227 O O . ASN A 1 407 ? -7.394 18.664 -27.964 1.00 52.34 407 ASN A O 1
ATOM 3231 N N . GLU A 1 408 ? -7.137 17.779 -25.931 1.00 51.16 408 GLU A N 1
ATOM 3232 C CA . GLU A 1 408 ? -5.806 17.194 -26.217 1.00 51.16 408 GLU A CA 1
ATOM 3233 C C . GLU A 1 408 ? -5.540 15.942 -25.348 1.00 51.16 408 GLU A C 1
ATOM 3235 O O . GLU A 1 408 ? -5.899 15.940 -24.165 1.00 51.16 408 GLU A O 1
ATOM 3240 N N . PRO A 1 409 ? -4.909 14.872 -25.878 1.00 50.84 409 PRO A N 1
ATOM 3241 C CA . PRO A 1 409 ? -4.547 13.700 -25.085 1.00 50.84 409 PRO A CA 1
ATOM 3242 C C . PRO A 1 409 ? -3.457 14.055 -24.066 1.00 50.84 409 PRO A C 1
ATOM 3244 O O . PRO A 1 409 ? -2.370 14.507 -24.421 1.00 50.84 409 PRO A O 1
ATOM 3247 N N . LEU A 1 410 ? -3.724 13.817 -22.782 1.00 51.16 410 LEU A N 1
ATOM 3248 C CA . LEU A 1 410 ? -2.721 13.988 -21.734 1.00 51.16 410 LEU A CA 1
ATOM 3249 C C . LEU A 1 410 ? -1.736 12.818 -21.754 1.00 51.16 410 LEU A C 1
ATOM 3251 O O . LEU A 1 410 ? -2.116 11.665 -21.559 1.00 51.16 410 LEU A O 1
ATOM 3255 N N . ILE A 1 411 ? -0.455 13.126 -21.949 1.00 55.88 411 ILE A N 1
ATOM 3256 C CA . ILE A 1 411 ? 0.622 12.135 -21.965 1.00 55.88 411 ILE A CA 1
ATOM 3257 C C . ILE A 1 411 ? 1.360 12.186 -20.627 1.00 55.88 411 ILE A C 1
ATOM 3259 O O . ILE A 1 411 ? 1.821 13.242 -20.186 1.00 55.88 411 ILE A O 1
ATOM 3263 N N . ARG A 1 412 ? 1.507 11.026 -19.977 1.00 60.72 412 ARG A N 1
ATOM 3264 C CA . ARG A 1 412 ? 2.368 10.889 -18.799 1.00 60.72 412 ARG A CA 1
ATOM 3265 C C . ARG A 1 412 ? 3.820 11.067 -19.232 1.00 60.72 412 ARG A C 1
ATOM 3267 O O . ARG A 1 412 ? 4.329 10.257 -20.007 1.00 60.72 412 ARG A O 1
ATOM 3274 N N . ASN A 1 413 ? 4.509 12.079 -18.714 1.00 63.75 413 ASN A N 1
ATOM 3275 C CA . ASN A 1 413 ? 5.939 12.199 -18.964 1.00 63.75 413 ASN A CA 1
ATOM 3276 C C . ASN A 1 413 ? 6.678 11.155 -18.117 1.00 63.75 413 ASN A C 1
ATOM 3278 O O . ASN A 1 413 ? 6.741 11.295 -16.900 1.00 63.75 413 ASN A O 1
ATOM 3282 N N . ASN A 1 414 ? 7.178 10.084 -18.738 1.00 69.19 414 ASN A N 1
ATOM 3283 C CA . ASN A 1 414 ? 7.957 9.080 -18.023 1.00 69.19 414 ASN A CA 1
ATOM 3284 C C . ASN A 1 414 ? 9.427 9.535 -17.897 1.00 69.19 414 ASN A C 1
ATOM 3286 O O . ASN A 1 414 ? 10.146 9.523 -18.904 1.00 69.19 414 ASN A O 1
ATOM 3290 N N . PRO A 1 415 ? 9.917 9.864 -16.683 1.00 67.56 415 PRO A N 1
ATOM 3291 C CA . PRO A 1 415 ? 11.301 10.291 -16.485 1.00 67.56 415 PRO A CA 1
ATOM 3292 C C . PRO A 1 415 ? 12.322 9.160 -16.661 1.00 67.56 415 PRO A C 1
ATOM 3294 O O . PRO A 1 415 ? 13.520 9.425 -16.736 1.00 67.56 415 PRO A O 1
ATOM 3297 N N . PHE A 1 416 ? 11.874 7.905 -16.733 1.00 68.50 416 PHE A N 1
ATOM 3298 C CA . PHE A 1 416 ? 12.714 6.725 -16.920 1.00 68.50 416 PHE A CA 1
ATOM 3299 C C . PHE A 1 416 ? 12.976 6.381 -18.396 1.00 68.50 416 PHE A C 1
ATOM 3301 O O . PHE A 1 416 ? 13.628 5.376 -18.669 1.00 68.50 416 PHE A O 1
ATOM 3308 N N . GLY A 1 417 ? 12.531 7.215 -19.341 1.00 65.88 417 GLY A N 1
ATOM 3309 C CA . GLY A 1 417 ? 12.892 7.097 -20.755 1.00 65.88 417 GLY A CA 1
ATOM 3310 C C . GLY A 1 417 ? 14.335 7.521 -21.089 1.00 65.88 417 GLY A C 1
ATOM 3311 O O . GLY A 1 417 ? 15.088 8.053 -20.279 1.00 65.88 417 GLY A O 1
ATOM 3312 N N . ASN A 1 418 ? 14.686 7.327 -22.351 1.00 70.31 418 ASN A N 1
ATOM 3313 C CA . ASN A 1 418 ? 15.942 7.554 -23.071 1.00 70.31 418 ASN A CA 1
ATOM 3314 C C . ASN A 1 418 ? 17.139 6.708 -22.624 1.00 70.31 418 ASN A C 1
ATOM 3316 O O . ASN A 1 418 ? 18.281 7.084 -22.876 1.00 70.31 418 ASN A O 1
ATOM 3320 N N . LYS A 1 419 ? 16.929 5.556 -21.991 1.00 73.44 419 LYS A N 1
ATOM 3321 C CA . LYS A 1 419 ? 18.022 4.700 -21.513 1.00 73.44 419 LYS A CA 1
ATOM 3322 C C . LYS A 1 419 ? 18.777 4.014 -22.642 1.00 73.44 419 LYS A C 1
ATOM 3324 O O . LYS A 1 419 ? 20.005 4.000 -22.596 1.00 73.44 419 LYS A O 1
ATOM 3329 N N . ILE A 1 420 ? 18.094 3.535 -23.685 1.00 75.75 420 ILE A N 1
ATOM 3330 C CA . ILE A 1 420 ? 18.784 2.958 -24.856 1.00 75.75 420 ILE A CA 1
ATOM 3331 C C . ILE A 1 420 ? 19.602 4.046 -25.554 1.00 75.75 420 ILE A C 1
ATOM 3333 O O . ILE A 1 420 ? 20.762 3.836 -25.904 1.00 75.75 420 ILE A O 1
ATOM 3337 N N . PHE A 1 421 ? 19.017 5.239 -25.689 1.00 71.19 421 PHE A N 1
ATOM 3338 C CA . PHE A 1 421 ? 19.698 6.398 -26.257 1.00 71.19 421 PHE A CA 1
ATOM 3339 C C . PHE A 1 421 ? 20.924 6.796 -25.421 1.00 71.19 421 PHE A C 1
ATOM 3341 O O . PHE A 1 421 ? 22.013 6.955 -25.959 1.00 71.19 421 PHE A O 1
ATOM 3348 N N . ASN A 1 422 ? 20.786 6.862 -24.096 1.00 72.25 422 ASN A N 1
ATOM 3349 C CA . ASN A 1 422 ? 21.879 7.181 -23.182 1.00 72.25 422 ASN A CA 1
ATOM 3350 C C . ASN A 1 422 ? 22.996 6.131 -23.229 1.00 72.25 422 ASN A C 1
ATOM 3352 O O . ASN A 1 422 ? 24.167 6.499 -23.231 1.00 72.25 422 ASN A O 1
ATOM 3356 N N . ASN A 1 423 ? 22.662 4.840 -23.293 1.00 71.56 423 ASN A N 1
ATOM 3357 C CA . ASN A 1 423 ? 23.651 3.767 -23.415 1.00 71.56 423 ASN A CA 1
ATOM 3358 C C . ASN A 1 423 ? 24.392 3.827 -24.757 1.00 71.56 423 ASN A C 1
ATOM 3360 O O . ASN A 1 423 ? 25.607 3.624 -24.789 1.00 71.56 423 ASN A O 1
ATOM 3364 N N . LYS A 1 424 ? 23.697 4.166 -25.852 1.00 75.31 424 LYS A N 1
ATOM 3365 C CA . LYS A 1 424 ? 24.328 4.456 -27.148 1.00 75.31 424 LYS A CA 1
ATOM 3366 C C . LYS A 1 424 ? 25.312 5.621 -27.016 1.00 75.31 424 LYS A C 1
ATOM 3368 O O . LYS A 1 424 ? 26.488 5.436 -27.305 1.00 75.31 424 LYS A O 1
ATOM 3373 N N . THR A 1 425 ? 24.869 6.765 -26.497 1.00 74.06 425 THR A N 1
ATOM 3374 C CA . THR A 1 425 ? 25.718 7.955 -26.318 1.00 74.06 425 THR A CA 1
ATOM 3375 C C . THR A 1 425 ? 26.926 7.669 -25.424 1.00 74.06 425 THR A C 1
ATOM 3377 O O . THR A 1 425 ? 28.032 8.091 -25.741 1.00 74.06 425 THR A O 1
ATOM 3380 N N . LYS A 1 426 ? 26.760 6.898 -24.340 1.00 76.81 426 LYS A N 1
ATOM 3381 C CA . LYS A 1 426 ? 27.878 6.455 -23.488 1.00 76.81 426 LYS A CA 1
ATOM 3382 C C . LYS A 1 426 ? 28.897 5.619 -24.263 1.00 76.81 426 LYS A C 1
ATOM 3384 O O . LYS A 1 426 ? 30.091 5.859 -24.123 1.00 76.81 426 LYS A O 1
ATOM 3389 N N . ARG A 1 427 ? 28.447 4.659 -25.080 1.00 77.75 427 ARG A N 1
ATOM 3390 C CA . ARG A 1 427 ? 29.337 3.838 -25.922 1.00 77.75 427 ARG A CA 1
ATOM 3391 C C . ARG A 1 427 ? 30.045 4.668 -26.985 1.00 77.75 427 ARG A C 1
ATOM 3393 O O . ARG A 1 427 ? 31.225 4.448 -27.219 1.00 77.75 427 ARG A O 1
ATOM 3400 N N . GLU A 1 428 ? 29.359 5.637 -27.585 1.00 81.38 428 GLU A N 1
ATOM 3401 C CA . GLU A 1 428 ? 29.981 6.578 -28.520 1.00 81.38 428 GLU A CA 1
ATOM 3402 C C . GLU A 1 428 ? 31.063 7.406 -27.826 1.00 81.38 428 GLU A C 1
ATOM 3404 O O . GLU A 1 428 ? 32.185 7.455 -28.318 1.00 81.38 428 GLU A O 1
ATOM 3409 N N . ILE A 1 429 ? 30.771 7.985 -26.655 1.00 79.06 429 ILE A N 1
ATOM 3410 C CA . ILE A 1 429 ? 31.762 8.714 -25.848 1.00 79.06 429 ILE A CA 1
ATOM 3411 C C . ILE A 1 429 ? 32.961 7.814 -25.533 1.00 79.06 429 ILE A C 1
ATOM 3413 O O . ILE A 1 429 ? 34.097 8.244 -25.726 1.00 79.06 429 ILE A O 1
ATOM 3417 N N . GLN A 1 430 ? 32.726 6.569 -25.108 1.00 78.44 430 GLN A N 1
ATOM 3418 C CA . GLN A 1 430 ? 33.801 5.628 -24.796 1.00 78.44 430 GLN A CA 1
ATOM 3419 C C . GLN A 1 430 ? 34.646 5.294 -26.029 1.00 78.44 430 GLN A C 1
ATOM 3421 O O . GLN A 1 430 ? 35.861 5.404 -25.962 1.00 78.44 430 GLN A O 1
ATOM 3426 N N . GLY A 1 431 ? 34.029 4.999 -27.176 1.00 80.81 431 GLY A N 1
ATOM 3427 C CA . GLY A 1 431 ? 34.766 4.738 -28.415 1.00 80.81 431 GLY A CA 1
ATOM 3428 C C . GLY A 1 431 ? 35.614 5.933 -28.863 1.00 80.81 431 GLY A C 1
ATOM 3429 O O . GLY A 1 431 ? 36.716 5.754 -29.373 1.00 80.81 431 GLY A O 1
ATOM 3430 N N . LYS A 1 432 ? 35.149 7.169 -28.620 1.00 84.94 432 LYS A N 1
ATOM 3431 C CA . LYS A 1 432 ? 35.968 8.374 -28.838 1.00 84.94 432 LYS A CA 1
ATOM 3432 C C . LYS A 1 432 ? 37.124 8.462 -27.845 1.00 84.94 432 LYS A C 1
ATOM 3434 O O . LYS A 1 432 ? 38.210 8.858 -28.248 1.00 84.94 432 LYS A O 1
ATOM 3439 N N . ILE A 1 433 ? 36.911 8.117 -26.574 1.00 83.50 433 ILE A N 1
ATOM 3440 C CA . ILE A 1 433 ? 37.975 8.073 -25.559 1.00 83.50 433 ILE A CA 1
ATOM 3441 C C . ILE A 1 433 ? 39.035 7.039 -25.939 1.00 83.50 433 ILE A C 1
ATOM 3443 O O . ILE A 1 433 ? 40.216 7.363 -25.896 1.00 83.50 433 ILE A O 1
ATOM 3447 N N . ASP A 1 434 ? 38.629 5.843 -26.357 1.00 86.50 434 ASP A N 1
ATOM 3448 C CA . ASP A 1 434 ? 39.546 4.769 -26.740 1.00 86.50 434 ASP A CA 1
ATOM 3449 C C . ASP A 1 434 ? 40.383 5.178 -27.963 1.00 86.50 434 ASP A C 1
ATOM 3451 O O . ASP A 1 434 ? 41.608 5.112 -27.916 1.00 86.50 434 ASP A O 1
ATOM 3455 N N . ALA A 1 435 ? 39.753 5.746 -28.999 1.00 86.50 435 ALA A N 1
ATOM 3456 C CA . ALA A 1 435 ? 40.464 6.268 -30.170 1.00 86.50 435 ALA A CA 1
ATOM 3457 C C . ALA A 1 435 ? 41.414 7.436 -29.830 1.00 86.50 435 ALA A C 1
ATOM 3459 O O . ALA A 1 435 ? 42.515 7.529 -30.374 1.00 86.50 435 ALA A O 1
ATOM 3460 N N . ILE A 1 436 ? 41.013 8.325 -28.911 1.00 86.81 436 ILE A N 1
ATOM 3461 C CA . ILE A 1 436 ? 41.892 9.381 -28.388 1.00 86.81 436 ILE A CA 1
ATOM 3462 C C . ILE A 1 436 ? 43.093 8.753 -27.675 1.00 86.81 436 ILE A C 1
ATOM 3464 O O . ILE A 1 436 ? 44.216 9.170 -27.933 1.00 86.81 436 ILE A O 1
ATOM 3468 N N . ASN A 1 437 ? 42.878 7.748 -26.822 1.00 85.00 437 ASN A N 1
ATOM 3469 C CA . ASN A 1 437 ? 43.945 7.070 -26.087 1.00 85.00 437 ASN A CA 1
ATOM 3470 C C . ASN A 1 437 ? 44.929 6.367 -27.030 1.00 85.00 437 ASN A C 1
ATOM 3472 O O . ASN A 1 437 ? 46.134 6.440 -26.797 1.00 85.00 437 ASN A O 1
ATOM 3476 N N . ASP A 1 438 ? 44.446 5.750 -28.110 1.00 88.56 438 ASP A N 1
ATOM 3477 C CA . ASP A 1 438 ? 45.295 5.131 -29.132 1.00 88.56 438 ASP A CA 1
ATOM 3478 C C . ASP A 1 438 ? 46.180 6.165 -29.841 1.00 88.56 438 ASP A C 1
ATOM 3480 O O . ASP A 1 438 ? 47.386 5.955 -29.999 1.00 88.56 438 ASP A O 1
ATOM 3484 N N . LEU A 1 439 ? 45.616 7.316 -30.225 1.00 84.44 439 LEU A N 1
ATOM 3485 C CA . LEU A 1 439 ? 46.385 8.421 -30.807 1.00 84.44 439 LEU A CA 1
ATOM 3486 C C . LEU A 1 439 ? 47.361 9.027 -29.792 1.00 84.44 439 LEU A C 1
ATOM 3488 O O . LEU A 1 439 ? 48.500 9.314 -30.144 1.00 84.44 439 LEU A O 1
ATOM 3492 N N . THR A 1 440 ? 46.969 9.173 -28.526 1.00 82.31 440 THR A N 1
ATOM 3493 C CA . THR A 1 440 ? 47.862 9.631 -27.451 1.00 82.31 440 THR A CA 1
ATOM 3494 C C . THR A 1 440 ? 49.007 8.646 -27.211 1.00 82.31 440 THR A C 1
ATOM 3496 O O . THR A 1 440 ? 50.143 9.072 -27.019 1.00 82.31 440 THR A O 1
ATOM 3499 N N . LYS A 1 441 ? 48.755 7.334 -27.280 1.00 86.56 441 LYS A N 1
ATOM 3500 C CA . LYS A 1 441 ? 49.802 6.312 -27.185 1.00 86.56 441 LYS A CA 1
ATOM 3501 C C . LYS A 1 441 ? 50.790 6.420 -28.347 1.00 86.56 441 LYS A C 1
ATOM 3503 O O . LYS A 1 441 ? 51.987 6.482 -28.098 1.00 86.56 441 LYS A O 1
ATOM 3508 N N . LYS A 1 442 ? 50.302 6.527 -29.589 1.00 84.06 442 LYS A N 1
ATOM 3509 C CA . LYS A 1 442 ? 51.161 6.756 -30.765 1.00 84.06 442 LYS A CA 1
ATOM 3510 C C . LYS A 1 442 ? 51.997 8.021 -30.619 1.00 84.06 442 LYS A C 1
ATOM 3512 O O . LYS A 1 442 ? 53.176 8.002 -30.941 1.00 84.06 442 LYS A O 1
ATOM 3517 N N . ALA A 1 443 ? 51.391 9.088 -30.106 1.00 79.56 443 ALA A N 1
ATOM 3518 C CA . ALA A 1 443 ? 52.069 10.351 -29.872 1.00 79.56 443 ALA A CA 1
ATOM 3519 C C . ALA A 1 443 ? 53.224 10.203 -28.859 1.00 79.56 443 ALA A C 1
ATOM 3521 O O . ALA A 1 443 ? 54.269 10.826 -29.011 1.00 79.56 443 ALA A O 1
ATOM 3522 N N . ASN A 1 444 ? 53.057 9.343 -27.840 1.00 79.06 444 ASN A N 1
ATOM 3523 C CA . ASN A 1 444 ? 54.087 9.082 -26.824 1.00 79.06 444 ASN A CA 1
ATOM 3524 C C . ASN A 1 444 ? 55.294 8.327 -27.389 1.00 79.06 444 ASN A C 1
ATOM 3526 O O . ASN A 1 444 ? 56.379 8.411 -26.820 1.00 79.06 444 ASN A O 1
ATOM 3530 N N . GLU A 1 445 ? 55.083 7.580 -28.471 1.00 83.00 445 GLU A N 1
ATOM 3531 C CA . GLU A 1 445 ? 56.098 6.785 -29.160 1.00 83.00 445 GLU A CA 1
ATOM 3532 C C . GLU A 1 445 ? 56.750 7.567 -30.315 1.00 83.00 445 GLU A C 1
ATOM 3534 O O . GLU A 1 445 ? 57.921 7.346 -30.618 1.00 83.00 445 GLU A O 1
ATOM 3539 N N . ARG A 1 446 ? 56.017 8.487 -30.961 1.00 84.69 446 ARG A N 1
ATOM 3540 C CA . ARG A 1 446 ? 56.506 9.349 -32.050 1.00 84.69 446 ARG A CA 1
ATOM 3541 C C . ARG A 1 446 ? 55.642 10.603 -32.245 1.00 84.69 446 ARG A C 1
ATOM 3543 O O . ARG A 1 446 ? 54.453 10.565 -31.941 1.00 84.69 446 ARG A O 1
ATOM 3550 N N . PRO A 1 447 ? 56.154 11.665 -32.895 1.00 81.69 447 PRO A N 1
ATOM 3551 C CA . PRO A 1 447 ? 55.310 12.767 -33.348 1.00 81.69 447 PRO A CA 1
ATOM 3552 C C . PRO A 1 447 ? 54.142 12.280 -34.224 1.00 81.69 447 PRO A C 1
ATOM 3554 O O . PRO A 1 447 ? 54.303 11.422 -35.104 1.00 81.69 447 PRO A O 1
ATOM 3557 N N . LEU A 1 448 ? 52.950 12.829 -33.977 1.00 81.31 448 LEU A N 1
ATOM 3558 C CA . LEU A 1 448 ? 51.775 12.571 -34.808 1.00 81.31 448 LEU A CA 1
ATOM 3559 C C . LEU A 1 448 ? 51.925 13.254 -36.168 1.00 81.31 448 LEU A C 1
ATOM 3561 O O . LEU A 1 448 ? 52.383 14.393 -36.262 1.00 81.31 448 LEU A O 1
ATOM 3565 N N . SER A 1 449 ? 51.486 12.573 -37.222 1.00 82.88 449 SER A N 1
ATOM 3566 C CA . SER A 1 449 ? 51.361 13.182 -38.546 1.00 82.88 449 SER A CA 1
ATOM 3567 C C . SER A 1 449 ? 50.230 14.228 -38.568 1.00 82.88 449 SER A C 1
ATOM 3569 O O . SER A 1 449 ? 49.307 14.150 -37.751 1.00 82.88 449 SER A O 1
ATOM 3571 N N . PRO A 1 450 ? 50.241 15.195 -39.507 1.00 83.62 450 PRO A N 1
ATOM 3572 C CA . PRO A 1 450 ? 49.177 16.197 -39.602 1.00 83.62 450 PRO A CA 1
ATOM 3573 C C . PRO A 1 450 ? 47.749 15.608 -39.671 1.00 83.62 450 PRO A C 1
ATOM 3575 O O . PRO A 1 450 ? 46.894 16.086 -38.925 1.00 83.62 450 PRO A O 1
ATOM 3578 N N . PRO A 1 451 ? 47.474 14.527 -40.438 1.00 88.12 451 PRO A N 1
ATOM 3579 C CA . PRO A 1 451 ? 46.155 13.885 -40.433 1.00 88.12 451 PRO A CA 1
ATOM 3580 C C . PRO A 1 451 ? 45.761 13.280 -39.075 1.00 88.12 451 PRO A C 1
ATOM 3582 O O . PRO A 1 451 ? 44.615 13.418 -38.653 1.00 88.12 451 PRO A O 1
ATOM 3585 N N . GLU A 1 452 ? 46.706 12.651 -38.365 1.00 79.75 452 GLU A N 1
ATOM 3586 C CA . GLU A 1 452 ? 46.474 12.080 -37.025 1.00 79.75 452 GLU A CA 1
ATOM 3587 C C . GLU A 1 452 ? 46.176 13.178 -35.990 1.00 79.75 452 GLU A C 1
ATOM 3589 O O . GLU A 1 452 ? 45.371 12.994 -35.074 1.00 79.75 452 GLU A O 1
ATOM 3594 N N . PHE A 1 453 ? 46.795 14.348 -36.147 1.00 81.50 453 PHE A N 1
ATOM 3595 C CA . PHE A 1 453 ? 46.563 15.500 -35.281 1.00 81.50 453 PHE A CA 1
ATOM 3596 C C . PHE A 1 453 ? 45.192 16.152 -35.521 1.00 81.50 453 PHE A C 1
ATOM 3598 O O . PHE A 1 453 ? 44.494 16.513 -34.566 1.00 81.50 453 PHE A O 1
ATOM 3605 N N . ASP A 1 454 ? 44.773 16.267 -36.781 1.00 86.06 454 ASP A N 1
ATOM 3606 C CA . ASP A 1 454 ? 43.439 16.757 -37.140 1.00 86.06 454 ASP A CA 1
ATOM 3607 C C . ASP A 1 454 ? 42.338 15.794 -36.676 1.00 86.06 454 ASP A C 1
ATOM 3609 O O . ASP A 1 454 ? 41.300 16.228 -36.160 1.00 86.06 454 ASP A O 1
ATOM 3613 N N . GLU A 1 455 ? 42.584 14.486 -36.771 1.00 87.06 455 GLU A N 1
ATOM 3614 C CA . GLU A 1 455 ? 41.704 13.456 -36.226 1.00 87.06 455 GLU A CA 1
ATOM 3615 C C . GLU A 1 455 ? 41.570 13.573 -34.701 1.00 87.06 455 GLU A C 1
ATOM 3617 O O . GLU A 1 455 ? 40.449 13.614 -34.187 1.00 87.06 455 GLU A O 1
ATOM 3622 N N . LEU A 1 456 ? 42.678 13.733 -33.969 1.00 84.75 456 LEU A N 1
ATOM 3623 C CA . LEU A 1 456 ? 42.660 13.929 -32.516 1.00 84.75 456 LEU A CA 1
ATOM 3624 C C . LEU A 1 456 ? 41.815 15.151 -32.113 1.00 84.75 456 LEU A C 1
ATOM 3626 O O . LEU A 1 456 ? 40.957 15.053 -31.229 1.00 84.75 456 LEU A O 1
ATOM 3630 N N . LYS A 1 457 ? 42.000 16.295 -32.787 1.00 84.75 457 LYS A N 1
ATOM 3631 C CA . LYS A 1 457 ? 41.201 17.513 -32.547 1.00 84.75 457 LYS A CA 1
ATOM 3632 C C . LYS A 1 457 ? 39.716 17.287 -32.818 1.00 84.75 457 LYS A C 1
ATOM 3634 O O . LYS A 1 457 ? 38.867 17.734 -32.037 1.00 84.75 457 LYS A O 1
ATOM 3639 N N . LYS A 1 458 ? 39.390 16.593 -33.910 1.00 92.19 458 LYS A N 1
ATOM 3640 C CA . LYS A 1 458 ? 38.012 16.246 -34.270 1.00 92.19 458 LYS A CA 1
ATOM 3641 C C . LYS A 1 458 ? 37.372 15.365 -33.197 1.00 92.19 458 LYS A C 1
ATOM 3643 O O . LYS A 1 458 ? 36.300 15.714 -32.702 1.00 92.19 458 LYS A O 1
ATOM 3648 N N . LEU A 1 459 ? 38.045 14.294 -32.775 1.00 87.88 459 LEU A N 1
ATOM 3649 C CA . LEU A 1 459 ? 37.559 13.375 -31.741 1.00 87.88 459 LEU A CA 1
ATOM 3650 C C . LEU A 1 459 ? 37.337 14.087 -30.400 1.00 87.88 459 LEU A C 1
ATOM 3652 O O . LEU A 1 459 ? 36.311 13.873 -29.756 1.00 87.88 459 LEU A O 1
ATOM 3656 N N . GLN A 1 460 ? 38.239 14.987 -29.996 1.00 85.38 460 GLN A N 1
ATOM 3657 C CA . GLN A 1 460 ? 38.082 15.783 -28.773 1.00 85.38 460 GLN A CA 1
ATOM 3658 C C . GLN A 1 460 ? 36.878 16.733 -28.837 1.00 85.38 460 GLN A C 1
ATOM 3660 O O . GLN A 1 460 ? 36.145 16.872 -27.853 1.00 85.38 460 GLN A O 1
ATOM 3665 N N . LYS A 1 461 ? 36.649 17.384 -29.985 1.00 89.31 461 LYS A N 1
ATOM 3666 C CA . LYS A 1 461 ? 35.490 18.265 -30.193 1.00 89.31 461 LYS A CA 1
ATOM 3667 C C . LYS A 1 461 ? 34.183 17.474 -30.167 1.00 89.31 461 LYS A C 1
ATOM 3669 O O . LYS A 1 461 ? 33.254 17.863 -29.462 1.00 89.31 461 LYS A O 1
ATOM 3674 N N . GLU A 1 462 ? 34.123 16.362 -30.893 1.00 87.25 462 GLU A N 1
ATOM 3675 C CA . GLU A 1 462 ? 32.963 15.465 -30.927 1.00 87.25 462 GLU A CA 1
ATOM 3676 C C . GLU A 1 462 ? 32.649 14.901 -29.538 1.00 87.25 462 GLU A C 1
ATOM 3678 O O . GLU A 1 462 ? 31.501 14.969 -29.099 1.00 87.25 462 GLU A O 1
ATOM 3683 N N . ARG A 1 463 ? 33.669 14.440 -28.800 1.00 85.81 463 ARG A N 1
ATOM 3684 C CA . ARG A 1 463 ? 33.528 13.980 -27.413 1.00 85.81 463 ARG A CA 1
ATOM 3685 C C . ARG A 1 463 ? 32.909 15.059 -26.526 1.00 85.81 463 ARG A C 1
ATOM 3687 O O . ARG A 1 463 ? 31.929 14.775 -25.848 1.00 85.81 463 ARG A O 1
ATOM 3694 N N . LYS A 1 464 ? 33.430 16.293 -26.547 1.00 83.00 464 LYS A N 1
ATOM 3695 C CA . LYS A 1 464 ? 32.891 17.397 -25.728 1.00 83.00 464 LYS A CA 1
ATOM 3696 C C . LYS A 1 464 ? 31.436 17.724 -26.067 1.00 83.00 464 LYS A C 1
ATOM 3698 O O . LYS A 1 464 ? 30.655 18.021 -25.168 1.00 83.00 464 LYS A O 1
ATOM 3703 N N . ILE A 1 465 ? 31.062 17.670 -27.348 1.00 80.19 465 ILE A N 1
ATOM 3704 C CA . ILE A 1 465 ? 29.672 17.874 -27.782 1.00 80.19 465 ILE A CA 1
ATOM 3705 C C . ILE A 1 465 ? 28.774 16.763 -27.222 1.00 80.19 465 ILE A C 1
ATOM 3707 O O . ILE A 1 465 ? 27.723 17.058 -26.653 1.00 80.19 465 ILE A O 1
ATOM 3711 N N . LEU A 1 466 ? 29.198 15.501 -27.333 1.00 76.19 466 LEU A N 1
ATOM 3712 C CA . LEU A 1 466 ? 28.455 14.356 -26.802 1.00 76.19 466 LEU A CA 1
ATOM 3713 C C . LEU A 1 466 ? 28.344 14.398 -25.270 1.00 76.19 466 LEU A C 1
ATOM 3715 O O . LEU A 1 466 ? 27.252 14.209 -24.742 1.00 76.19 466 LEU A O 1
ATOM 3719 N N . GLU A 1 467 ? 29.428 14.712 -24.556 1.00 74.69 467 GLU A N 1
ATOM 3720 C CA . GLU A 1 467 ? 29.438 14.870 -23.094 1.00 74.69 467 GLU A CA 1
ATOM 3721 C C . GLU A 1 467 ? 28.517 16.007 -22.640 1.00 74.69 467 GLU A C 1
ATOM 3723 O O . GLU A 1 467 ? 27.745 15.820 -21.702 1.00 74.69 467 GLU A O 1
ATOM 3728 N N . LYS A 1 468 ? 28.522 17.156 -23.330 1.00 68.19 468 LYS A N 1
ATOM 3729 C CA . LYS A 1 468 ? 27.611 18.274 -23.038 1.00 68.19 468 LYS A CA 1
ATOM 3730 C C . LYS A 1 468 ? 26.149 17.869 -23.237 1.00 68.19 468 LYS A C 1
ATOM 3732 O O . LYS A 1 468 ? 25.316 18.146 -22.381 1.00 68.19 468 LYS A O 1
ATOM 3737 N N . ASN A 1 469 ? 25.840 17.164 -24.324 1.00 63.59 469 ASN A N 1
ATOM 3738 C CA . ASN A 1 469 ? 24.489 16.662 -24.592 1.00 63.59 469 ASN A CA 1
ATOM 3739 C C . ASN A 1 469 ? 24.052 15.574 -23.590 1.00 63.59 469 ASN A C 1
ATOM 3741 O O . ASN A 1 469 ? 22.858 15.420 -23.334 1.00 63.59 469 ASN A O 1
ATOM 3745 N N . PHE A 1 470 ? 25.007 14.838 -23.014 1.00 61.88 470 PHE A N 1
ATOM 3746 C CA . PHE A 1 470 ? 24.778 13.805 -22.004 1.00 61.88 470 PHE A CA 1
ATOM 3747 C C . PHE A 1 470 ? 24.609 14.379 -20.578 1.00 61.88 470 PHE A C 1
ATOM 3749 O O . PHE A 1 470 ? 23.737 13.926 -19.837 1.00 61.88 470 PHE A O 1
ATOM 3756 N N . GLN A 1 471 ? 25.394 15.395 -20.193 1.00 51.56 471 GLN A N 1
ATOM 3757 C CA . GLN A 1 471 ? 25.382 16.013 -18.854 1.00 51.56 471 GLN A CA 1
ATOM 3758 C C . GLN A 1 471 ? 24.123 16.831 -18.544 1.00 51.56 471 GLN A C 1
ATOM 3760 O O . GLN A 1 471 ? 23.763 16.949 -17.380 1.00 51.56 471 GLN A O 1
ATOM 3765 N N . VAL A 1 472 ? 23.398 17.324 -19.552 1.00 47.47 472 VAL A N 1
ATOM 3766 C CA . VAL A 1 472 ? 22.136 18.079 -19.371 1.00 47.47 472 VAL A CA 1
ATOM 3767 C C . VAL A 1 472 ? 21.007 17.223 -18.749 1.00 47.47 472 VAL A C 1
ATOM 3769 O O . VAL A 1 472 ? 19.891 17.698 -18.558 1.00 47.47 472 VAL A O 1
ATOM 3772 N N . ARG A 1 473 ? 21.238 15.937 -18.437 1.00 51.38 473 ARG A N 1
ATOM 3773 C CA . ARG A 1 473 ? 20.164 14.989 -18.086 1.00 51.38 473 ARG A CA 1
ATOM 3774 C C . ARG A 1 473 ? 20.311 14.142 -16.815 1.00 51.38 473 ARG A C 1
ATOM 3776 O O . ARG A 1 473 ? 19.502 13.229 -16.649 1.00 51.38 473 ARG A O 1
ATOM 3783 N N . PRO A 1 474 ? 21.204 14.439 -15.860 1.00 40.75 474 PRO A N 1
ATOM 3784 C CA . PRO A 1 474 ? 20.893 14.040 -14.486 1.00 40.75 474 PRO A CA 1
ATOM 3785 C C . PRO A 1 474 ? 21.287 15.094 -13.442 1.00 40.75 474 PRO A C 1
ATOM 3787 O O . PRO A 1 474 ? 22.429 15.531 -13.385 1.00 40.75 474 PRO A O 1
ATOM 3790 N N . SER A 1 475 ? 20.345 15.385 -12.541 1.00 33.66 475 SER A N 1
ATOM 3791 C CA . SER A 1 475 ? 20.427 16.295 -11.385 1.00 33.66 475 SER A CA 1
ATOM 3792 C C . SER A 1 475 ? 20.310 17.793 -11.708 1.00 33.66 475 SER A C 1
ATOM 3794 O O . SER A 1 475 ? 21.133 18.358 -12.409 1.00 33.66 475 SER A O 1
ATOM 3796 N N . LEU A 1 476 ? 19.265 18.419 -11.150 1.00 33.62 476 LEU A N 1
ATOM 3797 C CA . LEU A 1 476 ? 18.985 19.864 -11.176 1.00 33.62 476 LEU A CA 1
ATOM 3798 C C . LEU A 1 476 ? 18.598 20.440 -12.547 1.00 33.62 476 LEU A C 1
ATOM 3800 O O . LEU A 1 476 ? 19.221 21.369 -13.044 1.00 33.62 476 LEU A O 1
ATOM 3804 N N . ILE A 1 477 ? 17.517 19.930 -13.139 1.00 35.78 477 ILE A N 1
ATOM 3805 C CA . ILE A 1 477 ? 16.826 20.683 -14.190 1.00 35.78 477 ILE A CA 1
ATOM 3806 C C . ILE A 1 477 ? 15.810 21.588 -13.489 1.00 35.78 477 ILE A C 1
ATOM 3808 O O . ILE A 1 477 ? 14.872 21.092 -12.861 1.00 35.78 477 ILE A O 1
ATOM 3812 N N . ASP A 1 478 ? 16.025 22.900 -13.574 1.00 35.19 478 ASP A N 1
ATOM 3813 C CA . ASP A 1 478 ? 15.049 23.918 -13.187 1.00 35.19 478 ASP A CA 1
ATOM 3814 C C . ASP A 1 478 ? 13.706 23.615 -13.879 1.00 35.19 478 ASP A C 1
ATOM 3816 O O . ASP A 1 478 ? 13.667 23.202 -15.044 1.00 35.19 478 ASP A O 1
ATOM 3820 N N . ALA A 1 479 ? 12.587 23.780 -13.173 1.00 38.56 479 ALA A N 1
ATOM 3821 C CA . ALA A 1 479 ? 11.261 23.316 -13.596 1.00 38.56 479 ALA A CA 1
ATOM 3822 C C . ALA A 1 479 ? 10.827 23.852 -14.980 1.00 38.56 479 ALA A C 1
ATOM 3824 O O . ALA A 1 479 ? 9.929 23.291 -15.611 1.00 38.56 479 ALA A O 1
ATOM 3825 N N . ARG A 1 480 ? 11.479 24.913 -15.477 1.00 33.66 480 ARG A N 1
ATOM 3826 C CA . ARG A 1 480 ? 11.272 25.497 -16.811 1.00 33.66 480 ARG A CA 1
ATOM 3827 C C . ARG A 1 480 ? 11.989 24.759 -17.951 1.00 33.66 480 ARG A C 1
ATOM 3829 O O . ARG A 1 480 ? 11.401 24.634 -19.021 1.00 33.66 480 ARG A O 1
ATOM 3836 N N . GLU A 1 481 ? 13.192 24.217 -17.756 1.00 31.16 481 GLU A N 1
ATOM 3837 C CA . GLU A 1 481 ? 13.930 23.517 -18.829 1.00 31.16 481 GLU A CA 1
ATOM 3838 C C . GLU A 1 481 ? 13.436 22.078 -19.047 1.00 31.16 481 GLU A C 1
ATOM 3840 O O . GLU A 1 481 ? 13.417 21.572 -20.177 1.00 31.16 481 GLU A O 1
ATOM 3845 N N . TYR A 1 482 ? 12.934 21.432 -17.988 1.00 36.12 482 TYR A N 1
ATOM 3846 C CA . TYR A 1 482 ? 12.341 20.093 -18.082 1.00 36.12 482 TYR A CA 1
ATOM 3847 C C . TYR A 1 482 ? 11.068 20.102 -18.941 1.00 36.12 482 TYR A C 1
ATOM 3849 O O . TYR A 1 482 ? 10.786 19.158 -19.682 1.00 36.12 482 TYR A O 1
ATOM 3857 N N . GLN A 1 483 ? 10.333 21.219 -18.914 1.00 37.25 483 GLN A N 1
ATOM 3858 C CA . GLN A 1 483 ? 9.140 21.425 -19.730 1.00 37.25 483 GLN A CA 1
ATOM 3859 C C . GLN A 1 483 ? 9.435 21.507 -21.233 1.00 37.25 483 GLN A C 1
ATOM 3861 O O . GLN A 1 483 ? 8.510 21.340 -22.018 1.00 37.25 483 GLN A O 1
ATOM 3866 N N . MET A 1 484 ? 10.675 21.742 -21.669 1.00 31.27 484 MET A N 1
ATOM 3867 C CA . MET A 1 484 ? 10.977 21.936 -23.093 1.00 31.27 484 MET A CA 1
ATOM 3868 C C . MET A 1 484 ? 11.523 20.691 -23.800 1.00 31.27 484 MET A C 1
ATOM 3870 O O . MET A 1 484 ? 11.327 20.547 -25.002 1.00 31.27 484 MET A O 1
ATOM 3874 N N . THR A 1 485 ? 12.171 19.770 -23.084 1.00 35.91 485 THR A N 1
ATOM 3875 C CA . THR A 1 485 ? 12.906 18.643 -23.699 1.00 35.91 485 THR A CA 1
ATOM 3876 C C . THR A 1 485 ? 12.147 17.314 -23.736 1.00 35.91 485 THR A C 1
ATOM 3878 O O . THR A 1 485 ? 12.592 16.378 -24.406 1.00 35.91 485 THR A O 1
ATOM 3881 N N . TYR A 1 486 ? 11.000 17.234 -23.058 1.00 39.69 486 TYR A N 1
ATOM 3882 C CA . TYR A 1 486 ? 10.106 16.066 -23.048 1.00 39.69 486 TYR A CA 1
ATOM 3883 C C . TYR A 1 486 ? 8.664 16.392 -23.461 1.00 39.69 486 TYR A C 1
ATOM 3885 O O . TYR A 1 486 ? 7.797 15.521 -23.417 1.00 39.69 486 TYR A O 1
ATOM 3893 N N . ARG A 1 487 ? 8.398 17.629 -23.900 1.00 41.47 487 ARG A N 1
ATOM 3894 C CA . ARG A 1 487 ? 7.148 17.973 -24.580 1.00 41.47 487 ARG A CA 1
ATOM 3895 C C . ARG A 1 487 ? 7.245 17.555 -26.042 1.00 41.47 487 ARG A C 1
ATOM 3897 O O . ARG A 1 487 ? 7.593 18.363 -26.902 1.00 41.47 487 ARG A O 1
ATOM 3904 N N . ASP A 1 488 ? 6.849 16.324 -26.329 1.00 37.81 488 ASP A N 1
ATOM 3905 C CA . ASP A 1 488 ? 6.176 16.062 -27.600 1.00 37.81 488 ASP A CA 1
ATOM 3906 C C . ASP A 1 488 ? 4.818 16.825 -27.502 1.00 37.81 488 ASP A C 1
ATOM 3908 O O . ASP A 1 488 ? 3.858 16.313 -26.948 1.00 37.81 488 ASP A O 1
ATOM 3912 N N . ARG A 1 489 ? 4.834 18.135 -27.831 1.00 38.34 489 ARG A N 1
ATOM 3913 C CA . ARG A 1 489 ? 3.863 19.246 -27.549 1.00 38.34 489 ARG A CA 1
ATOM 3914 C C . ARG A 1 489 ? 2.361 18.964 -27.856 1.00 38.34 489 ARG A C 1
ATOM 3916 O O . ARG A 1 489 ? 2.130 18.127 -28.722 1.00 38.34 489 ARG A O 1
ATOM 3923 N N . PRO A 1 490 ? 1.388 19.832 -27.452 1.00 37.28 490 PRO A N 1
ATOM 3924 C CA . PRO A 1 490 ? 1.122 20.581 -26.207 1.00 37.28 490 PRO A CA 1
ATOM 3925 C C . PRO A 1 490 ? 0.046 19.871 -25.333 1.00 37.28 490 PRO A C 1
ATOM 3927 O O . PRO A 1 490 ? -0.457 18.819 -25.706 1.00 37.28 490 PRO A O 1
ATOM 3930 N N . GLY A 1 491 ? -0.231 20.410 -24.136 1.00 48.44 491 GLY A N 1
ATOM 3931 C CA . GLY A 1 491 ? -1.155 19.836 -23.139 1.00 48.44 491 GLY A CA 1
ATOM 3932 C C . GLY A 1 491 ? -0.442 19.555 -21.809 1.00 48.44 491 GLY A C 1
ATOM 3933 O O . GLY A 1 491 ? 0.681 19.057 -21.783 1.00 48.44 491 GLY A O 1
ATOM 3934 N N . LYS A 1 492 ? -1.014 19.978 -20.677 1.00 53.25 492 LYS A N 1
ATOM 3935 C CA . LYS A 1 492 ? -0.325 20.050 -19.368 1.00 53.25 492 LYS A CA 1
ATOM 3936 C C . LYS A 1 492 ? 0.272 18.698 -18.925 1.00 53.25 492 LYS A C 1
ATOM 3938 O O . LYS A 1 492 ? -0.430 17.702 -18.844 1.00 53.25 492 LYS A O 1
ATOM 3943 N N . THR A 1 493 ? 1.549 18.674 -18.542 1.00 55.56 493 THR A N 1
ATOM 3944 C CA . THR A 1 493 ? 2.193 17.499 -17.925 1.00 55.56 493 THR A CA 1
ATOM 3945 C C . THR A 1 493 ? 1.738 17.327 -16.474 1.00 55.56 493 THR A C 1
ATOM 3947 O O . THR A 1 493 ? 1.618 18.316 -15.749 1.00 55.56 493 THR A O 1
ATOM 3950 N N . TYR A 1 494 ? 1.523 16.086 -16.034 1.00 66.19 494 TYR A N 1
ATOM 3951 C CA . TYR A 1 494 ? 1.207 15.751 -14.642 1.00 66.19 494 TYR A CA 1
ATOM 3952 C C . TYR A 1 494 ? 2.297 14.870 -14.020 1.00 66.19 494 TYR A C 1
ATOM 3954 O O . TYR A 1 494 ? 3.073 14.246 -14.745 1.00 66.19 494 TYR A O 1
ATOM 3962 N N . ASP A 1 495 ? 2.338 14.834 -12.685 1.00 74.81 495 ASP A N 1
ATOM 3963 C CA . ASP A 1 495 ? 3.293 14.018 -11.930 1.00 74.81 495 ASP A CA 1
ATOM 3964 C C . ASP A 1 495 ? 3.235 12.547 -12.357 1.00 74.81 495 ASP A C 1
ATOM 3966 O O . ASP A 1 495 ? 2.169 11.930 -12.413 1.00 74.81 495 ASP A O 1
ATOM 3970 N N . TYR A 1 496 ? 4.399 11.966 -12.611 1.00 79.25 496 TYR A N 1
ATOM 3971 C CA . TYR A 1 496 ? 4.548 10.552 -12.882 1.00 79.25 496 TYR A CA 1
ATOM 3972 C C . TYR A 1 496 ? 4.398 9.744 -11.589 1.00 79.25 496 TYR A C 1
ATOM 3974 O O . TYR A 1 496 ? 5.110 9.970 -10.609 1.00 79.25 496 TYR A O 1
ATOM 3982 N N . PHE A 1 497 ? 3.516 8.749 -11.635 1.00 83.94 497 PHE A N 1
ATOM 3983 C CA . PHE A 1 497 ? 3.460 7.641 -10.688 1.00 83.94 497 PHE A CA 1
ATOM 3984 C C . PHE A 1 497 ? 3.485 6.329 -11.491 1.00 83.94 497 PHE A C 1
ATOM 3986 O O . PHE A 1 497 ? 2.785 6.244 -12.512 1.00 83.94 497 PHE A O 1
ATOM 3993 N N . PRO A 1 498 ? 4.309 5.336 -11.105 1.00 84.12 498 PRO A N 1
ATOM 3994 C CA . PRO A 1 498 ? 4.285 4.009 -11.716 1.00 84.12 498 PRO A CA 1
ATOM 3995 C C . PRO A 1 498 ? 2.977 3.282 -11.384 1.00 84.12 498 PRO A C 1
ATOM 3997 O O . PRO A 1 498 ? 2.298 3.640 -10.421 1.00 84.12 498 PRO A O 1
ATOM 4000 N N . LEU A 1 499 ? 2.646 2.245 -12.155 1.00 83.62 499 LEU A N 1
ATOM 4001 C CA . LEU A 1 499 ? 1.368 1.530 -12.054 1.00 83.62 499 LEU A CA 1
ATOM 4002 C C . LEU A 1 499 ? 0.146 2.449 -12.239 1.00 83.62 499 LEU A C 1
ATOM 4004 O O . LEU A 1 499 ? -0.791 2.395 -11.451 1.00 83.62 499 LEU A O 1
ATOM 4008 N N . GLY A 1 500 ? 0.153 3.273 -13.290 1.00 76.56 500 GLY A N 1
ATOM 4009 C CA . GLY A 1 500 ? -0.921 4.203 -13.659 1.00 76.56 500 GLY A CA 1
ATOM 4010 C C . GLY A 1 500 ? -2.339 3.613 -13.770 1.00 76.56 500 GLY A C 1
ATOM 4011 O O . GLY A 1 500 ? -3.318 4.342 -13.608 1.00 76.56 500 GLY A O 1
ATOM 4012 N N . LYS A 1 501 ? -2.482 2.316 -14.065 1.00 79.38 501 LYS A N 1
ATOM 4013 C CA . LYS A 1 501 ? -3.762 1.634 -14.296 1.00 79.38 501 LYS A CA 1
ATOM 4014 C C . LYS A 1 501 ? -4.282 0.978 -13.024 1.00 79.38 501 LYS A C 1
ATOM 4016 O O . LYS A 1 501 ? -3.585 0.193 -12.380 1.00 79.38 501 LYS A O 1
ATOM 4021 N N . GLU A 1 502 ? -5.576 1.181 -12.768 1.00 83.38 502 GLU A N 1
ATOM 4022 C CA . GLU A 1 502 ? -6.313 0.608 -11.630 1.00 83.38 502 GLU A CA 1
ATOM 4023 C C . GLU A 1 502 ? -6.068 -0.885 -11.439 1.00 83.38 502 GLU A C 1
ATOM 4025 O O . GLU A 1 502 ? -5.621 -1.321 -10.381 1.00 83.38 502 GLU A O 1
ATOM 4030 N N . SER A 1 503 ? -6.241 -1.671 -12.501 1.00 82.81 503 SER A N 1
ATOM 4031 C CA . SER A 1 503 ? -6.033 -3.122 -12.449 1.00 82.81 503 SER A CA 1
ATOM 4032 C C . SER A 1 503 ? -4.628 -3.552 -11.997 1.00 82.81 503 SER A C 1
ATOM 4034 O O . SER A 1 503 ? -4.466 -4.658 -11.477 1.00 82.81 503 SER A O 1
ATOM 4036 N N . THR A 1 504 ? -3.598 -2.722 -12.187 1.00 83.62 504 THR A N 1
ATOM 4037 C CA . THR A 1 504 ? -2.220 -3.104 -11.875 1.00 83.62 504 THR A CA 1
ATOM 4038 C C . THR A 1 504 ? -1.832 -2.725 -10.459 1.00 83.62 504 THR A C 1
ATOM 4040 O O . THR A 1 504 ? -1.314 -3.596 -9.756 1.00 83.62 504 THR A O 1
ATOM 4043 N N . TRP A 1 505 ? -2.127 -1.505 -9.999 1.00 87.56 505 TRP A N 1
ATOM 4044 C CA . TRP A 1 505 ? -1.870 -1.159 -8.599 1.00 87.56 505 TRP A CA 1
ATOM 4045 C C . TRP A 1 505 ? -2.780 -1.941 -7.642 1.00 87.56 505 TRP A C 1
ATOM 4047 O O . TRP A 1 505 ? -2.310 -2.369 -6.592 1.00 87.56 505 TRP A O 1
ATOM 4057 N N . VAL A 1 506 ? -4.023 -2.265 -8.029 1.00 90.81 506 VAL A N 1
ATOM 4058 C CA . VAL A 1 506 ? -4.891 -3.173 -7.252 1.00 90.81 506 VAL A CA 1
ATOM 4059 C C . VAL A 1 506 ? -4.246 -4.545 -7.107 1.00 90.81 506 VAL A C 1
ATOM 4061 O O . VAL A 1 506 ? -4.160 -5.087 -6.007 1.00 90.81 506 VAL A O 1
ATOM 4064 N N . LYS A 1 507 ? -3.755 -5.113 -8.213 1.00 88.19 507 LYS A N 1
ATOM 4065 C CA . LYS A 1 507 ? -3.104 -6.426 -8.201 1.00 88.19 507 LYS A CA 1
ATOM 4066 C C . LYS A 1 507 ? -1.826 -6.417 -7.361 1.00 88.19 507 LYS A C 1
ATOM 4068 O O . LYS A 1 507 ? -1.575 -7.388 -6.653 1.00 88.19 507 LYS A O 1
ATOM 4073 N N . ALA A 1 508 ? -1.041 -5.341 -7.425 1.00 85.94 508 ALA A N 1
ATOM 4074 C CA . ALA A 1 508 ? 0.139 -5.139 -6.587 1.00 85.94 508 ALA A CA 1
ATOM 4075 C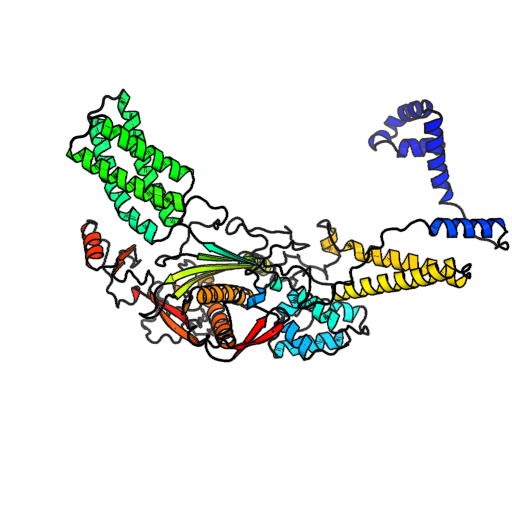 C . ALA A 1 508 ? -0.227 -5.150 -5.097 1.00 85.94 508 ALA A C 1
ATOM 4077 O O . ALA A 1 508 ? 0.335 -5.931 -4.330 1.00 85.94 508 ALA A O 1
ATOM 4078 N N . THR A 1 509 ? -1.215 -4.345 -4.704 1.00 90.31 509 THR A N 1
ATOM 4079 C CA . THR A 1 509 ? -1.671 -4.253 -3.315 1.00 90.31 509 THR A CA 1
ATOM 4080 C C . THR A 1 509 ? -2.243 -5.576 -2.812 1.00 90.31 509 THR A C 1
ATOM 4082 O O . THR A 1 509 ? -1.847 -6.038 -1.743 1.00 90.31 509 THR A O 1
ATOM 4085 N N . LEU A 1 510 ? -3.098 -6.243 -3.597 1.00 91.69 510 LEU A N 1
ATOM 4086 C CA . LEU A 1 510 ? -3.641 -7.562 -3.255 1.00 91.69 510 LEU A CA 1
ATOM 4087 C C . LEU A 1 510 ? -2.539 -8.600 -3.050 1.00 91.69 510 LEU A C 1
ATOM 4089 O O . LEU A 1 510 ? -2.579 -9.336 -2.070 1.00 91.69 510 LEU A O 1
ATOM 4093 N N . LYS A 1 511 ? -1.543 -8.659 -3.943 1.00 87.81 511 LYS A N 1
ATOM 4094 C CA . LYS A 1 511 ? -0.402 -9.571 -3.779 1.00 87.81 511 LYS A CA 1
ATOM 4095 C C . LYS A 1 511 ? 0.377 -9.285 -2.496 1.00 87.81 511 LYS A C 1
ATOM 4097 O O . LYS A 1 511 ? 0.768 -10.232 -1.828 1.00 87.81 511 LYS A O 1
ATOM 4102 N N . GLY A 1 512 ? 0.533 -8.014 -2.124 1.00 86.25 512 GLY A N 1
ATOM 4103 C CA . GLY A 1 512 ? 1.140 -7.630 -0.851 1.00 86.25 512 GLY A CA 1
ATOM 4104 C C . GLY A 1 512 ? 0.351 -8.112 0.374 1.00 86.25 512 GLY A C 1
ATOM 4105 O O . GLY A 1 512 ? 0.960 -8.547 1.344 1.00 86.25 512 GLY A O 1
ATOM 4106 N N . VAL A 1 513 ? -0.986 -8.063 0.346 1.00 89.56 513 VAL A N 1
ATOM 4107 C CA . VAL A 1 513 ? -1.837 -8.593 1.436 1.00 89.56 513 VAL A CA 1
ATOM 4108 C C . VAL A 1 513 ? -1.825 -10.126 1.465 1.00 89.56 513 VAL A C 1
ATOM 4110 O O . VAL A 1 513 ? -1.781 -10.725 2.534 1.00 89.56 513 VAL A O 1
ATOM 4113 N N . ILE A 1 514 ? -1.832 -10.776 0.299 1.00 87.75 514 ILE A N 1
ATOM 4114 C CA . ILE A 1 514 ? -1.749 -12.240 0.186 1.00 87.75 514 ILE A CA 1
ATOM 4115 C C . ILE A 1 514 ? -0.412 -12.755 0.717 1.00 87.75 514 ILE A C 1
ATOM 4117 O O . ILE A 1 514 ? -0.393 -13.783 1.388 1.00 87.75 514 ILE A O 1
ATOM 4121 N N . ASP A 1 515 ? 0.684 -12.047 0.447 1.00 81.19 515 ASP A N 1
ATOM 4122 C CA . ASP A 1 515 ? 1.991 -12.377 1.010 1.00 81.19 515 ASP A CA 1
ATOM 4123 C C . ASP A 1 515 ? 1.959 -12.357 2.546 1.00 81.19 515 ASP A C 1
ATOM 4125 O O . ASP A 1 515 ? 2.348 -13.336 3.183 1.00 81.19 515 ASP A O 1
ATOM 4129 N N . ASP A 1 516 ? 1.388 -11.313 3.152 1.00 81.94 516 ASP A N 1
ATOM 4130 C CA . ASP A 1 516 ? 1.208 -11.265 4.607 1.00 81.94 516 ASP A CA 1
ATOM 4131 C C . ASP A 1 516 ? 0.323 -12.407 5.118 1.00 81.94 516 ASP A C 1
ATOM 4133 O O . ASP A 1 516 ? 0.640 -13.014 6.141 1.00 81.94 516 ASP A O 1
ATOM 4137 N N . ALA A 1 517 ? -0.763 -12.730 4.405 1.00 83.50 517 ALA A N 1
ATOM 4138 C CA . ALA A 1 517 ? -1.653 -13.824 4.779 1.00 83.50 517 ALA A CA 1
ATOM 4139 C C . ALA A 1 517 ? -0.892 -15.157 4.793 1.00 83.50 517 ALA A C 1
ATOM 4141 O O . ALA A 1 517 ? -0.980 -15.928 5.746 1.00 83.50 517 ALA A O 1
ATOM 4142 N N . GLN A 1 518 ? -0.067 -15.401 3.773 1.00 77.38 518 GLN A N 1
ATOM 4143 C CA . GLN A 1 518 ? 0.777 -16.589 3.692 1.00 77.38 518 GLN A CA 1
ATOM 4144 C C . GLN A 1 518 ? 1.840 -16.621 4.800 1.00 77.38 518 GLN A C 1
ATOM 4146 O O . GLN A 1 518 ? 2.021 -17.678 5.408 1.00 77.38 518 GLN A O 1
ATOM 4151 N N . LYS A 1 519 ? 2.491 -15.485 5.105 1.00 75.94 519 LYS A N 1
ATOM 4152 C CA . LYS A 1 519 ? 3.456 -15.334 6.217 1.00 75.94 519 LYS A CA 1
ATOM 4153 C C . LYS A 1 519 ? 2.826 -15.666 7.567 1.00 75.94 519 LYS A C 1
ATOM 4155 O O . LYS A 1 519 ? 3.472 -16.291 8.401 1.00 75.94 519 LYS A O 1
ATOM 4160 N N . GLN A 1 520 ? 1.570 -15.274 7.760 1.00 77.00 520 GLN A N 1
ATOM 4161 C CA . GLN A 1 520 ? 0.830 -15.451 9.012 1.00 77.00 520 GLN A CA 1
ATOM 4162 C C . GLN A 1 520 ? -0.003 -16.742 9.050 1.00 77.00 520 GLN A C 1
ATOM 4164 O O . GLN A 1 520 ? -0.719 -16.982 10.014 1.00 77.00 520 GLN A O 1
ATOM 4169 N N . GLY A 1 521 ? 0.071 -17.592 8.018 1.00 76.50 521 GLY A N 1
ATOM 4170 C CA . GLY A 1 521 ? -0.695 -18.841 7.958 1.00 76.50 521 GLY A CA 1
ATOM 4171 C C . GLY A 1 521 ? -2.208 -18.662 7.763 1.00 76.50 521 GLY A C 1
ATOM 4172 O O . GLY A 1 521 ? -2.949 -19.638 7.861 1.00 76.50 521 GLY A O 1
ATOM 4173 N N . VAL A 1 522 ? -2.657 -17.452 7.435 1.00 82.38 522 VAL A N 1
ATOM 4174 C CA . VAL A 1 522 ? -4.052 -17.089 7.165 1.00 82.38 522 VAL A CA 1
ATOM 4175 C C . VAL A 1 522 ? -4.500 -17.747 5.860 1.00 82.38 522 VAL A C 1
ATOM 4177 O O . VAL A 1 522 ? -3.848 -17.635 4.818 1.00 82.38 522 VAL A O 1
ATOM 4180 N N . ARG A 1 523 ? -5.626 -18.466 5.903 1.00 84.94 523 ARG A N 1
ATOM 4181 C CA . ARG A 1 523 ? -6.104 -19.270 4.767 1.00 84.94 523 ARG A CA 1
ATOM 4182 C C . ARG A 1 523 ? -6.821 -18.437 3.712 1.00 84.94 523 ARG A C 1
ATOM 4184 O O . ARG A 1 523 ? -6.742 -18.754 2.523 1.00 84.94 523 ARG A O 1
ATOM 4191 N N . TYR A 1 524 ? -7.557 -17.426 4.148 1.00 89.62 524 TYR A N 1
ATOM 4192 C CA . TYR A 1 524 ? -8.488 -16.699 3.301 1.00 89.62 524 TYR A CA 1
ATOM 4193 C C . TYR A 1 524 ? -8.108 -15.224 3.213 1.00 89.62 524 TYR A C 1
ATOM 4195 O O . TYR A 1 524 ? -7.780 -14.590 4.214 1.00 89.62 524 TYR A O 1
ATOM 4203 N N . VAL A 1 525 ? -8.219 -14.662 2.011 1.00 92.50 525 VAL A N 1
ATOM 4204 C CA . VAL A 1 525 ? -8.206 -13.209 1.798 1.00 92.50 525 VAL A CA 1
ATOM 4205 C C . VAL A 1 525 ? -9.540 -12.817 1.179 1.00 92.50 525 VAL A C 1
ATOM 4207 O O . VAL A 1 525 ? -9.873 -13.268 0.084 1.00 92.50 525 VAL A O 1
ATOM 4210 N N . ALA A 1 526 ? -10.320 -12.015 1.892 1.00 91.50 526 ALA A N 1
ATOM 4211 C CA . ALA A 1 526 ? -11.650 -11.572 1.503 1.00 91.50 526 ALA A CA 1
ATOM 4212 C C . ALA A 1 526 ? -11.662 -10.071 1.198 1.00 91.50 526 ALA A C 1
ATOM 4214 O O . ALA A 1 526 ? -10.861 -9.319 1.746 1.00 91.50 526 ALA A O 1
ATOM 4215 N N . ILE A 1 527 ? -12.595 -9.633 0.356 1.00 90.00 527 ILE A N 1
ATOM 4216 C CA . ILE A 1 527 ? -12.836 -8.215 0.066 1.00 90.00 527 ILE A CA 1
ATOM 4217 C C . ILE A 1 527 ? -14.284 -7.852 0.402 1.00 90.00 527 ILE A C 1
ATOM 4219 O O . ILE A 1 527 ? -15.206 -8.607 0.084 1.00 90.00 527 ILE A O 1
ATOM 4223 N N . GLY A 1 528 ? -14.485 -6.695 1.031 1.00 80.81 528 GLY A N 1
ATOM 4224 C CA . GLY A 1 528 ? -15.811 -6.109 1.191 1.00 80.81 528 GLY A CA 1
ATOM 4225 C C . GLY A 1 528 ? -16.425 -5.701 -0.149 1.00 80.81 528 GLY A C 1
ATOM 4226 O O . GLY A 1 528 ? -15.753 -5.110 -0.989 1.00 80.81 528 GLY A O 1
ATOM 4227 N N . GLY A 1 529 ? -17.707 -6.010 -0.353 1.00 77.38 529 GLY A N 1
ATOM 4228 C CA . GLY A 1 529 ? -18.431 -5.548 -1.538 1.00 77.38 529 GLY A CA 1
ATOM 4229 C C . GLY A 1 529 ? -18.833 -4.076 -1.441 1.00 77.38 529 GLY A C 1
ATOM 4230 O O . GLY A 1 529 ? -18.813 -3.470 -0.370 1.00 77.38 529 GLY A O 1
ATOM 4231 N N . ALA A 1 530 ? -19.250 -3.514 -2.570 1.00 78.19 530 ALA A N 1
ATOM 4232 C CA . ALA A 1 530 ? -19.656 -2.122 -2.726 1.00 78.19 530 ALA A CA 1
ATOM 4233 C C . ALA A 1 530 ? -20.802 -1.709 -1.785 1.00 78.19 530 ALA A C 1
ATOM 4235 O O . ALA A 1 530 ? -20.866 -0.552 -1.373 1.00 78.19 530 ALA A O 1
ATOM 4236 N N . ASP A 1 531 ? -21.667 -2.652 -1.404 1.00 68.81 531 ASP A N 1
ATOM 4237 C CA . ASP A 1 531 ? -22.814 -2.397 -0.525 1.00 68.81 531 ASP A CA 1
ATOM 4238 C C . ASP A 1 531 ? -22.402 -2.174 0.942 1.00 68.81 531 ASP A C 1
ATOM 4240 O O . ASP A 1 531 ? -23.194 -1.673 1.737 1.00 68.81 531 ASP A O 1
ATOM 4244 N N . ASN A 1 532 ? -21.153 -2.495 1.301 1.00 66.25 532 ASN A N 1
ATOM 4245 C CA . ASN A 1 532 ? -20.613 -2.274 2.645 1.00 66.25 532 ASN A CA 1
ATOM 4246 C C . ASN A 1 532 ? -20.157 -0.826 2.875 1.00 66.25 532 ASN A C 1
ATOM 4248 O O . ASN A 1 532 ? -19.744 -0.479 3.980 1.00 66.25 532 ASN A O 1
ATOM 4252 N N . TYR A 1 533 ? -20.222 0.021 1.849 1.00 67.75 533 TYR A N 1
ATOM 4253 C CA . TYR A 1 533 ? -19.813 1.411 1.934 1.00 67.75 533 TYR A CA 1
ATOM 4254 C C . TYR A 1 533 ? -21.030 2.347 1.896 1.00 67.75 533 TYR A C 1
ATOM 4256 O O . TYR A 1 533 ? -21.928 2.218 1.060 1.00 67.75 533 TYR A O 1
ATOM 4264 N N . ASN A 1 534 ? -21.059 3.324 2.803 1.00 55.59 534 ASN A N 1
ATOM 4265 C CA . ASN A 1 534 ? -22.212 4.201 2.986 1.00 55.59 534 ASN A CA 1
ATOM 4266 C C . ASN A 1 534 ? -22.139 5.418 2.040 1.00 55.59 534 ASN A C 1
ATOM 4268 O O . ASN A 1 534 ? -21.240 6.248 2.177 1.00 55.59 534 ASN A O 1
ATOM 4272 N N . PHE A 1 535 ? -23.075 5.556 1.085 1.00 54.66 535 PHE A N 1
ATOM 4273 C CA . PHE A 1 535 ? -23.067 6.676 0.123 1.00 54.66 535 PHE A CA 1
ATOM 4274 C C . PHE A 1 535 ? -24.421 7.348 -0.087 1.00 54.66 535 PHE A C 1
ATOM 4276 O O . PHE A 1 535 ? -25.434 6.707 -0.392 1.00 54.66 535 PHE A O 1
ATOM 4283 N N . SER A 1 536 ? -24.395 8.681 -0.067 1.00 41.88 536 SER A N 1
ATOM 4284 C CA . SER A 1 536 ? -25.549 9.543 -0.316 1.00 41.88 536 SER A CA 1
ATOM 4285 C C . SER A 1 536 ? -25.837 9.771 -1.812 1.00 41.88 536 SER A C 1
ATOM 4287 O O . SER A 1 536 ? -27.015 9.790 -2.183 1.00 41.88 536 SER A O 1
ATOM 4289 N N . ALA A 1 537 ? -24.819 9.835 -2.687 1.00 50.78 537 ALA A N 1
ATOM 4290 C CA . ALA A 1 537 ? -24.950 10.207 -4.108 1.00 50.78 537 ALA A CA 1
ATOM 4291 C C . ALA A 1 537 ? -24.741 9.044 -5.109 1.00 50.78 537 ALA A C 1
ATOM 4293 O O . ALA A 1 537 ? -23.811 8.249 -4.977 1.00 50.78 537 ALA A O 1
ATOM 4294 N N . ALA A 1 538 ? -25.585 8.968 -6.149 1.00 48.19 538 ALA A N 1
ATOM 4295 C CA . ALA A 1 538 ? -25.634 7.855 -7.111 1.00 48.19 538 ALA A CA 1
ATOM 4296 C C . ALA A 1 538 ? -24.355 7.677 -7.960 1.00 48.19 538 ALA A C 1
ATOM 4298 O O . ALA A 1 538 ? -23.928 6.548 -8.190 1.00 48.19 538 ALA A O 1
ATOM 4299 N N . GLY A 1 539 ? -23.692 8.769 -8.365 1.00 56.97 539 GLY A N 1
ATOM 4300 C CA . GLY A 1 539 ? -22.487 8.704 -9.209 1.00 56.97 539 GLY A CA 1
ATOM 4301 C C . GLY A 1 539 ? -21.284 8.016 -8.547 1.00 56.97 539 GLY A C 1
ATOM 4302 O O . GLY A 1 539 ? -20.506 7.342 -9.219 1.00 56.97 539 GLY A O 1
ATOM 4303 N N . PHE A 1 540 ? -21.161 8.119 -7.220 1.00 67.12 540 PHE A N 1
ATOM 4304 C CA . PHE A 1 540 ? -20.125 7.405 -6.467 1.00 67.12 540 PHE A CA 1
ATOM 4305 C C . PHE A 1 540 ? -20.424 5.909 -6.366 1.00 67.12 540 PHE A C 1
ATOM 4307 O O . PHE A 1 540 ? -19.503 5.099 -6.439 1.00 67.12 540 PHE A O 1
ATOM 4314 N N . LYS A 1 541 ? -21.705 5.529 -6.295 1.00 72.12 541 LYS A N 1
ATOM 4315 C CA . LYS A 1 541 ? -22.105 4.122 -6.196 1.00 72.12 541 LYS A CA 1
ATOM 4316 C C . LYS A 1 541 ? -21.717 3.326 -7.441 1.00 72.12 541 LYS A C 1
ATOM 4318 O O . LYS A 1 541 ? -21.158 2.246 -7.293 1.00 72.12 541 LYS A O 1
ATOM 4323 N N . LYS A 1 542 ? -21.913 3.877 -8.648 1.00 78.88 542 LYS A N 1
ATOM 4324 C CA . LYS A 1 542 ? -21.532 3.201 -9.905 1.00 78.88 542 LYS A CA 1
ATOM 4325 C C . LYS A 1 542 ? -20.046 2.856 -9.967 1.00 78.88 542 LYS A C 1
ATOM 4327 O O . LYS A 1 542 ? -19.706 1.701 -10.202 1.00 78.88 542 LYS A O 1
ATOM 4332 N N . LYS A 1 543 ? -19.161 3.826 -9.710 1.00 80.94 543 LYS A N 1
ATOM 4333 C CA . LYS A 1 543 ? -17.707 3.586 -9.740 1.00 80.94 543 LYS A CA 1
ATOM 4334 C C . LYS A 1 543 ? -17.257 2.589 -8.677 1.00 80.94 543 LYS A C 1
ATOM 4336 O O . LYS A 1 543 ? -16.383 1.771 -8.932 1.00 80.94 543 LYS A O 1
ATOM 4341 N N . ILE A 1 544 ? -17.853 2.644 -7.492 1.00 81.56 544 ILE A N 1
ATOM 4342 C CA . ILE A 1 544 ? -17.473 1.771 -6.379 1.00 81.56 544 ILE A CA 1
ATOM 4343 C C . ILE A 1 544 ? -17.956 0.346 -6.622 1.00 81.56 544 ILE A C 1
ATOM 4345 O O . ILE A 1 544 ? -17.215 -0.594 -6.359 1.00 81.56 544 ILE A O 1
ATOM 4349 N N . GLU A 1 545 ? -19.132 0.179 -7.223 1.00 84.50 545 GLU A N 1
ATOM 4350 C CA . GLU A 1 545 ? -19.609 -1.119 -7.690 1.00 84.50 545 GLU A CA 1
ATOM 4351 C C . GLU A 1 545 ? -18.709 -1.696 -8.788 1.00 84.50 545 GLU A C 1
ATOM 4353 O O . GLU A 1 545 ? -18.295 -2.847 -8.695 1.00 84.50 545 GLU A O 1
ATOM 4358 N N . GLN A 1 546 ? -18.309 -0.890 -9.775 1.00 88.62 546 GLN A N 1
ATOM 4359 C CA . GLN A 1 546 ? -17.337 -1.298 -10.800 1.00 88.62 546 GLN A CA 1
ATOM 4360 C C . GLN A 1 546 ? -15.980 -1.701 -10.205 1.00 88.62 546 GLN A C 1
ATOM 4362 O O . GLN A 1 546 ? -15.273 -2.535 -10.773 1.00 88.62 546 GLN A O 1
ATOM 4367 N N . PHE A 1 547 ? -15.613 -1.131 -9.058 1.00 89.69 547 PHE A N 1
ATOM 4368 C CA . PHE A 1 547 ? -14.314 -1.342 -8.436 1.00 89.69 547 PHE A CA 1
ATOM 4369 C C . PHE A 1 547 ? -14.293 -2.523 -7.444 1.00 89.69 547 PHE A C 1
ATOM 4371 O O . PHE A 1 547 ? -13.484 -3.440 -7.610 1.00 89.69 547 PHE A O 1
ATOM 4378 N N . TYR A 1 548 ? -15.200 -2.549 -6.462 1.00 87.88 548 TYR A N 1
ATOM 4379 C CA . TYR A 1 548 ? -15.294 -3.583 -5.416 1.00 87.88 548 TYR A CA 1
ATOM 4380 C C . TYR A 1 548 ? -16.230 -4.746 -5.776 1.00 87.88 548 TYR A C 1
ATOM 4382 O O . TYR A 1 548 ? -16.035 -5.864 -5.301 1.00 87.88 548 TYR A O 1
ATOM 4390 N N . GLY A 1 549 ? -17.210 -4.515 -6.652 1.00 87.94 549 GLY A N 1
ATOM 4391 C CA . GLY A 1 549 ? -18.255 -5.481 -6.986 1.00 87.94 549 GLY A CA 1
ATOM 4392 C C . GLY A 1 549 ? -19.329 -5.593 -5.908 1.00 87.94 549 GLY A C 1
ATOM 4393 O O . GLY A 1 549 ? -19.140 -5.175 -4.769 1.00 87.94 549 GLY A O 1
ATOM 4394 N N . LEU A 1 550 ? -20.475 -6.157 -6.266 1.00 80.50 550 LEU A N 1
ATOM 4395 C CA . LEU A 1 550 ? -21.605 -6.360 -5.359 1.00 80.50 550 LEU A CA 1
ATOM 4396 C C . LEU A 1 550 ? -21.281 -7.395 -4.264 1.00 80.50 550 LEU A C 1
ATOM 4398 O O . LEU A 1 550 ? -20.585 -8.380 -4.537 1.00 80.50 550 LEU A O 1
ATOM 4402 N N . SER A 1 551 ? -21.813 -7.215 -3.046 1.00 70.88 551 SER A N 1
ATOM 4403 C CA . SER A 1 551 ? -21.788 -8.244 -1.981 1.00 70.88 551 SER A CA 1
ATOM 4404 C C . SER A 1 551 ? -23.051 -9.112 -1.963 1.00 70.88 551 SER A C 1
ATOM 4406 O O . SER A 1 551 ? -23.174 -10.019 -1.142 1.00 70.88 551 SER A O 1
ATOM 4408 N N . GLY A 1 552 ? -23.975 -8.898 -2.901 1.00 67.00 552 GLY A N 1
ATOM 4409 C CA . GLY A 1 552 ? -25.166 -9.722 -3.082 1.00 67.00 552 GLY A CA 1
ATOM 4410 C C . GLY A 1 552 ? -25.772 -9.593 -4.477 1.00 67.00 552 GLY A C 1
ATOM 4411 O O . GLY A 1 552 ? -25.272 -8.868 -5.332 1.00 67.00 552 GLY A O 1
ATOM 4412 N N . ASP A 1 553 ? -26.873 -10.307 -4.708 1.00 56.25 553 ASP A N 1
ATOM 4413 C CA . ASP A 1 553 ? -27.564 -10.301 -6.004 1.00 56.25 553 ASP A CA 1
ATOM 4414 C C . ASP A 1 553 ? -28.507 -9.097 -6.192 1.00 56.25 553 ASP A C 1
ATOM 4416 O O . ASP A 1 553 ? -28.976 -8.853 -7.302 1.00 56.25 553 ASP A O 1
ATOM 4420 N N . ALA A 1 554 ? -28.746 -8.325 -5.126 1.00 51.84 554 ALA A N 1
ATOM 4421 C CA . ALA A 1 554 ? -29.438 -7.040 -5.127 1.00 51.84 554 ALA A CA 1
ATOM 4422 C C . ALA A 1 554 ? -28.939 -6.174 -3.955 1.00 51.84 554 ALA A C 1
ATOM 4424 O O . ALA A 1 554 ? -28.584 -6.707 -2.902 1.00 51.84 554 ALA A O 1
ATOM 4425 N N . LEU A 1 555 ? -28.975 -4.843 -4.112 1.00 46.41 555 LEU A N 1
ATOM 4426 C CA . LEU A 1 555 ? -28.855 -3.921 -2.979 1.00 46.41 555 LEU A CA 1
ATOM 4427 C C . LEU A 1 555 ? -29.954 -4.271 -1.969 1.00 46.41 555 LEU A C 1
ATOM 4429 O O . LEU A 1 555 ? -31.138 -4.243 -2.311 1.00 46.41 555 LEU A O 1
ATOM 4433 N N . GLY A 1 556 ? -29.568 -4.586 -0.732 1.00 38.38 556 GLY A N 1
ATOM 4434 C CA . GLY A 1 556 ? -30.507 -4.696 0.380 1.00 38.38 556 GLY A CA 1
ATOM 4435 C C . GLY A 1 556 ? -31.355 -3.425 0.532 1.00 38.38 556 GLY A C 1
ATOM 4436 O O . GLY A 1 556 ? -31.100 -2.393 -0.086 1.00 38.38 556 GLY A O 1
ATOM 4437 N N . THR A 1 557 ? -32.364 -3.494 1.392 1.00 36.16 557 THR A N 1
ATOM 4438 C CA . THR A 1 557 ? -33.430 -2.508 1.662 1.00 36.16 557 THR A CA 1
ATOM 4439 C C . THR A 1 557 ? -33.022 -1.045 1.933 1.00 36.16 557 THR A C 1
ATOM 4441 O O . THR A 1 557 ? -33.901 -0.215 2.138 1.00 36.16 557 THR A O 1
ATOM 4444 N N . TYR A 1 558 ? -31.744 -0.669 1.843 1.00 36.84 558 TYR A N 1
ATOM 4445 C CA . TYR A 1 558 ? -31.251 0.708 1.961 1.00 36.84 558 TYR A CA 1
ATOM 4446 C C . TYR A 1 558 ? -31.317 1.555 0.679 1.00 36.84 558 TYR A C 1
ATOM 4448 O O . TYR A 1 558 ? -30.705 2.621 0.623 1.00 36.84 558 TYR A O 1
ATOM 4456 N N . ARG A 1 559 ? -32.083 1.142 -0.340 1.00 36.62 559 ARG A N 1
ATOM 4457 C CA . ARG A 1 559 ? -32.796 2.041 -1.276 1.00 36.62 559 ARG A CA 1
ATOM 4458 C C . ARG A 1 559 ? -33.618 1.203 -2.253 1.00 36.62 559 ARG A C 1
ATOM 4460 O O . ARG A 1 559 ? -33.066 0.595 -3.166 1.00 36.62 559 ARG A O 1
ATOM 4467 N N . LYS A 1 560 ? -34.944 1.208 -2.078 1.00 30.42 560 LYS A N 1
ATOM 4468 C CA . LYS A 1 560 ? -35.889 0.786 -3.120 1.00 30.42 560 LYS A CA 1
ATOM 4469 C C . LYS A 1 560 ? -35.551 1.533 -4.415 1.00 30.42 560 LYS A C 1
ATOM 4471 O O . LYS A 1 560 ? -35.626 2.758 -4.449 1.00 30.42 560 LYS A O 1
ATOM 4476 N N . VAL A 1 561 ? -35.243 0.800 -5.480 1.00 34.09 561 VAL A N 1
ATOM 4477 C CA . VAL A 1 561 ? -35.645 1.246 -6.818 1.00 34.09 561 VAL A CA 1
ATOM 4478 C C . VAL A 1 561 ? -37.177 1.164 -6.822 1.00 34.09 561 VAL A C 1
ATOM 4480 O O . VAL A 1 561 ? -37.708 0.151 -6.348 1.00 34.09 561 VAL A O 1
ATOM 4483 N N . PRO A 1 562 ? -37.917 2.196 -7.256 1.00 28.72 562 PRO A N 1
ATOM 4484 C CA . PRO A 1 562 ? -39.366 2.090 -7.375 1.00 28.72 562 PRO A CA 1
ATOM 4485 C C . PRO A 1 562 ? -39.724 0.868 -8.239 1.00 28.72 562 PRO A C 1
ATOM 4487 O O . PRO A 1 562 ? -39.323 0.800 -9.395 1.00 28.72 562 PRO A O 1
ATOM 4490 N N . GLY A 1 563 ? -40.443 -0.112 -7.672 1.00 34.66 563 GLY A N 1
ATOM 4491 C CA . GLY A 1 563 ? -41.136 -1.139 -8.461 1.00 34.66 563 GLY A CA 1
ATOM 4492 C C . GLY A 1 563 ? -40.636 -2.593 -8.458 1.00 34.66 563 GLY A C 1
ATOM 4493 O O . GLY A 1 563 ? -41.103 -3.343 -9.308 1.00 34.66 563 GLY A O 1
ATOM 4494 N N . SER A 1 564 ? -39.772 -3.076 -7.550 1.00 35.16 564 SER A N 1
ATOM 4495 C CA . SER A 1 564 ? -39.551 -4.540 -7.470 1.00 35.16 564 SER A CA 1
ATOM 4496 C C . SER A 1 564 ? -39.373 -5.104 -6.055 1.00 35.16 564 SER A C 1
ATOM 4498 O O . SER A 1 564 ? -38.550 -4.657 -5.261 1.00 35.16 564 SER A O 1
ATOM 4500 N N . SER A 1 565 ? -40.188 -6.115 -5.746 1.00 32.88 565 SER A N 1
ATOM 4501 C CA . SER A 1 565 ? -40.259 -6.868 -4.490 1.00 32.88 565 SER A CA 1
ATOM 4502 C C . SER A 1 565 ? -39.699 -8.285 -4.668 1.00 32.88 565 SER A C 1
ATOM 4504 O O . SER A 1 565 ? -40.370 -9.274 -4.386 1.00 32.88 565 SER A O 1
ATOM 4506 N N . LYS A 1 566 ? -38.460 -8.414 -5.155 1.00 33.72 566 LYS A N 1
ATOM 4507 C CA . LYS A 1 566 ? -37.782 -9.717 -5.236 1.00 33.72 566 LYS A CA 1
ATOM 4508 C C . LYS A 1 566 ? -36.587 -9.761 -4.288 1.00 33.72 566 LYS A C 1
ATOM 4510 O O . LYS A 1 566 ? -35.612 -9.042 -4.467 1.00 33.72 566 LYS A O 1
ATOM 4515 N N . ARG A 1 567 ? -36.685 -10.623 -3.271 1.00 35.09 567 ARG A N 1
ATOM 4516 C CA . ARG A 1 567 ? -35.537 -11.109 -2.491 1.00 35.09 567 ARG A CA 1
ATOM 4517 C C . ARG A 1 567 ? -34.759 -12.099 -3.359 1.00 35.09 567 ARG A C 1
ATOM 4519 O O . ARG A 1 567 ? -35.385 -12.900 -4.049 1.00 35.09 567 ARG A O 1
ATOM 4526 N N . LEU A 1 568 ? -33.428 -12.059 -3.314 1.00 46.25 568 LEU A N 1
ATOM 4527 C CA . LEU A 1 568 ? -32.579 -13.006 -4.039 1.00 46.25 568 LEU A CA 1
ATOM 4528 C C . LEU A 1 568 ? -31.641 -13.750 -3.086 1.00 46.25 568 LEU A C 1
ATOM 4530 O O . LEU A 1 568 ? -31.030 -13.168 -2.192 1.00 46.25 568 LEU A O 1
ATOM 4534 N N . VAL A 1 569 ? -31.584 -15.055 -3.323 1.00 41.19 569 VAL A N 1
ATOM 4535 C CA . VAL A 1 569 ? -30.834 -16.110 -2.647 1.00 41.19 569 VAL A CA 1
ATOM 4536 C C . VAL A 1 569 ? -30.106 -16.804 -3.798 1.00 41.19 569 VAL A C 1
ATOM 4538 O O . VAL A 1 569 ? -30.811 -17.290 -4.673 1.00 41.19 569 VAL A O 1
ATOM 4541 N N . ASP A 1 570 ? -28.768 -16.711 -3.884 1.00 49.66 570 ASP A N 1
ATOM 4542 C CA . ASP A 1 570 ? -27.877 -17.660 -4.603 1.00 49.66 570 ASP A CA 1
ATOM 4543 C C . ASP A 1 570 ? -26.416 -17.164 -4.757 1.00 49.66 570 ASP A C 1
ATOM 4545 O O . ASP A 1 570 ? -25.512 -17.978 -4.938 1.00 49.66 570 ASP A O 1
ATOM 4549 N N . GLY A 1 571 ? -26.139 -15.854 -4.687 1.00 62.44 571 GLY A N 1
ATOM 4550 C CA . GLY A 1 571 ? -24.774 -15.298 -4.718 1.00 62.44 571 GLY A CA 1
ATOM 4551 C C . GLY A 1 571 ? -24.099 -15.277 -6.099 1.00 62.44 571 GLY A C 1
ATOM 4552 O O . GLY A 1 571 ? -22.870 -15.215 -6.192 1.00 62.44 571 GLY A O 1
ATOM 4553 N N . LYS A 1 572 ? -24.878 -15.333 -7.186 1.00 70.81 572 LYS A N 1
ATOM 4554 C CA . LYS A 1 572 ? -24.393 -15.443 -8.580 1.00 70.81 572 LYS A CA 1
ATOM 4555 C C . LYS A 1 572 ? -23.792 -14.148 -9.142 1.00 70.81 572 LYS A C 1
ATOM 4557 O O . LYS A 1 572 ? -23.038 -14.197 -10.123 1.00 70.81 572 LYS A O 1
ATOM 4562 N N . ASN A 1 573 ? -24.114 -13.002 -8.553 1.00 76.81 573 ASN A N 1
ATOM 4563 C CA . ASN A 1 573 ? -23.678 -11.671 -8.978 1.00 76.81 573 ASN A CA 1
ATOM 4564 C C . ASN A 1 573 ? -22.616 -11.068 -8.053 1.00 76.81 573 ASN A C 1
ATOM 4566 O O . ASN A 1 573 ? -22.133 -9.967 -8.306 1.00 76.81 573 ASN A O 1
ATOM 4570 N N . ILE A 1 574 ? -22.199 -11.799 -7.019 1.00 81.88 574 ILE A N 1
ATOM 4571 C CA . ILE A 1 574 ? -21.172 -11.341 -6.084 1.00 81.88 574 ILE A CA 1
ATOM 4572 C C . ILE A 1 574 ? -19.847 -11.123 -6.821 1.00 81.88 574 ILE A C 1
ATOM 4574 O O . ILE A 1 574 ? -19.396 -11.959 -7.609 1.00 81.88 574 ILE A O 1
ATOM 4578 N N . GLY A 1 575 ? -19.228 -9.966 -6.584 1.00 85.12 575 GLY A N 1
ATOM 4579 C CA . GLY A 1 575 ? -18.015 -9.531 -7.277 1.00 85.12 575 GLY A CA 1
ATOM 4580 C C . GLY A 1 575 ? -18.229 -9.043 -8.716 1.00 85.12 575 GLY A C 1
ATOM 4581 O O . GLY A 1 575 ? -17.255 -8.765 -9.421 1.00 85.12 575 GLY A O 1
ATOM 4582 N N . LYS A 1 576 ? -19.481 -8.937 -9.172 1.00 88.88 576 LYS A N 1
ATOM 4583 C CA . LYS A 1 576 ? -19.850 -8.325 -10.455 1.00 88.88 576 LYS A CA 1
ATOM 4584 C C . LYS A 1 576 ? -20.359 -6.901 -10.249 1.00 88.88 576 LYS A C 1
ATOM 4586 O O . LYS A 1 576 ? -20.593 -6.487 -9.117 1.00 88.88 576 LYS A O 1
ATOM 4591 N N . TYR A 1 577 ? -20.510 -6.162 -11.340 1.00 87.25 577 TYR A N 1
ATOM 4592 C CA . TYR A 1 577 ? -21.137 -4.844 -11.351 1.00 87.25 577 TYR A CA 1
ATOM 4593 C C . TYR A 1 577 ? -22.232 -4.780 -12.414 1.00 87.25 577 TYR A C 1
ATOM 4595 O O . TYR A 1 577 ? -22.188 -5.502 -13.417 1.00 87.25 577 TYR A O 1
ATOM 4603 N N . ARG A 1 578 ? -23.209 -3.907 -12.190 1.00 81.81 578 ARG A N 1
ATOM 4604 C CA . ARG A 1 578 ? -24.339 -3.671 -13.083 1.00 81.81 578 ARG A CA 1
ATOM 4605 C C . ARG A 1 578 ? -24.190 -2.393 -13.892 1.00 81.81 578 ARG A C 1
ATOM 4607 O O . ARG A 1 578 ? -23.560 -1.419 -13.466 1.00 81.81 578 ARG A O 1
ATOM 4614 N N . ASN A 1 579 ? -24.886 -2.377 -15.015 1.00 80.12 579 ASN A N 1
ATOM 4615 C CA . ASN A 1 579 ? -25.289 -1.152 -15.664 1.00 80.12 579 ASN A CA 1
ATOM 4616 C C . ASN A 1 579 ? -26.392 -0.496 -14.814 1.00 80.12 579 ASN A C 1
ATOM 4618 O O . ASN A 1 579 ? -27.410 -1.108 -14.505 1.00 80.12 579 ASN A O 1
ATOM 4622 N N . TRP A 1 580 ? -26.172 0.750 -14.399 1.00 74.19 580 TRP A N 1
ATOM 4623 C CA . TRP A 1 580 ? -27.096 1.475 -13.520 1.00 74.19 580 TRP A CA 1
ATOM 4624 C C . TRP A 1 580 ? -28.370 1.945 -14.223 1.00 74.19 580 TRP A C 1
ATOM 4626 O O . TRP A 1 580 ? -29.363 2.193 -13.544 1.00 74.19 580 TRP A O 1
ATOM 4636 N N . ASP A 1 581 ? -28.344 2.034 -15.551 1.00 72.50 581 ASP A N 1
ATOM 4637 C CA . ASP A 1 581 ? -29.475 2.484 -16.357 1.00 72.50 581 ASP A CA 1
ATOM 4638 C C . ASP A 1 581 ? -30.448 1.326 -16.628 1.00 72.50 581 ASP A C 1
ATOM 4640 O O . ASP A 1 581 ? -31.661 1.514 -16.595 1.00 72.50 581 ASP A O 1
ATOM 4644 N N . THR A 1 582 ? -29.927 0.110 -16.839 1.00 74.44 582 THR A N 1
ATOM 4645 C CA . THR A 1 582 ? -30.738 -1.087 -17.145 1.00 74.44 582 THR A CA 1
ATOM 4646 C C . THR A 1 582 ? -30.909 -2.040 -15.961 1.00 74.44 582 THR A C 1
ATOM 4648 O O . THR A 1 582 ? -31.809 -2.875 -15.961 1.00 74.44 582 THR A O 1
ATOM 4651 N N . GLY A 1 583 ? -30.049 -1.948 -14.944 1.00 71.94 583 GLY A N 1
ATOM 4652 C CA . GLY A 1 583 ? -29.986 -2.890 -13.824 1.00 71.94 583 GLY A CA 1
ATOM 4653 C C . GLY A 1 583 ? -29.336 -4.239 -14.163 1.00 71.94 583 GLY A C 1
ATOM 4654 O O . GLY A 1 583 ? -29.185 -5.072 -13.270 1.00 71.94 583 GLY A O 1
ATOM 4655 N N . GLU A 1 584 ? -28.933 -4.462 -15.416 1.00 78.19 584 GLU A N 1
ATOM 4656 C CA . GLU A 1 584 ? -28.331 -5.717 -15.874 1.00 78.19 584 GLU A CA 1
ATOM 4657 C C . GLU A 1 584 ? -26.860 -5.833 -15.471 1.00 78.19 584 GLU A C 1
ATOM 4659 O O . GLU A 1 584 ? -26.128 -4.846 -15.416 1.00 78.19 584 GLU A O 1
ATOM 4664 N N . ILE A 1 585 ? -26.402 -7.058 -15.220 1.00 82.81 585 ILE A N 1
ATOM 4665 C CA . ILE A 1 585 ? -25.005 -7.329 -14.880 1.00 82.81 585 ILE A CA 1
ATOM 4666 C C . ILE A 1 585 ? -24.125 -7.177 -16.121 1.00 82.81 585 ILE A C 1
ATOM 4668 O O . ILE A 1 585 ? -24.296 -7.892 -17.104 1.00 82.81 585 ILE A O 1
ATOM 4672 N N . GLU A 1 586 ? -23.144 -6.284 -16.041 1.00 82.62 586 GLU A N 1
ATOM 4673 C CA . GLU A 1 586 ? -22.309 -5.891 -17.178 1.00 82.62 586 GLU A CA 1
ATOM 4674 C C . GLU A 1 586 ? -20.948 -6.605 -17.162 1.00 82.62 586 GLU A C 1
ATOM 4676 O O . GLU A 1 586 ? -20.405 -6.955 -18.210 1.00 82.62 586 GLU A O 1
ATOM 4681 N N . GLY A 1 587 ? -20.390 -6.885 -15.979 1.00 87.62 587 GLY A N 1
ATOM 4682 C CA . GLY A 1 587 ? -19.072 -7.509 -15.901 1.00 87.62 587 GLY A CA 1
ATOM 4683 C C . GLY A 1 587 ? -18.592 -7.854 -14.497 1.00 87.62 587 GLY A C 1
ATOM 4684 O O . GLY A 1 587 ? -19.289 -7.675 -13.504 1.00 87.62 587 GLY A O 1
ATOM 4685 N N . THR A 1 588 ? -17.370 -8.385 -14.417 1.00 91.12 588 THR A N 1
ATOM 4686 C CA . THR A 1 588 ? -16.668 -8.613 -13.141 1.00 91.12 588 THR A CA 1
ATOM 4687 C C . THR A 1 588 ? -15.962 -7.330 -12.719 1.00 91.12 588 THR A C 1
ATOM 4689 O O . THR A 1 588 ? -15.277 -6.720 -13.539 1.00 91.12 588 THR A O 1
ATOM 4692 N N . ALA A 1 589 ? -16.101 -6.937 -11.454 1.00 91.69 589 ALA A N 1
ATOM 4693 C CA . ALA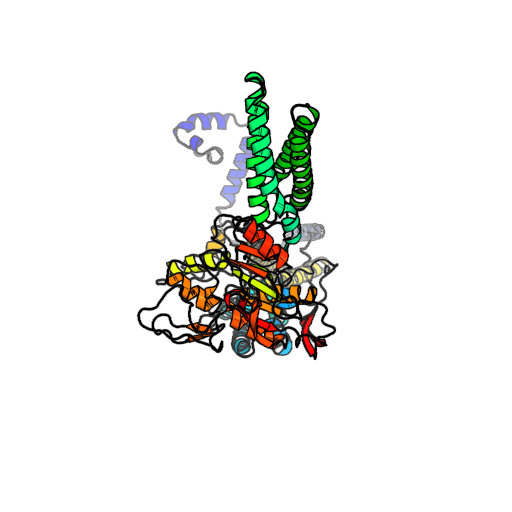 A 1 589 ? -15.476 -5.729 -10.926 1.00 91.69 589 ALA A CA 1
ATOM 4694 C C . ALA A 1 589 ? -13.941 -5.840 -10.847 1.00 91.69 589 ALA A C 1
ATOM 4696 O O . ALA A 1 589 ? -13.379 -6.940 -10.877 1.00 91.69 589 ALA A O 1
ATOM 4697 N N . VAL A 1 590 ? -13.255 -4.698 -10.724 1.00 92.38 590 VAL A N 1
ATOM 4698 C CA . VAL A 1 590 ? -11.783 -4.596 -10.800 1.00 92.38 590 VAL A CA 1
ATOM 4699 C C . VAL A 1 590 ? -11.077 -5.472 -9.760 1.00 92.38 590 VAL A C 1
ATOM 4701 O O . VAL A 1 590 ? -10.216 -6.276 -10.128 1.00 92.38 590 VAL A O 1
ATOM 4704 N N . ILE A 1 591 ? -11.431 -5.356 -8.475 1.00 93.06 591 ILE A N 1
ATOM 4705 C CA . ILE A 1 591 ? -10.789 -6.133 -7.402 1.00 93.06 591 ILE A CA 1
ATOM 4706 C C . ILE A 1 591 ? -11.093 -7.635 -7.535 1.00 93.06 591 ILE A C 1
ATOM 4708 O O . ILE A 1 591 ? -10.137 -8.417 -7.580 1.00 93.06 591 ILE A O 1
ATOM 4712 N N . PRO A 1 592 ? -12.359 -8.081 -7.680 1.00 93.12 592 PRO A N 1
ATOM 4713 C CA . PRO A 1 592 ? -12.672 -9.492 -7.915 1.00 93.12 592 PRO A CA 1
ATOM 4714 C C . PRO A 1 592 ? -11.958 -10.078 -9.136 1.00 93.12 592 PRO A C 1
ATOM 4716 O O . PRO A 1 592 ? -11.447 -11.200 -9.083 1.00 93.12 592 PRO A O 1
ATOM 4719 N N . LYS A 1 593 ? -11.845 -9.314 -10.228 1.00 93.75 593 LYS A N 1
ATOM 4720 C CA . LYS A 1 593 ? -11.100 -9.729 -11.419 1.00 93.75 593 LYS A CA 1
ATOM 4721 C C . LYS A 1 593 ? -9.608 -9.899 -11.121 1.00 93.75 593 LYS A C 1
ATOM 4723 O O . LYS A 1 593 ? -9.021 -10.912 -11.507 1.00 93.75 593 LYS A O 1
ATOM 4728 N N . ALA A 1 594 ? -9.002 -8.962 -10.394 1.00 91.31 594 ALA A N 1
ATOM 4729 C CA . ALA A 1 594 ? -7.613 -9.075 -9.961 1.00 91.31 594 ALA A CA 1
ATOM 4730 C C . ALA A 1 594 ? -7.394 -10.295 -9.046 1.00 91.31 594 ALA A C 1
ATOM 4732 O O . ALA A 1 594 ? -6.410 -11.014 -9.229 1.00 91.31 594 ALA A O 1
ATOM 4733 N N . MET A 1 595 ? -8.326 -10.591 -8.131 1.00 92.44 595 MET A N 1
ATOM 4734 C CA . MET A 1 595 ? -8.294 -11.806 -7.304 1.00 92.44 595 MET A CA 1
ATOM 4735 C C . MET A 1 595 ? -8.355 -13.078 -8.157 1.00 92.44 595 MET A C 1
ATOM 4737 O O . MET A 1 595 ? -7.567 -13.990 -7.926 1.00 92.44 595 MET A O 1
ATOM 4741 N N . GLN A 1 596 ? -9.227 -13.142 -9.170 1.00 91.94 596 GLN A N 1
ATOM 4742 C CA . GLN A 1 596 ? -9.304 -14.283 -10.097 1.00 91.94 596 GLN A CA 1
ATOM 4743 C C . GLN A 1 596 ? -8.004 -14.485 -10.879 1.00 91.94 596 GLN A C 1
ATOM 4745 O O . GLN A 1 596 ? -7.558 -15.619 -11.066 1.00 91.94 596 GLN A O 1
ATOM 4750 N N . ASP A 1 597 ? -7.388 -13.399 -11.342 1.00 86.31 597 ASP A N 1
ATOM 4751 C CA . ASP A 1 597 ? -6.135 -13.469 -12.088 1.00 86.31 597 ASP A CA 1
ATOM 4752 C C . ASP A 1 597 ? -4.974 -13.916 -11.185 1.00 86.31 597 ASP A C 1
ATOM 4754 O O . ASP A 1 597 ? -4.189 -14.773 -11.588 1.00 86.31 597 ASP A O 1
ATOM 4758 N N . ILE A 1 598 ? -4.894 -13.411 -9.947 1.00 85.62 598 ILE A N 1
ATOM 4759 C CA . ILE A 1 598 ? -3.914 -13.887 -8.956 1.00 85.62 598 ILE A CA 1
ATOM 4760 C C . ILE A 1 598 ? -4.171 -15.357 -8.616 1.00 85.62 598 ILE A C 1
ATOM 4762 O O . ILE A 1 598 ? -3.226 -16.141 -8.580 1.00 85.62 598 ILE A O 1
ATOM 4766 N N . ALA A 1 599 ? -5.430 -15.762 -8.424 1.00 86.56 599 ALA A N 1
ATOM 4767 C CA . ALA A 1 599 ? -5.788 -17.141 -8.108 1.00 86.56 599 ALA A CA 1
ATOM 4768 C C . ALA A 1 599 ? -5.249 -18.122 -9.151 1.00 86.56 599 ALA A C 1
ATOM 4770 O O . ALA A 1 599 ? -4.665 -19.142 -8.791 1.00 86.56 599 ALA A O 1
ATOM 4771 N N . LYS A 1 600 ? -5.370 -17.781 -10.439 1.00 83.88 600 LYS A N 1
ATOM 4772 C CA . LYS A 1 600 ? -4.793 -18.564 -11.540 1.00 83.88 600 LYS A CA 1
ATOM 4773 C C . LYS A 1 600 ? -3.269 -18.642 -11.455 1.00 83.88 600 LYS A C 1
ATOM 4775 O O . LYS A 1 600 ? -2.716 -19.724 -11.628 1.00 83.88 600 LYS A O 1
ATOM 4780 N N . GLU A 1 601 ? -2.596 -17.529 -11.156 1.00 76.94 601 GLU A N 1
ATOM 4781 C CA . GLU A 1 601 ? -1.131 -17.480 -11.015 1.00 76.94 601 GLU A CA 1
ATOM 4782 C C . GLU A 1 601 ? -0.629 -18.383 -9.884 1.00 76.94 601 GLU A C 1
ATOM 4784 O O . GLU A 1 601 ? 0.305 -19.166 -10.073 1.00 76.94 601 GLU A O 1
ATOM 4789 N N . ILE A 1 602 ? -1.273 -18.314 -8.718 1.00 75.19 602 ILE A N 1
ATOM 4790 C CA . ILE A 1 602 ? -0.838 -19.031 -7.512 1.00 75.19 602 ILE A CA 1
ATOM 4791 C C . ILE A 1 602 ? -1.573 -20.360 -7.306 1.00 75.19 602 ILE A C 1
ATOM 4793 O O . ILE A 1 602 ? -1.381 -21.015 -6.289 1.00 75.19 602 ILE A O 1
ATOM 4797 N N . GLY A 1 603 ? -2.415 -20.796 -8.252 1.00 76.69 603 GLY A N 1
ATOM 4798 C CA . GLY A 1 603 ? -3.298 -21.972 -8.134 1.00 76.69 603 GLY A CA 1
ATOM 4799 C C . GLY A 1 603 ? -4.171 -21.983 -6.872 1.00 76.69 603 GLY A C 1
ATOM 4800 O O . GLY A 1 603 ? -4.389 -23.037 -6.278 1.00 76.69 603 GLY A O 1
ATOM 4801 N N . ALA A 1 604 ? -4.625 -20.808 -6.447 1.00 86.12 604 ALA A N 1
ATOM 4802 C CA . ALA A 1 604 ? -5.676 -20.650 -5.449 1.00 86.12 604 ALA A CA 1
ATOM 4803 C C . ALA A 1 604 ? -7.055 -20.712 -6.128 1.00 86.12 604 ALA A C 1
ATOM 4805 O O . ALA A 1 604 ? -7.164 -20.820 -7.353 1.00 86.12 604 ALA A O 1
ATOM 4806 N N . LYS A 1 605 ? -8.126 -20.644 -5.335 1.00 89.56 605 LYS A N 1
ATOM 4807 C CA . LYS A 1 605 ? -9.500 -20.581 -5.849 1.00 89.56 605 LYS A CA 1
ATOM 4808 C C . LYS A 1 605 ? -10.177 -19.311 -5.367 1.00 89.56 605 LYS A C 1
ATOM 4810 O O . LYS A 1 605 ? -10.043 -18.950 -4.205 1.00 89.56 605 LYS A O 1
ATOM 4815 N N . VAL A 1 606 ? -10.924 -18.662 -6.254 1.00 89.50 606 VAL A N 1
ATOM 4816 C CA . VAL A 1 606 ? -11.876 -17.627 -5.847 1.00 89.50 606 VAL A CA 1
ATOM 4817 C C . VAL A 1 606 ? -13.208 -18.307 -5.580 1.00 89.50 606 VAL A C 1
ATOM 4819 O O . VAL A 1 606 ? -13.713 -19.037 -6.432 1.00 89.50 606 VAL A O 1
ATOM 4822 N N . VAL A 1 607 ? -13.746 -18.090 -4.390 1.00 88.50 607 VAL A N 1
ATOM 4823 C CA . VAL A 1 607 ? -15.018 -18.631 -3.919 1.00 88.50 607 VAL A CA 1
ATOM 4824 C C . VAL A 1 607 ? -15.829 -17.515 -3.276 1.00 88.50 607 VAL A C 1
ATOM 4826 O O . VAL A 1 607 ? -15.290 -16.482 -2.887 1.00 88.50 607 VAL A O 1
ATOM 4829 N N . VAL A 1 608 ? -17.132 -17.723 -3.154 1.00 85.69 608 VAL A N 1
ATOM 4830 C CA . VAL A 1 608 ? -18.007 -16.843 -2.380 1.00 85.69 608 VAL A CA 1
ATOM 4831 C C . VAL A 1 608 ? -18.196 -17.467 -1.006 1.00 85.69 608 VAL A C 1
ATOM 4833 O O . VAL A 1 608 ? -18.510 -18.655 -0.913 1.00 85.69 608 VAL A O 1
ATOM 4836 N N . ARG A 1 609 ? -17.988 -16.693 0.063 1.00 83.44 609 ARG A N 1
ATOM 4837 C CA . ARG A 1 609 ? -18.199 -17.157 1.442 1.00 83.44 609 ARG A CA 1
ATOM 4838 C C . ARG A 1 609 ? -18.813 -16.072 2.315 1.00 83.44 609 ARG A C 1
ATOM 4840 O O . ARG A 1 609 ? -18.626 -14.882 2.069 1.00 83.44 609 ARG A O 1
ATOM 4847 N N . LYS A 1 610 ? -19.515 -16.506 3.363 1.00 79.50 610 LYS A N 1
ATOM 4848 C CA . LYS A 1 610 ? -19.914 -15.646 4.478 1.00 79.50 610 LYS A CA 1
ATOM 4849 C C . LYS A 1 610 ? -18.674 -15.353 5.325 1.00 79.50 610 LYS A C 1
ATOM 4851 O O . LYS A 1 610 ? -18.015 -16.274 5.790 1.00 79.50 610 LYS A O 1
ATOM 4856 N N . VAL A 1 611 ? -18.357 -14.079 5.492 1.00 79.94 611 VAL A N 1
ATOM 4857 C CA . VAL A 1 611 ? -17.302 -13.575 6.373 1.00 79.94 611 VAL A CA 1
ATOM 4858 C C . VAL A 1 611 ? -17.994 -12.881 7.531 1.00 79.94 611 VAL A C 1
ATOM 4860 O O . VAL A 1 611 ? -18.869 -12.051 7.305 1.00 79.94 611 VAL A O 1
ATOM 4863 N N . MET A 1 612 ? -17.631 -13.197 8.764 1.00 75.50 612 MET A N 1
ATOM 4864 C CA . MET A 1 612 ? -18.153 -12.517 9.943 1.00 75.50 612 MET A CA 1
ATOM 4865 C C . MET A 1 612 ? -17.930 -11.009 9.805 1.00 75.50 612 MET A C 1
ATOM 4867 O O . MET A 1 612 ? -16.840 -10.562 9.459 1.00 75.50 612 MET A O 1
ATOM 4871 N N . LYS A 1 613 ? -18.955 -10.200 10.088 1.00 71.25 613 LYS A N 1
ATOM 4872 C CA . LYS A 1 613 ? -18.801 -8.743 10.195 1.00 71.25 613 LYS A CA 1
ATOM 4873 C C . LYS A 1 613 ? -17.903 -8.354 11.362 1.00 71.25 613 LYS A C 1
ATOM 4875 O O . LYS A 1 613 ? -17.369 -7.254 11.337 1.00 71.25 613 LYS A O 1
ATOM 4880 N N . THR A 1 614 ? -17.746 -9.245 12.343 1.00 66.50 614 THR A N 1
ATOM 4881 C CA . THR A 1 614 ? -16.960 -9.011 13.553 1.00 66.50 614 THR A CA 1
ATOM 4882 C C . THR A 1 614 ? -15.969 -10.140 13.863 1.00 66.50 614 THR A C 1
ATOM 4884 O O . THR A 1 614 ? -15.895 -11.121 13.123 1.00 66.50 614 THR A O 1
ATOM 4887 N N . ASP A 1 615 ? -15.238 -10.008 14.972 1.00 63.53 615 ASP A N 1
ATOM 4888 C CA . ASP A 1 615 ? -14.364 -11.018 15.575 1.00 63.53 615 ASP A CA 1
ATOM 4889 C C . ASP A 1 615 ? -15.031 -12.407 15.639 1.00 63.53 615 ASP A C 1
ATOM 4891 O O . ASP A 1 615 ? -16.176 -12.558 16.074 1.00 63.53 615 ASP A O 1
ATOM 4895 N N . ILE A 1 616 ? -14.289 -13.425 15.191 1.00 62.38 616 ILE A N 1
ATOM 4896 C CA . ILE A 1 616 ? -14.704 -14.833 15.175 1.00 62.38 616 ILE A CA 1
ATOM 4897 C C . ILE A 1 616 ? -14.870 -15.409 16.583 1.00 62.38 616 ILE A C 1
ATOM 4899 O O . ILE A 1 616 ? -15.707 -16.282 16.798 1.00 62.38 616 ILE A O 1
ATOM 4903 N N . THR A 1 617 ? -14.098 -14.914 17.550 1.00 63.97 617 THR A N 1
ATOM 4904 C CA . THR A 1 617 ? -14.100 -15.413 18.929 1.00 63.97 617 THR A CA 1
ATOM 4905 C C . THR A 1 617 ? -15.290 -14.903 19.737 1.00 63.97 617 THR A C 1
ATOM 4907 O O . THR A 1 617 ? -15.529 -15.376 20.849 1.00 63.97 617 THR A O 1
ATOM 4910 N N . LYS A 1 618 ? -16.059 -13.960 19.176 1.00 70.50 618 LYS A N 1
ATOM 4911 C CA . LYS A 1 618 ? -17.175 -13.276 19.831 1.00 70.50 618 LYS A CA 1
ATOM 4912 C C . LYS A 1 618 ? -18.466 -13.421 19.029 1.00 70.50 618 LYS A C 1
ATOM 4914 O O . LYS A 1 618 ? -18.904 -12.484 18.354 1.00 70.50 618 LYS A O 1
ATOM 4919 N N . PRO A 1 619 ? -19.075 -14.612 19.047 1.00 68.44 619 PRO A N 1
ATOM 4920 C CA . PRO A 1 619 ? -20.137 -14.916 18.110 1.00 68.44 619 PRO A CA 1
ATOM 4921 C C . PRO A 1 619 ? -21.494 -14.333 18.565 1.00 68.44 619 PRO A C 1
ATOM 4923 O O . PRO A 1 619 ? -22.378 -14.138 17.737 1.00 68.44 619 PRO A O 1
ATOM 4926 N N . TYR A 1 620 ? -21.649 -13.961 19.842 1.00 73.94 620 TYR A N 1
ATOM 4927 C CA . TYR A 1 620 ? -22.865 -13.340 20.379 1.00 73.94 620 TYR A CA 1
ATOM 4928 C C . TYR A 1 620 ? -22.816 -11.825 20.205 1.00 73.94 620 TYR A C 1
ATOM 4930 O O . TYR A 1 620 ? -21.882 -11.194 20.688 1.00 73.94 620 TYR A O 1
ATOM 4938 N N . LYS A 1 621 ? -23.808 -11.222 19.546 1.00 74.81 621 LYS A N 1
ATOM 4939 C CA . LYS A 1 621 ? -23.747 -9.797 19.181 1.00 74.81 621 LYS A CA 1
ATOM 4940 C C . LYS A 1 621 ? -24.983 -9.033 19.595 1.00 74.81 621 LYS A C 1
ATOM 4942 O O . LYS A 1 621 ? -26.024 -9.627 19.881 1.00 74.81 621 LYS A O 1
ATOM 4947 N N . VAL A 1 622 ? -24.831 -7.716 19.609 1.00 75.31 622 VAL A N 1
ATOM 4948 C CA . VAL A 1 622 ? -25.893 -6.761 19.896 1.00 75.31 622 VAL A CA 1
ATOM 4949 C C . VAL A 1 622 ? -25.911 -5.700 18.808 1.00 75.31 622 VAL A C 1
ATOM 4951 O O . VAL A 1 622 ? -24.851 -5.233 18.384 1.00 75.31 622 VAL A O 1
ATOM 4954 N N . THR A 1 623 ? -27.103 -5.324 18.355 1.00 69.56 623 THR A N 1
ATOM 4955 C CA . THR A 1 623 ? -27.297 -4.233 17.397 1.00 69.56 623 THR A CA 1
ATOM 4956 C C . THR A 1 623 ? -28.113 -3.097 17.969 1.00 69.56 623 THR A C 1
ATOM 4958 O O . THR A 1 623 ? -28.998 -3.336 18.787 1.00 69.56 623 THR A O 1
ATOM 4961 N N . ASP A 1 624 ? -27.864 -1.889 17.473 1.00 66.12 624 ASP A N 1
ATOM 4962 C CA . ASP A 1 624 ? -28.767 -0.750 17.639 1.00 66.12 624 ASP A CA 1
ATOM 4963 C C . ASP A 1 624 ? -30.058 -0.896 16.816 1.00 66.12 624 ASP A C 1
ATOM 4965 O O . ASP A 1 624 ? -30.271 -1.877 16.091 1.00 66.12 624 ASP A O 1
ATOM 4969 N N . ALA A 1 625 ? -30.940 0.095 16.955 1.00 63.12 625 ALA A N 1
ATOM 4970 C CA . ALA A 1 625 ? -32.211 0.169 16.242 1.00 63.12 625 ALA A CA 1
ATOM 4971 C C . ALA A 1 625 ? -32.047 0.212 14.710 1.00 63.12 625 ALA A C 1
ATOM 4973 O O . ALA A 1 625 ? -32.951 -0.220 13.992 1.00 63.12 625 ALA A O 1
ATOM 4974 N N . ASP A 1 626 ? -30.892 0.668 14.217 1.00 55.81 626 ASP A N 1
ATOM 4975 C CA . ASP A 1 626 ? -30.549 0.727 12.796 1.00 55.81 626 ASP A CA 1
ATOM 4976 C C . ASP A 1 626 ? -29.932 -0.586 12.279 1.00 55.81 626 ASP A C 1
ATOM 4978 O O . ASP A 1 626 ? -29.622 -0.708 11.090 1.00 55.81 626 ASP A O 1
ATOM 4982 N N . GLY A 1 627 ? -29.770 -1.592 13.147 1.00 58.09 627 GLY A N 1
ATOM 4983 C CA . GLY A 1 627 ? -29.189 -2.889 12.811 1.00 58.09 627 GLY A CA 1
ATOM 4984 C C . GLY A 1 627 ? -27.660 -2.875 12.711 1.00 58.09 627 GLY A C 1
ATOM 4985 O O . GLY A 1 627 ? -27.071 -3.838 12.204 1.00 58.09 627 GLY A O 1
ATOM 4986 N N . LYS A 1 628 ? -26.988 -1.812 13.176 1.00 62.31 628 LYS A N 1
ATOM 4987 C CA . LYS A 1 628 ? -25.525 -1.754 13.268 1.00 62.31 628 LYS A CA 1
ATOM 4988 C C . LYS A 1 628 ? -25.073 -2.539 14.493 1.00 62.31 628 LYS A C 1
ATOM 4990 O O . LYS A 1 628 ? -25.615 -2.373 15.578 1.00 62.31 628 LYS A O 1
ATOM 4995 N N . ILE A 1 629 ? -24.054 -3.383 14.329 1.00 67.19 629 ILE A N 1
ATOM 4996 C CA . ILE A 1 629 ? -23.454 -4.109 15.455 1.00 67.19 629 ILE A CA 1
ATOM 4997 C C . ILE A 1 629 ? -22.732 -3.101 16.351 1.00 67.19 629 ILE A C 1
ATOM 4999 O O . ILE A 1 629 ? -21.776 -2.461 15.908 1.00 67.19 629 ILE A O 1
ATOM 5003 N N . VAL A 1 630 ? -23.200 -2.977 17.592 1.00 66.88 630 VAL A N 1
ATOM 5004 C CA . VAL A 1 630 ? -22.636 -2.071 18.600 1.00 66.88 630 VAL A CA 1
ATOM 5005 C C . VAL A 1 630 ? -21.632 -2.775 19.502 1.00 66.88 630 VAL A C 1
ATOM 5007 O O . VAL A 1 630 ? -20.636 -2.167 19.882 1.00 66.88 630 VAL A O 1
ATOM 5010 N N . ASP A 1 631 ? -21.841 -4.066 19.782 1.00 68.62 631 ASP A N 1
ATOM 5011 C CA . ASP A 1 631 ? -20.901 -4.863 20.567 1.00 68.62 631 ASP A CA 1
ATOM 5012 C C . ASP A 1 631 ? -20.987 -6.369 20.249 1.00 68.62 631 ASP A C 1
ATOM 5014 O O . ASP A 1 631 ? -21.935 -6.859 19.621 1.00 68.62 631 ASP A O 1
ATOM 5018 N N . SER A 1 632 ? -19.961 -7.112 20.663 1.00 71.75 632 SER A N 1
ATOM 5019 C CA . SER A 1 632 ? -19.816 -8.554 20.470 1.00 71.75 632 SER A CA 1
ATOM 5020 C C . SER A 1 632 ? -19.173 -9.210 21.693 1.00 71.75 632 SER A C 1
ATOM 5022 O O . SER A 1 632 ? -18.289 -8.645 22.332 1.00 71.75 632 SER A O 1
ATOM 5024 N N . PHE A 1 633 ? -19.594 -10.434 22.001 1.00 72.19 633 PHE A N 1
ATOM 5025 C CA . PHE A 1 633 ? -19.284 -11.132 23.244 1.00 72.19 633 PHE A CA 1
ATOM 5026 C C . PHE A 1 633 ? -18.881 -12.583 22.986 1.00 72.19 633 PHE A C 1
ATOM 5028 O O . PHE A 1 633 ? -19.420 -13.253 22.099 1.00 72.19 633 PHE A O 1
ATOM 5035 N N . LYS A 1 634 ? -17.941 -13.086 23.799 1.00 73.56 634 LYS A N 1
ATOM 5036 C CA . LYS A 1 634 ? -17.496 -14.490 23.762 1.00 73.56 634 LYS A CA 1
ATOM 5037 C C . LYS A 1 634 ? -18.590 -15.442 24.232 1.00 73.56 634 LYS A C 1
ATOM 5039 O O . LYS A 1 634 ? -18.738 -16.528 23.680 1.00 73.56 634 LYS A O 1
ATOM 5044 N N . THR A 1 635 ? -19.363 -15.030 25.236 1.00 77.12 635 THR A N 1
ATOM 5045 C CA . THR A 1 635 ? -20.434 -15.839 25.815 1.00 77.12 635 THR A CA 1
ATOM 5046 C C . THR A 1 635 ? -21.779 -15.131 25.723 1.00 77.12 635 THR A C 1
ATOM 5048 O O . THR A 1 635 ? -21.865 -13.901 25.730 1.00 77.12 635 THR A O 1
ATOM 5051 N N . LYS A 1 636 ? -22.853 -15.925 25.671 1.00 81.56 636 LYS A N 1
ATOM 5052 C CA . LYS A 1 636 ? -24.226 -15.421 25.740 1.00 81.56 636 LYS A CA 1
ATOM 5053 C C . LYS A 1 636 ? -24.480 -14.663 27.048 1.00 81.56 636 LYS A C 1
ATOM 5055 O O . LYS A 1 636 ? -25.160 -13.646 27.038 1.00 81.56 636 LYS A O 1
ATOM 5060 N N . ALA A 1 637 ? -23.906 -15.142 28.153 1.00 78.88 637 ALA A N 1
ATOM 5061 C CA . ALA A 1 637 ? -24.081 -14.548 29.474 1.00 78.88 637 ALA A CA 1
ATOM 5062 C C . ALA A 1 637 ? -23.525 -13.118 29.545 1.00 78.88 637 ALA A C 1
ATOM 5064 O O . ALA A 1 637 ? -24.209 -12.234 30.049 1.00 78.88 637 ALA A O 1
ATOM 5065 N N . ASP A 1 638 ? -22.338 -12.874 28.979 1.00 76.00 638 ASP A N 1
ATOM 5066 C CA . ASP A 1 638 ? -21.738 -11.532 28.945 1.00 76.00 638 ASP A CA 1
ATOM 5067 C C . ASP A 1 638 ? -22.590 -10.549 28.131 1.00 76.00 638 ASP A C 1
ATOM 5069 O O . ASP A 1 638 ? -22.814 -9.416 28.554 1.00 76.00 638 ASP A O 1
ATOM 5073 N N . ARG A 1 639 ? -23.114 -11.003 26.983 1.00 84.12 639 ARG A N 1
ATOM 5074 C CA . ARG A 1 639 ? -24.044 -10.225 26.153 1.00 84.12 639 ARG A CA 1
ATOM 5075 C C . ARG A 1 639 ? -25.317 -9.880 26.920 1.00 84.12 639 ARG A C 1
ATOM 5077 O O . ARG A 1 639 ? -25.769 -8.740 26.910 1.00 84.12 639 ARG A O 1
ATOM 5084 N N . ASP A 1 640 ? -25.915 -10.879 27.558 1.00 82.25 640 ASP A N 1
ATOM 5085 C CA . ASP A 1 640 ? -27.173 -10.712 28.280 1.00 82.25 640 ASP A CA 1
ATOM 5086 C C . ASP A 1 640 ? -26.981 -9.818 29.514 1.00 82.25 640 ASP A C 1
ATOM 5088 O O . ASP A 1 640 ? -27.898 -9.096 29.892 1.00 82.25 640 ASP A O 1
ATOM 5092 N N . GLN A 1 641 ? -25.788 -9.811 30.115 1.00 78.69 641 GLN A N 1
ATOM 5093 C CA . GLN A 1 641 ? -25.428 -8.870 31.172 1.00 78.69 641 GLN A CA 1
ATOM 5094 C C . GLN A 1 641 ? -25.316 -7.435 30.640 1.00 78.69 641 GLN A C 1
ATOM 5096 O O . GLN A 1 641 ? -25.879 -6.535 31.256 1.00 78.69 641 GLN A O 1
ATOM 5101 N N . PHE A 1 642 ? -24.664 -7.230 29.489 1.00 78.19 642 PHE A N 1
ATOM 5102 C CA . PHE A 1 642 ? -24.590 -5.924 28.821 1.00 78.19 642 PHE A CA 1
ATOM 5103 C C . PHE A 1 642 ? -25.985 -5.350 28.526 1.00 78.19 642 PHE A C 1
ATOM 5105 O O . PHE A 1 642 ? -26.266 -4.198 28.851 1.00 78.19 642 PHE A O 1
ATOM 5112 N N . LEU A 1 643 ? -26.889 -6.180 27.996 1.00 78.31 643 LEU A N 1
ATOM 5113 C CA . LEU A 1 643 ? -28.273 -5.790 27.704 1.00 78.31 643 LEU A CA 1
ATOM 5114 C C . LEU A 1 643 ? -29.089 -5.439 28.959 1.00 78.31 643 LEU A C 1
ATOM 5116 O O . LEU A 1 643 ? -30.065 -4.709 28.852 1.00 78.31 643 LEU A O 1
ATOM 5120 N N . LYS A 1 644 ? -28.720 -5.951 30.142 1.00 77.94 644 LYS A N 1
ATOM 5121 C CA . LYS A 1 644 ? -29.385 -5.615 31.416 1.00 77.94 644 LYS A CA 1
ATOM 5122 C C . LYS A 1 644 ? -28.890 -4.309 32.026 1.00 77.94 644 LYS A C 1
ATOM 5124 O O . LYS A 1 644 ? -29.626 -3.683 32.781 1.00 77.94 644 LYS A O 1
ATOM 5129 N N . THR A 1 645 ? -27.637 -3.942 31.768 1.00 67.38 645 THR A N 1
ATOM 5130 C CA . THR A 1 645 ? -27.041 -2.691 32.259 1.00 67.38 645 THR A CA 1
ATOM 5131 C C . THR A 1 645 ? -27.462 -1.470 31.453 1.00 67.38 645 THR A C 1
ATOM 5133 O O . THR A 1 645 ? -27.336 -0.357 31.954 1.00 67.38 645 THR A O 1
ATOM 5136 N N . ASP A 1 646 ? -27.975 -1.666 30.239 1.00 63.22 646 ASP A N 1
ATOM 5137 C CA . ASP A 1 646 ? -28.547 -0.593 29.438 1.00 63.22 646 ASP A CA 1
ATOM 5138 C C . ASP A 1 646 ? -30.069 -0.532 29.629 1.00 63.22 646 ASP A C 1
ATOM 5140 O O . ASP A 1 646 ? -30.822 -1.356 29.111 1.00 63.22 646 ASP A O 1
ATOM 5144 N N . THR A 1 647 ? -30.527 0.433 30.425 1.00 54.22 647 THR A N 1
ATOM 5145 C CA . THR A 1 647 ? -31.945 0.609 30.768 1.00 54.22 647 THR A CA 1
ATOM 5146 C C . THR A 1 647 ? -32.787 1.203 29.636 1.00 54.22 647 THR A C 1
ATOM 5148 O O . THR A 1 647 ? -34.014 1.178 29.738 1.00 54.22 647 THR A O 1
ATOM 5151 N N . ASP A 1 648 ? -32.172 1.692 28.552 1.00 54.06 648 ASP A N 1
ATOM 5152 C CA . ASP A 1 648 ? -32.870 2.451 27.505 1.00 54.06 648 ASP A CA 1
ATOM 5153 C C . ASP A 1 648 ? -33.394 1.580 26.337 1.00 54.06 648 ASP A C 1
ATOM 5155 O O . ASP A 1 648 ? -34.037 2.088 25.422 1.00 54.06 648 ASP A O 1
ATOM 5159 N N . ASN A 1 649 ? -33.237 0.247 26.386 1.00 54.91 649 ASN A N 1
ATOM 5160 C CA . ASN A 1 649 ? -33.906 -0.737 25.503 1.00 54.91 649 ASN A CA 1
ATOM 5161 C C . ASN A 1 649 ? -33.697 -0.581 23.971 1.00 54.91 649 ASN A C 1
ATOM 5163 O O . ASN A 1 649 ? -34.431 -1.184 23.181 1.00 54.91 649 ASN A O 1
ATOM 5167 N N . PHE A 1 650 ? -32.687 0.159 23.505 1.00 67.06 650 PHE A N 1
ATOM 5168 C CA . PHE A 1 650 ? -32.432 0.336 22.062 1.00 67.06 650 PHE A CA 1
ATOM 5169 C C . PHE A 1 650 ? -31.694 -0.832 21.398 1.00 67.06 650 PHE A C 1
ATOM 5171 O O . PHE A 1 650 ? -31.616 -0.906 20.168 1.00 67.06 650 PHE A O 1
ATOM 5178 N N . TYR A 1 651 ? -31.169 -1.752 22.202 1.00 75.69 651 TYR A N 1
ATOM 5179 C CA . TYR A 1 651 ? -30.271 -2.798 21.754 1.00 75.69 651 TYR A CA 1
ATOM 5180 C C . TYR A 1 651 ? -30.937 -4.170 21.666 1.00 75.69 651 TYR A C 1
ATOM 5182 O O . TYR A 1 651 ? -31.627 -4.612 22.583 1.00 75.69 651 TYR A O 1
ATOM 5190 N N . LYS A 1 652 ? -30.709 -4.876 20.554 1.00 76.75 652 LYS A N 1
ATOM 5191 C CA . LYS A 1 652 ? -31.266 -6.214 20.309 1.00 76.75 652 LYS A CA 1
ATOM 5192 C C . LYS A 1 652 ? -30.164 -7.262 20.175 1.00 76.75 652 LYS A C 1
ATOM 5194 O O . LYS A 1 652 ? -29.182 -7.009 19.475 1.00 76.75 652 LYS A O 1
ATOM 5199 N N . PRO A 1 653 ? -30.307 -8.442 20.806 1.00 77.94 653 PRO A N 1
ATOM 5200 C CA . PRO A 1 653 ? -29.395 -9.547 20.570 1.00 77.94 653 PRO A CA 1
ATOM 5201 C C . PRO A 1 653 ? -29.553 -10.051 19.135 1.00 77.94 653 PRO A C 1
ATOM 5203 O O . PRO A 1 653 ? -30.670 -10.172 18.634 1.00 77.94 653 PRO A O 1
ATOM 5206 N N . LEU A 1 654 ? -28.433 -10.386 18.504 1.00 72.38 654 LEU A N 1
ATOM 5207 C CA . LEU A 1 654 ? -28.418 -11.046 17.207 1.00 72.38 654 LEU A CA 1
ATOM 5208 C C . LEU A 1 654 ? -28.173 -12.547 17.387 1.00 72.38 654 LEU A C 1
ATOM 5210 O O . LEU A 1 654 ? -27.263 -12.946 18.127 1.00 72.38 654 LEU A O 1
ATOM 5214 N N . ASP A 1 655 ? -28.973 -13.368 16.709 1.00 67.50 655 ASP A N 1
ATOM 5215 C CA . ASP A 1 655 ? -28.774 -14.817 16.677 1.00 67.50 655 ASP A CA 1
ATOM 5216 C C . ASP A 1 655 ? -27.538 -15.176 15.854 1.00 67.50 655 ASP A C 1
ATOM 5218 O O . ASP A 1 655 ? -27.170 -14.466 14.921 1.00 67.50 655 ASP A O 1
ATOM 5222 N N . LEU A 1 656 ? -26.890 -16.291 16.198 1.00 65.12 656 LEU A N 1
ATOM 5223 C CA . LEU A 1 656 ? -25.638 -16.730 15.572 1.00 65.12 656 LEU A CA 1
ATOM 5224 C C . LEU A 1 656 ? -25.766 -16.874 14.051 1.00 65.12 656 LEU A C 1
ATOM 5226 O O . LEU A 1 656 ? -24.922 -16.367 13.313 1.00 65.12 656 LEU A O 1
ATOM 5230 N N . ASP A 1 657 ? -26.862 -17.475 13.595 1.00 63.41 657 ASP A N 1
ATOM 5231 C CA . ASP A 1 657 ? -27.117 -17.753 12.180 1.00 63.41 657 ASP A CA 1
ATOM 5232 C C . ASP A 1 657 ? -27.762 -16.581 11.419 1.00 63.41 657 ASP A C 1
ATOM 5234 O O . ASP A 1 657 ? -28.032 -16.697 10.217 1.00 63.41 657 ASP A O 1
ATOM 5238 N N . ASP A 1 658 ? -28.001 -15.442 12.079 1.00 63.91 658 ASP A N 1
ATOM 5239 C CA . ASP A 1 658 ? -28.635 -14.285 11.450 1.00 63.91 658 ASP A CA 1
ATOM 5240 C C . ASP A 1 658 ? -27.758 -13.755 10.292 1.00 63.91 658 ASP A C 1
ATOM 5242 O O . ASP A 1 658 ? -26.566 -13.483 10.476 1.00 63.91 658 ASP A O 1
ATOM 5246 N N . PRO A 1 659 ? -28.308 -13.573 9.076 1.00 61.56 659 PRO A N 1
ATOM 5247 C CA . PRO A 1 659 ? -27.566 -13.054 7.926 1.00 61.56 659 PRO A CA 1
ATOM 5248 C C . PRO A 1 659 ? -26.852 -11.720 8.183 1.00 61.56 659 PRO A C 1
ATOM 5250 O O . PRO A 1 659 ? -25.822 -11.444 7.567 1.00 61.56 659 PRO A O 1
ATOM 5253 N N . SER A 1 660 ? -27.353 -10.908 9.113 1.00 63.12 660 SER A N 1
ATOM 5254 C CA . SER A 1 660 ? -26.786 -9.616 9.495 1.00 63.12 660 SER A CA 1
ATOM 5255 C C . SER A 1 660 ? -25.448 -9.753 10.224 1.00 63.12 660 SER A C 1
ATOM 5257 O O . SER A 1 660 ? -24.696 -8.777 10.249 1.00 63.12 660 SER A O 1
ATOM 5259 N N . ASN A 1 661 ? -25.088 -10.947 10.719 1.00 65.06 661 ASN A N 1
ATOM 5260 C CA . ASN A 1 661 ? -23.769 -11.243 11.287 1.00 65.06 661 ASN A CA 1
ATOM 5261 C C . ASN A 1 661 ? -22.647 -11.313 10.257 1.00 65.06 661 ASN A C 1
ATOM 5263 O O . ASN A 1 661 ? -21.478 -11.272 10.658 1.00 65.06 661 ASN A O 1
ATOM 5267 N N . TYR A 1 662 ? -22.975 -11.429 8.970 1.00 71.94 662 TYR A N 1
ATOM 5268 C CA . TYR A 1 662 ? -22.022 -11.774 7.926 1.00 71.94 662 TYR A CA 1
ATOM 5269 C C . TYR A 1 662 ? -22.047 -10.778 6.764 1.00 71.94 662 TYR A C 1
ATOM 5271 O O . TYR A 1 662 ? -23.086 -10.239 6.393 1.00 71.94 662 TYR A O 1
ATOM 5279 N N . ASN A 1 663 ? -20.885 -10.578 6.153 1.00 75.38 663 ASN A N 1
ATOM 5280 C CA . ASN A 1 663 ? -20.742 -10.058 4.803 1.00 75.38 663 ASN A CA 1
ATOM 5281 C C . ASN A 1 663 ? -20.571 -11.249 3.862 1.00 75.38 663 ASN A C 1
ATOM 5283 O O . ASN A 1 663 ? -19.696 -12.087 4.084 1.00 75.38 663 ASN A O 1
ATOM 5287 N N . VAL A 1 664 ? -21.381 -11.339 2.809 1.00 78.25 664 VAL A N 1
ATOM 5288 C CA . VAL A 1 664 ? -21.105 -12.305 1.744 1.00 78.25 664 VAL A CA 1
ATOM 5289 C C . VAL A 1 664 ? -20.063 -11.679 0.823 1.00 78.25 664 VAL A C 1
ATOM 5291 O O . VAL A 1 664 ? -20.289 -10.624 0.236 1.00 78.25 664 VAL A O 1
ATOM 5294 N N . SER A 1 665 ? -18.893 -12.303 0.750 1.00 84.12 665 SER A N 1
ATOM 5295 C CA . SER A 1 665 ? -17.705 -11.697 0.152 1.00 84.12 665 SER A CA 1
ATOM 5296 C C . SER A 1 665 ? -17.094 -12.602 -0.904 1.00 84.12 665 SER A C 1
ATOM 5298 O O . SER A 1 665 ? -17.174 -13.834 -0.829 1.00 84.12 665 SER A O 1
ATOM 5300 N N . VAL A 1 666 ? -16.412 -11.978 -1.865 1.00 89.31 666 VAL A N 1
ATOM 5301 C CA . VAL A 1 666 ? -15.451 -12.679 -2.717 1.00 89.31 666 VAL A CA 1
ATOM 5302 C C . VAL A 1 666 ? -14.242 -13.032 -1.853 1.00 89.31 666 VAL A C 1
ATOM 5304 O O . VAL A 1 666 ? -13.641 -12.161 -1.223 1.00 89.31 666 VAL A O 1
ATOM 5307 N N . VAL A 1 667 ? -13.891 -14.315 -1.817 1.00 90.19 667 VAL A N 1
ATOM 5308 C CA . VAL A 1 667 ? -12.805 -14.861 -1.002 1.00 90.19 667 VAL A CA 1
ATOM 5309 C C . VAL A 1 667 ? -11.817 -15.608 -1.884 1.00 90.19 667 VAL A C 1
ATOM 5311 O O . VAL A 1 667 ? -12.184 -16.473 -2.676 1.00 90.19 667 VAL A O 1
ATOM 5314 N N . LEU A 1 668 ? -10.537 -15.299 -1.720 1.00 91.19 668 LEU A N 1
ATOM 5315 C CA . LEU A 1 668 ? -9.433 -16.076 -2.257 1.00 91.19 668 LEU A CA 1
ATOM 5316 C C . LEU A 1 668 ? -9.044 -17.154 -1.234 1.00 91.19 668 LEU A C 1
ATOM 5318 O O . LEU A 1 668 ? -8.502 -16.838 -0.177 1.00 91.19 668 LEU A O 1
ATOM 5322 N N . ASP A 1 669 ? -9.323 -18.422 -1.544 1.00 89.69 669 ASP A N 1
ATOM 5323 C CA . ASP A 1 669 ? -8.918 -19.583 -0.741 1.00 89.69 669 ASP A CA 1
ATOM 5324 C C . ASP A 1 669 ? -7.506 -20.031 -1.133 1.00 89.69 669 ASP A C 1
ATOM 5326 O O . ASP A 1 669 ? -7.271 -20.561 -2.229 1.00 89.69 669 ASP A O 1
ATOM 5330 N N . LEU A 1 670 ? -6.563 -19.829 -0.213 1.00 84.62 670 LEU A N 1
ATOM 5331 C CA . LEU A 1 670 ? -5.151 -20.134 -0.399 1.00 84.62 670 LEU A CA 1
ATOM 5332 C C . LEU A 1 670 ? -4.814 -21.612 -0.143 1.00 84.62 670 LEU A C 1
ATOM 5334 O O . LEU A 1 670 ? -3.661 -21.995 -0.341 1.00 84.62 670 LEU A O 1
ATOM 5338 N N . ALA A 1 671 ? -5.763 -22.481 0.228 1.00 76.94 671 ALA A N 1
ATOM 5339 C CA . ALA A 1 671 ? -5.484 -23.896 0.518 1.00 76.94 671 ALA A CA 1
ATOM 5340 C C . ALA A 1 671 ? -4.813 -24.649 -0.653 1.00 76.94 671 ALA A C 1
ATOM 5342 O O . ALA A 1 671 ? -3.930 -25.481 -0.441 1.00 76.94 671 ALA A O 1
ATOM 5343 N N . GLY A 1 672 ? -5.181 -24.325 -1.900 1.00 63.31 672 GLY A N 1
ATOM 5344 C CA . GLY A 1 672 ? -4.569 -24.893 -3.113 1.00 63.31 672 GLY A CA 1
ATOM 5345 C C . GLY A 1 672 ? -3.190 -24.315 -3.462 1.00 63.31 672 GLY A C 1
ATOM 5346 O O . GLY A 1 672 ? -2.445 -24.907 -4.245 1.00 63.31 672 GLY A O 1
ATOM 5347 N N . SER A 1 673 ? -2.811 -23.187 -2.853 1.00 62.41 673 SER A N 1
ATOM 5348 C CA . SER A 1 673 ? -1.576 -22.476 -3.199 1.00 62.41 673 SER A CA 1
ATOM 5349 C C . SER A 1 673 ? -0.306 -23.215 -2.771 1.00 62.41 673 SER A C 1
ATOM 5351 O O . SER A 1 673 ? 0.723 -23.035 -3.411 1.00 62.41 673 SER A O 1
ATOM 5353 N N . LYS A 1 674 ? -0.380 -24.109 -1.771 1.00 59.09 674 LYS A N 1
ATOM 5354 C CA . LYS A 1 674 ? 0.780 -24.826 -1.203 1.00 59.09 674 LYS A CA 1
ATOM 5355 C C . LYS A 1 674 ? 1.199 -26.093 -1.968 1.00 59.09 674 LYS A C 1
ATOM 5357 O O . LYS A 1 674 ? 2.288 -26.603 -1.731 1.00 59.09 674 LYS A O 1
ATOM 5362 N N . LYS A 1 675 ? 0.374 -26.621 -2.886 1.00 56.75 675 LYS A N 1
ATOM 5363 C CA . LYS A 1 675 ? 0.624 -27.911 -3.570 1.00 56.75 675 LYS A CA 1
ATOM 5364 C C . LYS A 1 675 ? 0.963 -27.736 -5.050 1.00 56.75 675 LYS A C 1
ATOM 5366 O O . LYS A 1 675 ? 0.251 -27.038 -5.766 1.00 56.75 675 LYS A O 1
ATOM 5371 N N . GLY A 1 676 ? 2.016 -28.412 -5.522 1.00 61.38 676 GLY A N 1
ATOM 5372 C CA . GLY A 1 676 ? 2.433 -28.455 -6.934 1.00 61.38 676 GLY A CA 1
ATOM 5373 C C . GLY A 1 676 ? 3.675 -27.613 -7.256 1.00 61.38 676 GLY A C 1
ATOM 5374 O O . GLY A 1 676 ? 4.353 -27.112 -6.363 1.00 61.38 676 GLY A O 1
ATOM 5375 N N . LYS A 1 677 ? 3.994 -27.448 -8.544 1.00 57.94 677 LYS A N 1
ATOM 5376 C CA . LYS A 1 677 ? 5.046 -26.525 -9.009 1.00 57.94 677 LYS A CA 1
ATOM 5377 C C . LYS A 1 677 ? 4.417 -25.180 -9.385 1.00 57.94 677 LYS A C 1
ATOM 5379 O O . LYS A 1 677 ? 3.314 -25.140 -9.926 1.00 57.94 677 LYS A O 1
ATOM 5384 N N . MET A 1 678 ? 5.101 -24.075 -9.121 1.00 57.53 678 MET A N 1
ATOM 5385 C CA . MET A 1 678 ? 4.740 -22.757 -9.646 1.00 57.53 678 MET A CA 1
ATOM 5386 C C . MET A 1 678 ? 5.949 -22.081 -10.273 1.00 57.53 678 MET A C 1
ATOM 5388 O O . MET A 1 678 ? 7.091 -22.433 -9.981 1.00 57.53 678 MET A O 1
ATOM 5392 N N . LYS A 1 679 ? 5.680 -21.116 -11.149 1.00 56.56 679 LYS A N 1
ATOM 5393 C CA . LYS A 1 679 ? 6.692 -20.172 -11.605 1.00 56.56 679 LYS A CA 1
ATOM 5394 C C . LYS A 1 679 ? 6.697 -19.000 -10.625 1.00 56.56 679 LYS A C 1
ATOM 5396 O O . LYS A 1 679 ? 5.636 -18.445 -10.355 1.00 56.56 679 LYS A O 1
ATOM 5401 N N . ALA A 1 680 ? 7.853 -18.662 -10.076 1.00 54.28 680 ALA A N 1
ATOM 5402 C CA . ALA A 1 680 ? 8.012 -17.566 -9.132 1.00 54.28 680 ALA A CA 1
ATOM 5403 C C . ALA A 1 680 ? 9.311 -16.810 -9.404 1.00 54.28 680 ALA A C 1
ATOM 5405 O O . ALA A 1 680 ? 10.231 -17.352 -10.011 1.00 54.28 680 ALA A O 1
ATOM 5406 N N . TYR A 1 681 ? 9.390 -15.560 -8.966 1.00 55.16 681 TYR A N 1
ATOM 5407 C CA . TYR A 1 681 ? 10.560 -14.725 -9.200 1.00 55.16 681 TYR A CA 1
ATOM 5408 C C . TYR A 1 681 ? 11.568 -14.906 -8.064 1.00 55.16 681 TYR A C 1
ATOM 5410 O O . TYR A 1 681 ? 11.260 -14.647 -6.904 1.00 55.16 681 TYR A O 1
ATOM 5418 N N . LYS A 1 682 ? 12.780 -15.369 -8.390 1.00 52.56 682 LYS A N 1
ATOM 5419 C CA . LYS A 1 682 ? 13.899 -15.491 -7.444 1.00 52.56 682 LYS A CA 1
ATOM 5420 C C . LYS A 1 682 ? 15.143 -14.880 -8.073 1.00 52.56 682 LYS A C 1
ATOM 5422 O O . LYS A 1 682 ? 15.441 -15.197 -9.218 1.00 52.56 682 LYS A O 1
ATOM 5427 N N . LEU A 1 683 ? 15.824 -14.010 -7.318 1.00 50.81 683 LEU A N 1
ATOM 5428 C CA . LEU A 1 683 ? 17.156 -13.420 -7.564 1.00 50.81 683 LEU A CA 1
ATOM 5429 C C . LEU A 1 683 ? 17.772 -13.777 -8.941 1.00 50.81 683 LEU A C 1
ATOM 5431 O O . LEU A 1 683 ? 18.649 -14.635 -9.020 1.00 50.81 683 LEU A O 1
ATOM 5435 N N . GLY A 1 684 ? 17.288 -13.147 -10.025 1.00 46.38 684 GLY A N 1
ATOM 5436 C CA . GLY A 1 684 ? 17.762 -13.394 -11.401 1.00 46.38 684 GLY A CA 1
ATOM 5437 C C . GLY A 1 684 ? 16.707 -13.814 -12.443 1.00 46.38 684 GLY A C 1
ATOM 5438 O O . GLY A 1 684 ? 17.059 -13.974 -13.616 1.00 46.38 684 GLY A O 1
ATOM 5439 N N . GLY A 1 685 ? 15.434 -13.975 -12.060 1.00 51.38 685 GLY A N 1
ATOM 5440 C CA . GLY A 1 685 ? 14.308 -14.129 -12.996 1.00 51.38 685 GLY A CA 1
ATOM 5441 C C . GLY A 1 685 ? 13.249 -15.138 -12.549 1.00 51.38 685 GLY A C 1
ATOM 5442 O O . GLY A 1 685 ? 13.214 -15.562 -11.391 1.00 51.38 685 GLY A O 1
ATOM 5443 N N . LEU A 1 686 ? 12.368 -15.515 -13.477 1.00 58.41 686 LEU A N 1
ATOM 5444 C CA . LEU A 1 686 ? 11.333 -16.519 -13.244 1.00 58.41 686 LEU A CA 1
ATOM 5445 C C . LEU A 1 686 ? 11.929 -17.931 -13.148 1.00 58.41 686 LEU A C 1
ATOM 5447 O O . LEU A 1 686 ? 12.513 -18.448 -14.099 1.00 58.41 686 LEU A O 1
ATOM 5451 N N . VAL A 1 687 ? 11.736 -18.581 -12.006 1.00 58.66 687 VAL A N 1
ATOM 5452 C CA . VAL A 1 687 ? 12.169 -19.953 -11.727 1.00 58.66 687 VAL A CA 1
ATOM 5453 C C . VAL A 1 687 ? 10.973 -20.850 -11.439 1.00 58.66 687 VAL A C 1
ATOM 5455 O O . VAL A 1 687 ? 9.955 -20.407 -10.909 1.00 58.66 687 VAL A O 1
ATOM 5458 N N . GLN A 1 688 ? 11.084 -22.135 -11.777 1.00 63.69 688 GLN A N 1
ATOM 5459 C CA . GLN A 1 688 ? 10.096 -23.125 -11.365 1.00 63.69 688 GLN A CA 1
ATOM 5460 C C . GLN A 1 688 ? 10.479 -23.680 -9.993 1.00 63.69 688 GLN A C 1
ATOM 5462 O O . GLN A 1 688 ? 11.555 -24.241 -9.815 1.00 63.69 688 GLN A O 1
ATOM 5467 N N . VAL A 1 689 ? 9.584 -23.537 -9.027 1.00 58.94 689 VAL A N 1
ATOM 5468 C CA . VAL A 1 689 ? 9.784 -23.950 -7.637 1.00 58.94 689 VAL A CA 1
ATOM 5469 C C . VAL A 1 689 ? 8.603 -24.793 -7.187 1.00 58.94 689 VAL A C 1
ATOM 5471 O O . VAL A 1 689 ? 7.479 -24.621 -7.667 1.00 58.94 689 VAL A O 1
ATOM 5474 N N . LYS A 1 690 ? 8.844 -25.748 -6.287 1.00 52.50 690 LYS A N 1
ATOM 5475 C CA . LYS A 1 690 ? 7.735 -26.420 -5.608 1.00 52.50 690 LYS A CA 1
ATOM 5476 C C . LYS A 1 690 ? 7.088 -25.405 -4.670 1.00 52.50 690 LYS A C 1
ATOM 5478 O O . LYS A 1 690 ? 7.787 -24.709 -3.940 1.00 52.50 690 LYS A O 1
ATOM 5483 N N . ARG A 1 691 ? 5.762 -25.333 -4.707 1.00 61.16 691 ARG A N 1
ATOM 5484 C CA . ARG A 1 691 ? 4.940 -24.392 -3.937 1.00 61.16 691 ARG A CA 1
ATOM 5485 C C . ARG A 1 691 ? 5.124 -24.540 -2.423 1.00 61.16 691 ARG A C 1
ATOM 5487 O O . ARG A 1 691 ? 5.009 -23.559 -1.710 1.00 61.16 691 ARG A O 1
ATOM 5494 N N . GLU A 1 692 ? 5.486 -25.736 -1.959 1.00 47.56 692 GLU A N 1
ATOM 5495 C CA . GLU A 1 692 ? 5.824 -26.038 -0.558 1.00 47.56 692 GLU A CA 1
ATOM 5496 C C . GLU A 1 692 ? 7.188 -25.481 -0.108 1.00 47.56 692 GLU A C 1
ATOM 5498 O O . GLU A 1 692 ? 7.373 -25.189 1.066 1.00 47.56 692 GLU A O 1
ATOM 5503 N N . TYR A 1 693 ? 8.132 -25.297 -1.041 1.00 43.19 693 TYR A N 1
ATOM 5504 C CA . TYR A 1 693 ? 9.443 -24.673 -0.795 1.00 43.19 693 TYR A CA 1
ATOM 5505 C C . TYR A 1 693 ? 9.453 -23.188 -1.147 1.00 43.19 693 TYR A C 1
ATOM 5507 O O . TYR A 1 693 ? 10.499 -22.533 -1.105 1.00 43.19 693 TYR A O 1
ATOM 5515 N N . PHE A 1 694 ? 8.288 -22.657 -1.511 1.00 46.00 694 PHE A N 1
ATOM 5516 C CA . PHE A 1 694 ? 8.081 -21.233 -1.566 1.00 46.00 694 PHE A CA 1
ATOM 5517 C C . PHE A 1 694 ? 7.921 -20.733 -0.131 1.00 46.00 694 PHE A C 1
ATOM 5519 O O . PHE A 1 694 ? 6.831 -20.734 0.434 1.00 46.00 694 PHE A O 1
ATOM 5526 N N . ALA A 1 695 ? 9.046 -20.353 0.475 1.00 35.62 695 ALA A N 1
ATOM 5527 C CA . ALA A 1 695 ? 9.016 -19.450 1.611 1.00 35.62 695 ALA A CA 1
ATOM 5528 C C . ALA A 1 695 ? 8.225 -18.198 1.191 1.00 35.62 695 ALA A C 1
ATOM 5530 O O . ALA A 1 695 ? 8.345 -17.793 0.028 1.00 35.62 695 ALA A O 1
ATOM 5531 N N . PRO A 1 696 ? 7.393 -17.629 2.079 1.00 31.66 696 PRO A N 1
ATOM 5532 C CA . PRO A 1 696 ? 6.601 -16.451 1.748 1.00 31.66 696 PRO A CA 1
ATOM 5533 C C . PRO A 1 696 ? 7.494 -15.391 1.099 1.00 31.66 696 PRO A C 1
ATOM 5535 O O . PRO A 1 696 ? 8.661 -15.281 1.478 1.00 31.66 696 PRO A O 1
ATOM 5538 N N . LEU A 1 697 ? 6.965 -14.697 0.087 1.00 36.44 697 LEU A N 1
ATOM 5539 C CA . LEU A 1 697 ? 7.694 -13.792 -0.806 1.00 36.44 697 LEU A CA 1
ATOM 5540 C C . LEU A 1 697 ? 8.535 -12.853 0.068 1.00 36.44 697 LEU A C 1
ATOM 5542 O O . LEU A 1 697 ? 7.973 -11.980 0.722 1.00 36.44 697 LEU A O 1
ATOM 5546 N N . PHE A 1 698 ? 9.847 -13.119 0.169 1.00 30.53 698 PHE A N 1
ATOM 5547 C CA . PHE A 1 698 ? 10.685 -12.535 1.223 1.00 30.53 698 PHE A CA 1
ATOM 5548 C C . PHE A 1 698 ? 10.542 -11.020 1.272 1.00 30.53 698 PHE A C 1
ATOM 5550 O O . PHE A 1 698 ? 10.839 -10.355 0.249 1.00 30.53 698 PHE A O 1
#

pLDDT: mean 73.21, std 18.09, range [28.45, 97.81]

Foldseek 3Di:
DPPLLLVLQLVPDPPVCNDPVNVVVSVVVVVPDDPVVSVVSVVVSVVVVVVDDDDDDDDDDDDPVNVVVVVVVLVVVVPDPPPPPPPPPQPLPLQDDPDPPPPDLWWLCLFPPALPLVCLVVPNDQKDFLVVVLVSVLVCVVVVGDQLLCVLLQQFHADPVRDTDGGQSVVCCVVPRPDIFGSSLVSVSSVPRLNRQKGKDKAFQLFWVVLLVLLVCLVVLLVLLLVQLVVLLVVDDPVPNVLSVVLNVLSVVLVVQSVLCNQQSAAEPVSLVSLVVSLVVLVVVLVPPSDDPVSNVSSVVNSVSSVSVSVSRVSRYDDPRHWQDRHDAQPAFIRKMKMWIARQAQFPLAPGRQDDPNNTGPGGGIAKMWIWGWFDFDPPFIETETADIDGPVLVVVVVVQVVVPPDDDADAQNLSGPSSVLVVLVVLLVVLVVLLVVLSVVCVVHNDDPVSVVSNVVSVVVNVVSVVVNVCRDDDDDSVNVVPPRPPDDDDHHDDHRPSDLLRVLLSNVSVVVLVCVVVVGFKYWYFALLSDDDDDDVVSQLRCLARNHLAPDNPPPDDPPDDDDDDPDRPRAQFHDDPVVRHTDGGHSNLVSLCVVCVQLVWDWDKTWIFSHHPQFQKFKAFQVLDTPDTHNDPVVVVVVCVVDPPNRIDIDDNPDSSRTGGTTMTGCPRRQADWHFGQDSNRTDIDRSVPPDRSD

Radius of gyration: 36.97 Å; chains: 1; bounding box: 104×92×101 Å

Secondary structure (DSSP, 8-state):
---HHHHHHHHTS-GGGSSGGGHHHHHHHHHTS-HHHHHHHHHHHHHHHTTS------PPPPPHHHHHHHHHHHHHHSS--------------TTT-S--SS--TTBTHHHH--HHHHHHHHH--SEE-HHHHHHHHHHHGGGT--HHHHHHTTS-EE-TT--EEESHHHHHHHH-TT--EEHHHHHHHHHT-GGGG-EEEEEE-SS-HHHHHTTTTHHHHHHHHHHHHHHHHHHS-GGGHHHHHHHHHHHHHHHHHHHHHHHHT-B-HHHHHHHHHHHHHHHHHHHTT-S-HHHHHHHHHHHHHHHHHHHHHHHTB--TTS-S--S---TT-EEEEEEEEE--S--TTSSSTT---TTT--SSSEEEEEEEEEEEEETTEEEEEEEEEE-HHHHHHHHHHTTTTTTSPPPP--TT--HHHHHHHHHHHHHHHHHHHHHHHHHHHSPPPHHHHHHHHHHHHHHHHHHHHHHTSSS---HHHHHHHS-SSSS------S--SHHHHHHHHHHHHHHHHHHTT--EEEE--GGGS--SSHHHHHHHHHHH--SSSS--SSSPPTT------S-TTTTEEE-TTT--EEEE-HHHHHHHHHHHHHT-EEEEEEEESS-TT--EEEE-TTS-EEEEESSHHHHHHHHHH-TT---EEEPTT-GGGEEEEEEEEGGGGGSSEEEEEETTEEEEEEGGG--S--